Protein AF-0000000067513309 (afdb_homodimer)

Organism: Thermus thermophilus (strain ATCC 27634 / DSM 579 / HB8) (NCBI:txid300852)

Nearest PDB structures (foldseek):
  3puv-assembly1_G  TM=6.706E-01  e=1.548E-06  Escherichia coli K-12
  2onk-assembly2_I  TM=7.450E-01  e=7.645E-06  Archaeoglobus fulgidus
  3tuz-assembly2_F  TM=7.633E-01  e=1.525E-05  Escherichia coli K-12
  2r6g-assembly1_G  TM=6.573E-01  e=3.670E-06  Escherichia coli K-12
  4jbw-assembly2_I  TM=6.133E-01  e=5.413E-06  Escherichia coli K-12

Foldseek 3Di:
DVVPPPPPPCDPVNVVVVVVVCVVVVVVVCVLVVLCVVLVVLLVLLCVPPPPCQQDPPQDAACPDPDGGRHCQLQALLLVLLLVLLLVQQLVLLVVLLLCLQQPDDPVRNVVVLVVLVVLLPDDVLVLQVCLQPPVQVVVCVPDPLQDSAFSNSLSNSSSVNLNSQLNVQLSVLLNVPDVVQVVVCVVVVHDSVCCSVPPRCVLSVLSNVLSSLLSSLVSSQDANNNLRRLHCARHRDSDRRDRHHHLRNVLVDLVPDDDDPPDSSNSSSSNSVVVSVVVSVVSNVVSVVSNVVSVVVVD/DVVDDPPPPCDPVNVVVVVVVCVVVVVVVCVLVVLCVVLVVLLVLLCVPPPPCQQDPPQDAACPDPDGGRHCQLQALLLVLLLVLLLVQQLVLLVVLLLCLQQPDDPVRNVVVLVVLVVLLPDDVLVLQCCLQPPVQVVVCVPDPLQDSAFSNSLSNSSNVNLNSQLNVQLSVLLNVPDVVQVVVCVVVPDDSVCCSVPPRCVLSVLSNVLSSLLSSLVSSQDANNNLRRLHCARHRDSDRRDRHHHLRNVLVDLVPDDDDPPDSSNSSSSNSVVVSSVVSVVSNVVSVVSNVVSVVVVD

Sequence (600 aa):
MEILKQRPSRNPKEVLTFALLVFLSSITLLTTLGVILSLVGDVAQFFRRVPLTEFLFAPEWTPLFADPRYGISPLIAGTFLVTLIALLVAVPLGLALAIYLSEYASGAARARIKGTLELFEGIPTVVFGYFALLFVTPLLQRVIPDLNIFNPLSAGLVMGFAIIPYISNVAADAMESVPRSIREAAYALGARPYEVALRVVFPAAISGIIAAIILATSRAIGETMIVAIAAGQRPILTLDPRETIATMTSYIVQAATGDQPTGSTAYYALFAVGFTLFLLTLFLNILAQYVVERYRERYEMEILKQRPSRNPKEVLTFALLVFLSSITLLTTLGVILSLVGDVAQFFRRVPLTEFLFAPEWTPLFADPRYGISPLIAGTFLVTLIALLVAVPLGLALAIYLSEYASGAARARIKGTLELFEGIPTVVFGYFALLFVTPLLQRVIPDLNIFNPLSAGLVMGFAIIPYISNVAADAMESVPRSIREAAYALGARPYEVALRVVFPAAISGIIAAIILATSRAIGETMIVAIAAGQRPILTLDPRETIATMTSYIVQAATGDQPTGSTAYYALFAVGFTLFLLTLFLNILAQYVVERYRERYE

pLDDT: mean 89.34, std 12.62, range [29.73, 98.75]

Structure (mmCIF, N/CA/C/O backbone):
data_AF-0000000067513309-model_v1
#
loop_
_entity.id
_entity.type
_entity.pdbx_description
1 polymer 'Phosphate transport system permease protein'
#
loop_
_atom_site.group_PDB
_atom_site.id
_atom_site.type_symbol
_atom_site.label_atom_id
_atom_site.label_alt_id
_atom_site.label_comp_id
_atom_site.label_asym_id
_atom_site.label_entity_id
_atom_site.label_seq_id
_atom_site.pdbx_PDB_ins_code
_atom_site.Cartn_x
_atom_site.Cartn_y
_atom_site.Cartn_z
_atom_site.occupancy
_atom_site.B_iso_or_equiv
_atom_site.auth_seq_id
_atom_site.auth_comp_id
_atom_site.auth_asym_id
_atom_site.auth_atom_id
_atom_site.pdbx_PDB_model_num
ATOM 1 N N . MET A 1 1 ? -7.496 26.266 54.156 1 30.23 1 MET A N 1
ATOM 2 C CA . MET A 1 1 ? -6.801 24.984 54.188 1 30.23 1 MET A CA 1
ATOM 3 C C . MET A 1 1 ? -7.32 24.062 53.094 1 30.23 1 MET A C 1
ATOM 5 O O . MET A 1 1 ? -6.609 23.172 52.656 1 30.23 1 MET A O 1
ATOM 9 N N . GLU A 1 2 ? -8.68 23.906 53.094 1 35.72 2 GLU A N 1
ATOM 10 C CA . GLU A 1 2 ? -9.406 22.953 52.25 1 35.72 2 GLU A CA 1
ATOM 11 C C . GLU A 1 2 ? -9.219 23.281 50.75 1 35.72 2 GLU A C 1
ATOM 13 O O . GLU A 1 2 ? -9.898 22.703 49.906 1 35.72 2 GLU A O 1
ATOM 18 N N . ILE A 1 3 ? -8.828 24.5 50.469 1 37.44 3 ILE A N 1
ATOM 19 C CA . ILE A 1 3 ? -8.727 24.938 49.094 1 37.44 3 ILE A CA 1
ATOM 20 C C . ILE A 1 3 ? -7.891 23.938 48.281 1 37.44 3 ILE A C 1
ATOM 22 O O . ILE A 1 3 ? -7.496 24.203 47.156 1 37.44 3 ILE A O 1
ATOM 26 N N . LEU A 1 4 ? -7.191 23.031 49.094 1 34.59 4 LEU A N 1
ATOM 27 C CA . LEU A 1 4 ? -6.039 22.297 48.562 1 34.59 4 LEU A CA 1
ATOM 28 C C . LEU A 1 4 ? -6.43 21.469 47.344 1 34.59 4 LEU A C 1
ATOM 30 O O . LEU A 1 4 ? -5.75 21.516 46.312 1 34.59 4 LEU A O 1
ATOM 34 N N . LYS A 1 5 ? -6.82 20.188 47.688 1 40.69 5 LYS A N 1
ATOM 35 C CA . LYS A 1 5 ? -6.488 19 46.875 1 40.69 5 LYS A CA 1
ATOM 36 C C . LYS A 1 5 ? -7.41 18.891 45.688 1 40.69 5 LYS A C 1
ATOM 38 O O . LYS A 1 5 ? -8.367 18.109 45.688 1 40.69 5 LYS A O 1
ATOM 43 N N . GLN A 1 6 ? -8.047 19.953 45.156 1 38.31 6 GLN A N 1
ATOM 44 C CA . GLN A 1 6 ? -8.852 19.672 43.969 1 38.31 6 GLN A CA 1
ATOM 45 C C . GLN A 1 6 ? -8.102 18.781 43 1 38.31 6 GLN A C 1
ATOM 47 O O . GLN A 1 6 ? -7.023 19.156 42.531 1 38.31 6 GLN A O 1
ATOM 52 N N . ARG A 1 7 ? -8.141 17.547 43.219 1 43.06 7 ARG A N 1
ATOM 53 C CA . ARG A 1 7 ? -7.594 16.609 42.25 1 43.06 7 ARG A CA 1
ATOM 54 C C . ARG A 1 7 ? -7.816 17.094 40.844 1 43.06 7 ARG A C 1
ATOM 56 O O . ARG A 1 7 ? -8.945 17.406 40.438 1 43.06 7 ARG A O 1
ATOM 63 N N . PRO A 1 8 ? -6.891 17.75 40.25 1 43.09 8 PRO A N 1
ATOM 64 C CA . PRO A 1 8 ? -7.137 18.25 38.906 1 43.09 8 PRO A CA 1
ATOM 65 C C . PRO A 1 8 ? -8.023 17.328 38.062 1 43.09 8 PRO A C 1
ATOM 67 O O . PRO A 1 8 ? -7.789 16.109 38.031 1 43.09 8 PRO A O 1
ATOM 70 N N . SER A 1 9 ? -9.367 17.328 38.094 1 46.66 9 SER A N 1
ATOM 71 C CA . SER A 1 9 ? -10.328 16.672 37.219 1 46.66 9 SER A CA 1
ATOM 72 C C . SER A 1 9 ? -9.703 16.391 35.844 1 46.66 9 SER A C 1
ATOM 74 O O . SER A 1 9 ? -9.172 17.297 35.219 1 46.66 9 SER A O 1
ATOM 76 N N . ARG A 1 10 ? -9.117 15.281 35.75 1 53.75 10 ARG A N 1
ATOM 77 C CA . ARG A 1 10 ? -8.445 14.914 34.5 1 53.75 10 ARG A CA 1
ATOM 78 C C . ARG A 1 10 ? -9.227 15.422 33.281 1 53.75 10 ARG A C 1
ATOM 80 O O . ARG A 1 10 ? -10.43 15.164 33.156 1 53.75 10 ARG A O 1
ATOM 87 N N . ASN A 1 11 ? -8.828 16.453 32.594 1 64.06 11 ASN A N 1
ATOM 88 C CA . ASN A 1 11 ? -9.398 17.062 31.406 1 64.06 11 ASN A CA 1
ATOM 89 C C . ASN A 1 11 ? -9.898 16.016 30.422 1 64.06 11 ASN A C 1
ATOM 91 O O . ASN A 1 11 ? -9.172 15.07 30.094 1 64.06 11 ASN A O 1
ATOM 95 N N . PRO A 1 12 ? -11.266 15.797 30.359 1 72.56 12 PRO A N 1
ATOM 96 C CA . PRO A 1 12 ? -11.852 14.812 29.453 1 72.56 12 PRO A CA 1
ATOM 97 C C . PRO A 1 12 ? -11.047 14.648 28.172 1 72.56 12 PRO A C 1
ATOM 99 O O . PRO A 1 12 ? -10.977 13.539 27.625 1 72.56 12 PRO A O 1
ATOM 102 N N . LYS A 1 13 ? -10.359 15.633 27.781 1 71.88 13 LYS A N 1
ATOM 103 C CA . LYS A 1 13 ? -9.516 15.547 26.594 1 71.88 13 LYS A CA 1
ATOM 104 C C . LYS A 1 13 ? -8.312 14.648 26.828 1 71.88 13 LYS A C 1
ATOM 106 O O . LYS A 1 13 ? -7.938 13.859 25.969 1 71.88 13 LYS A O 1
ATOM 111 N N . GLU A 1 14 ? -7.812 14.773 28.016 1 73.25 14 GLU A N 1
ATOM 112 C CA . GLU A 1 14 ? -6.641 13.961 28.328 1 73.25 14 GLU A CA 1
ATOM 113 C C . GLU A 1 14 ? -7.004 12.492 28.453 1 73.25 14 GLU A C 1
ATOM 115 O O . GLU A 1 14 ? -6.262 11.617 28 1 73.25 14 GLU A O 1
ATOM 120 N N . VAL A 1 15 ? -8.156 12.25 28.969 1 76.88 15 VAL A N 1
ATOM 121 C CA . VAL A 1 15 ? -8.625 10.883 29.141 1 76.88 15 VAL A CA 1
ATOM 122 C C . VAL A 1 15 ? -8.898 10.258 27.781 1 76.88 15 VAL A C 1
ATOM 124 O O . VAL A 1 15 ? -8.539 9.102 27.531 1 76.88 15 VAL A O 1
ATOM 127 N N . LEU A 1 16 ? -9.398 10.984 26.844 1 78.44 16 LEU A N 1
ATOM 128 C CA . LEU A 1 16 ? -9.711 10.484 25.5 1 78.44 16 LEU A CA 1
ATOM 129 C C . LEU A 1 16 ? -8.438 10.227 24.703 1 78.44 16 LEU A C 1
ATOM 131 O O . LEU A 1 16 ? -8.328 9.219 24 1 78.44 16 LEU A O 1
ATOM 135 N N . THR A 1 17 ? -7.527 11.18 24.891 1 76.06 17 THR A N 1
ATOM 136 C CA . THR A 1 17 ? -6.242 10.984 24.234 1 76.06 17 THR A CA 1
ATOM 137 C C . THR A 1 17 ? -5.578 9.695 24.719 1 76.06 17 THR A C 1
ATOM 139 O O . THR A 1 17 ? -5.109 8.891 23.906 1 76.06 17 THR A O 1
ATOM 142 N N . PHE A 1 18 ? -5.617 9.555 25.953 1 74.31 18 PHE A N 1
ATOM 143 C CA . PHE A 1 18 ? -5.016 8.359 26.531 1 74.31 18 PHE A CA 1
ATOM 144 C C . PHE A 1 18 ? -5.742 7.102 26.062 1 74.31 18 PHE A C 1
ATOM 146 O O . PHE A 1 18 ? -5.105 6.121 25.672 1 74.31 18 PHE A O 1
ATOM 153 N N . ALA A 1 19 ? -7.004 7.176 26.031 1 80.81 19 ALA A N 1
ATOM 154 C CA . ALA A 1 19 ? -7.801 6.023 25.625 1 80.81 19 ALA A CA 1
ATOM 155 C C . ALA A 1 19 ? -7.531 5.656 24.156 1 80.81 19 ALA A C 1
ATOM 157 O O . ALA A 1 19 ? -7.422 4.477 23.828 1 80.81 19 ALA A O 1
ATOM 158 N N . LEU A 1 20 ? -7.344 6.617 23.328 1 79.75 20 LEU A N 1
ATOM 159 C CA . LEU A 1 20 ? -7.094 6.387 21.906 1 79.75 20 LEU A CA 1
ATOM 160 C C . LEU A 1 20 ? -5.699 5.816 21.688 1 79.75 20 LEU A C 1
ATOM 162 O O . LEU A 1 20 ? -5.52 4.898 20.875 1 79.75 20 LEU A O 1
ATOM 166 N N . LEU A 1 21 ? -4.824 6.414 22.406 1 75.25 21 LEU A N 1
ATOM 167 C CA . LEU A 1 21 ? -3.457 5.914 22.281 1 75.25 21 LEU A CA 1
ATOM 168 C C . LEU A 1 21 ? -3.365 4.469 22.766 1 75.25 21 LEU A C 1
ATOM 170 O O . LEU A 1 21 ? -2.689 3.645 22.141 1 75.25 21 LEU A O 1
ATOM 174 N N . VAL A 1 22 ? -4.098 4.258 23.812 1 76.81 22 VAL A N 1
ATOM 175 C CA . VAL A 1 22 ? -4.102 2.9 24.344 1 76.81 22 VAL A CA 1
ATOM 176 C C . VAL A 1 22 ? -4.777 1.956 23.359 1 76.81 22 VAL A C 1
ATOM 178 O O . VAL A 1 22 ? -4.297 0.846 23.109 1 76.81 22 VAL A O 1
ATOM 181 N N . PHE A 1 23 ? -5.824 2.381 22.766 1 81.75 23 PHE A N 1
ATOM 182 C CA . PHE A 1 23 ? -6.551 1.581 21.797 1 81.75 23 PHE A CA 1
ATOM 183 C C . PHE A 1 23 ? -5.676 1.273 20.578 1 81.75 23 PHE A C 1
ATOM 185 O O . PHE A 1 23 ? -5.539 0.114 20.188 1 81.75 23 PHE A O 1
ATOM 192 N N . LEU A 1 24 ? -5.004 2.271 20.062 1 79 24 LEU A N 1
ATOM 193 C CA . LEU A 1 24 ? -4.16 2.102 18.875 1 79 24 LEU A CA 1
ATOM 194 C C . LEU A 1 24 ? -2.949 1.231 19.188 1 79 24 LEU A C 1
ATOM 196 O O . LEU A 1 24 ? -2.578 0.362 18.406 1 79 24 LEU A O 1
ATOM 200 N N . SER A 1 25 ? -2.422 1.592 20.328 1 75.88 25 SER A N 1
ATOM 201 C CA . SER A 1 25 ? -1.262 0.807 20.734 1 75.88 25 SER A CA 1
ATOM 202 C C . SER A 1 25 ? -1.638 -0.65 20.984 1 75.88 25 SER A C 1
ATOM 204 O O . SER A 1 25 ? -0.872 -1.559 20.641 1 75.88 25 SER A O 1
ATOM 206 N N . SER A 1 26 ? -2.807 -0.805 21.5 1 81.12 26 SER A N 1
ATOM 207 C CA . SER A 1 26 ? -3.271 -2.164 21.766 1 81.12 26 SER A CA 1
ATOM 208 C C . SER A 1 26 ? -3.514 -2.924 20.469 1 81.12 26 SER A C 1
ATOM 210 O O . SER A 1 26 ? -3.164 -4.102 20.344 1 81.12 26 SER A O 1
ATOM 212 N N . ILE A 1 27 ? -4.055 -2.268 19.484 1 80.56 27 ILE A N 1
ATOM 213 C CA . ILE A 1 27 ? -4.32 -2.902 18.188 1 80.56 27 ILE A CA 1
ATOM 214 C C . ILE A 1 27 ? -3.006 -3.291 17.531 1 80.56 27 ILE A C 1
ATOM 216 O O . ILE A 1 27 ? -2.895 -4.371 16.938 1 80.56 27 ILE A O 1
ATOM 220 N N . THR A 1 28 ? -2.053 -2.408 17.578 1 76.69 28 THR A N 1
ATOM 221 C CA . THR A 1 28 ? -0.744 -2.676 16.984 1 76.69 28 THR A CA 1
ATOM 222 C C . THR A 1 28 ? -0.059 -3.84 17.703 1 76.69 28 THR A C 1
ATOM 224 O O . THR A 1 28 ? 0.498 -4.727 17.047 1 76.69 28 THR A O 1
ATOM 227 N N . LEU A 1 29 ? -0.149 -3.801 19 1 80.38 29 LEU A N 1
ATOM 228 C CA . LEU A 1 29 ? 0.476 -4.859 19.781 1 80.38 29 LEU A CA 1
ATOM 229 C C . LEU A 1 29 ? -0.219 -6.195 19.547 1 80.38 29 LEU A C 1
ATOM 231 O O . LEU A 1 29 ? 0.442 -7.223 19.375 1 80.38 29 LEU A O 1
ATOM 235 N N . LEU A 1 30 ? -1.531 -6.121 19.547 1 83.56 30 LEU A N 1
ATOM 236 C CA . LEU A 1 30 ? -2.295 -7.348 19.344 1 83.56 30 LEU A CA 1
ATOM 237 C C . LEU A 1 30 ? -2.049 -7.91 17.953 1 83.56 30 LEU A C 1
ATOM 239 O O . LEU A 1 30 ? -1.947 -9.125 17.781 1 83.56 30 LEU A O 1
ATOM 243 N N . THR A 1 31 ? -2.008 -7.035 17.031 1 82.94 31 THR A N 1
ATOM 244 C CA . THR A 1 31 ? -1.736 -7.492 15.672 1 82.94 31 THR A CA 1
ATOM 245 C C . THR A 1 31 ? -0.332 -8.078 15.57 1 82.94 31 THR A C 1
ATOM 247 O O . THR A 1 31 ? -0.137 -9.125 14.953 1 82.94 31 THR A O 1
ATOM 250 N N . THR A 1 32 ? 0.626 -7.418 16.156 1 83.88 32 THR A N 1
ATOM 251 C CA . THR A 1 32 ? 1.999 -7.914 16.156 1 83.88 32 THR A CA 1
ATOM 252 C C . THR A 1 32 ? 2.09 -9.273 16.828 1 83.88 32 THR A C 1
ATOM 254 O O . THR A 1 32 ? 2.668 -10.211 16.281 1 83.88 32 THR A O 1
ATOM 257 N N . LEU A 1 33 ? 1.46 -9.352 17.969 1 88.5 33 LEU A N 1
ATOM 258 C CA . LEU A 1 33 ? 1.452 -10.617 18.703 1 88.5 33 LEU A CA 1
ATOM 259 C C . LEU A 1 33 ? 0.7 -11.695 17.922 1 88.5 33 LEU A C 1
ATOM 261 O O . LEU A 1 33 ? 1.118 -12.852 17.891 1 88.5 33 LEU A O 1
ATOM 265 N N . GLY A 1 34 ? -0.405 -11.297 17.391 1 89.88 34 GLY A N 1
ATOM 266 C CA . GLY A 1 34 ? -1.169 -12.219 16.578 1 89.88 34 GLY A CA 1
ATOM 267 C C . GLY A 1 34 ? -0.381 -12.773 15.398 1 89.88 34 GLY A C 1
ATOM 268 O O . GLY A 1 34 ? -0.463 -13.961 15.094 1 89.88 34 GLY A O 1
ATOM 269 N N . VAL A 1 35 ? 0.34 -11.914 14.719 1 87.56 35 VAL A N 1
ATOM 270 C CA . VAL A 1 35 ? 1.183 -12.32 13.602 1 87.56 35 VAL A CA 1
ATOM 271 C C . VAL A 1 35 ? 2.236 -13.32 14.086 1 87.56 35 VAL A C 1
ATOM 273 O O . VAL A 1 35 ? 2.447 -14.359 13.453 1 87.56 35 VAL A O 1
ATOM 276 N N . ILE A 1 36 ? 2.871 -12.969 15.203 1 89.88 36 ILE A N 1
ATOM 277 C CA . ILE A 1 36 ? 3.91 -13.836 15.75 1 89.88 36 ILE A CA 1
ATOM 278 C C . ILE A 1 36 ? 3.318 -15.203 16.078 1 89.88 36 ILE A C 1
ATOM 280 O O . ILE A 1 36 ? 3.863 -16.234 15.688 1 89.88 36 ILE A O 1
ATOM 284 N N . LEU A 1 37 ? 2.178 -15.195 16.703 1 91.62 37 LEU A N 1
ATOM 285 C CA . LEU A 1 37 ? 1.529 -16.438 17.094 1 91.62 37 LEU A CA 1
ATOM 286 C C . LEU A 1 37 ? 1.095 -17.234 15.867 1 91.62 37 LEU A C 1
ATOM 288 O O . LEU A 1 37 ? 1.116 -18.469 15.883 1 91.62 37 LEU A O 1
ATOM 292 N N . SER A 1 38 ? 0.755 -16.547 14.844 1 91.69 38 SER A N 1
ATOM 293 C CA . SER A 1 38 ? 0.262 -17.203 13.633 1 91.69 38 SER A CA 1
ATOM 294 C C . SER A 1 38 ? 1.391 -17.891 12.883 1 91.69 38 SER A C 1
ATOM 296 O O . SER A 1 38 ? 1.179 -18.938 12.266 1 91.69 38 SER A O 1
ATOM 298 N N . LEU A 1 39 ? 2.543 -17.344 12.953 1 92.94 39 LEU A N 1
ATOM 299 C CA . LEU A 1 39 ? 3.611 -17.828 12.078 1 92.94 39 LEU A CA 1
ATOM 300 C C . LEU A 1 39 ? 4.602 -18.688 12.859 1 92.94 39 LEU A C 1
ATOM 302 O O . LEU A 1 39 ? 5.305 -19.516 12.273 1 92.94 39 LEU A O 1
ATOM 306 N N . VAL A 1 40 ? 4.711 -18.562 14.141 1 94.31 40 VAL A N 1
ATOM 307 C CA . VAL A 1 40 ? 5.793 -19.109 14.953 1 94.31 40 VAL A CA 1
ATOM 308 C C . VAL A 1 40 ? 5.762 -20.641 14.898 1 94.31 40 VAL A C 1
ATOM 310 O O . VAL A 1 40 ? 6.809 -21.281 14.891 1 94.31 40 VAL A O 1
ATOM 313 N N . GLY A 1 41 ? 4.629 -21.297 14.898 1 94.44 41 GLY A N 1
ATOM 314 C CA . GLY A 1 41 ? 4.527 -22.734 14.82 1 94.44 41 GLY A CA 1
ATOM 315 C C . GLY A 1 41 ? 5.137 -23.312 13.555 1 94.44 41 GLY A C 1
ATOM 316 O O . GLY A 1 41 ? 5.957 -24.234 13.625 1 94.44 41 GLY A O 1
ATOM 317 N N . ASP A 1 42 ? 4.742 -22.797 12.453 1 94.94 42 ASP A N 1
ATOM 318 C CA . ASP A 1 42 ? 5.238 -23.266 11.164 1 94.94 42 ASP A CA 1
ATOM 319 C C . ASP A 1 42 ? 6.715 -22.938 10.984 1 94.94 42 ASP A C 1
ATOM 321 O O . ASP A 1 42 ? 7.465 -23.703 10.391 1 94.94 42 ASP A O 1
ATOM 325 N N . VAL A 1 43 ? 7.086 -21.781 11.516 1 97.19 43 VAL A N 1
ATOM 326 C CA . VAL A 1 43 ? 8.492 -21.391 11.469 1 97.19 43 VAL A CA 1
ATOM 327 C C . VAL A 1 43 ? 9.328 -22.375 12.281 1 97.19 43 VAL A C 1
ATOM 329 O O . VAL A 1 43 ? 10.414 -22.781 11.859 1 97.19 43 VAL A O 1
ATOM 332 N N . ALA A 1 44 ? 8.836 -22.766 13.453 1 97.31 44 ALA A N 1
ATOM 333 C CA . ALA A 1 44 ? 9.531 -23.734 14.297 1 97.31 44 ALA A CA 1
ATOM 334 C C . ALA A 1 44 ? 9.672 -25.078 13.602 1 97.31 44 ALA A C 1
ATOM 336 O O . ALA A 1 44 ? 10.719 -25.719 13.695 1 97.31 44 ALA A O 1
ATOM 337 N N . GLN A 1 45 ? 8.656 -25.453 12.922 1 96.62 45 GLN A N 1
ATOM 338 C CA . GLN A 1 45 ? 8.703 -26.688 12.164 1 96.62 45 GLN A CA 1
ATOM 339 C C . GLN A 1 45 ? 9.75 -26.625 11.062 1 96.62 45 GLN A C 1
ATOM 341 O O . GLN A 1 45 ? 10.438 -27.625 10.789 1 96.62 45 GLN A O 1
ATOM 346 N N . PHE A 1 46 ? 9.852 -25.516 10.414 1 97.25 46 PHE A N 1
ATOM 347 C CA . PHE A 1 46 ? 10.859 -25.328 9.375 1 97.25 46 PHE A CA 1
ATOM 348 C C . PHE A 1 46 ? 12.258 -25.484 9.945 1 97.25 46 PHE A C 1
ATOM 350 O O . PHE A 1 46 ? 13.086 -26.203 9.383 1 97.25 46 PHE A O 1
ATOM 357 N N . PHE A 1 47 ? 12.492 -24.938 11.102 1 97.62 47 PHE A N 1
ATOM 358 C CA . PHE A 1 47 ? 13.844 -24.891 11.633 1 97.62 47 PHE A CA 1
ATOM 359 C C . PHE A 1 47 ? 14.18 -26.188 12.359 1 97.62 47 PHE A C 1
ATOM 361 O O . PHE A 1 47 ? 15.336 -26.422 12.727 1 97.62 47 PHE A O 1
ATOM 368 N N . ARG A 1 48 ? 13.234 -27.016 12.555 1 97.06 48 ARG A N 1
ATOM 369 C CA . ARG A 1 48 ? 13.516 -28.391 12.977 1 97.06 48 ARG A CA 1
ATOM 370 C C . ARG A 1 48 ? 14.117 -29.203 11.836 1 97.06 48 ARG A C 1
ATOM 372 O O . ARG A 1 48 ? 14.852 -30.172 12.078 1 97.06 48 ARG A O 1
ATOM 379 N N . ARG A 1 49 ? 13.875 -28.719 10.68 1 95.94 49 ARG A N 1
ATOM 380 C CA . ARG A 1 49 ? 14.289 -29.469 9.5 1 95.94 49 ARG A CA 1
ATOM 381 C C . ARG A 1 49 ? 15.5 -28.812 8.836 1 95.94 49 ARG A C 1
ATOM 383 O O . ARG A 1 49 ? 16.297 -29.484 8.188 1 95.94 49 ARG A O 1
ATOM 390 N N . VAL A 1 50 ? 15.562 -27.547 8.898 1 97.06 50 VAL A N 1
ATOM 391 C CA . VAL A 1 50 ? 16.625 -26.766 8.273 1 97.06 50 VAL A CA 1
ATOM 392 C C . VAL A 1 50 ? 17.359 -25.953 9.336 1 97.06 50 VAL A C 1
ATOM 394 O O . VAL A 1 50 ? 16.766 -25.109 10.008 1 97.06 50 VAL A O 1
ATOM 397 N N . PRO A 1 51 ? 18.641 -26.172 9.461 1 96.94 51 PRO A N 1
ATOM 398 C CA . PRO A 1 51 ? 19.406 -25.406 10.438 1 96.94 51 PRO A CA 1
ATOM 399 C C . PRO A 1 51 ? 19.391 -23.906 10.156 1 96.94 51 PRO A C 1
ATOM 401 O O . PRO A 1 51 ? 19.438 -23.5 9 1 96.94 51 PRO A O 1
ATOM 404 N N . LEU A 1 52 ? 19.375 -23.141 11.195 1 96.75 52 LEU A N 1
ATOM 405 C CA . LEU A 1 52 ? 19.312 -21.688 11.109 1 96.75 52 LEU A CA 1
ATOM 406 C C . LEU A 1 52 ? 20.531 -21.141 10.352 1 96.75 52 LEU A C 1
ATOM 408 O O . LEU A 1 52 ? 20.406 -20.156 9.617 1 96.75 52 LEU A O 1
ATOM 412 N N . THR A 1 53 ? 21.688 -21.75 10.539 1 95.88 53 THR A N 1
ATOM 413 C CA . THR A 1 53 ? 22.922 -21.297 9.898 1 95.88 53 THR A CA 1
ATOM 414 C C . THR A 1 53 ? 22.828 -21.469 8.383 1 95.88 53 THR A C 1
ATOM 416 O O . THR A 1 53 ? 23.312 -20.625 7.629 1 95.88 53 THR A O 1
ATOM 419 N N . GLU A 1 54 ? 22.234 -22.531 8.016 1 95.25 54 GLU A N 1
ATOM 420 C CA . GLU A 1 54 ? 22.016 -22.719 6.582 1 95.25 54 GLU A CA 1
ATOM 421 C C . GLU A 1 54 ? 21.047 -21.672 6.023 1 95.25 54 GLU A C 1
ATOM 423 O O . GLU A 1 54 ? 21.312 -21.078 4.984 1 95.25 54 GLU A O 1
ATOM 428 N N . PHE A 1 55 ? 19.984 -21.531 6.723 1 97.69 55 PHE A N 1
ATOM 429 C CA . PHE A 1 55 ? 18.953 -20.594 6.289 1 97.69 55 PHE A CA 1
ATOM 430 C C . PHE A 1 55 ? 19.531 -19.203 6.117 1 97.69 55 PHE A C 1
ATOM 432 O O . PHE A 1 55 ? 19.25 -18.531 5.117 1 97.69 55 PHE A O 1
ATOM 439 N N . LEU A 1 56 ? 20.406 -18.75 6.953 1 96.06 56 LEU A N 1
ATOM 440 C CA . LEU A 1 56 ? 20.875 -17.375 6.98 1 96.06 56 LEU A CA 1
ATOM 441 C C . LEU A 1 56 ? 22.078 -17.188 6.051 1 96.06 56 LEU A C 1
ATOM 443 O O . LEU A 1 56 ? 22.266 -16.109 5.488 1 96.06 56 LEU A O 1
ATOM 447 N N . PHE A 1 57 ? 22.844 -18.297 5.824 1 93.25 57 PHE A N 1
ATOM 448 C CA . PHE A 1 57 ? 24.156 -18.031 5.246 1 93.25 57 PHE A CA 1
ATOM 449 C C . PHE A 1 57 ? 24.344 -18.812 3.953 1 93.25 57 PHE A C 1
ATOM 451 O O . PHE A 1 57 ? 25.25 -18.516 3.168 1 93.25 57 PHE A O 1
ATOM 458 N N . ALA A 1 58 ? 23.547 -19.859 3.754 1 93 58 ALA A N 1
ATOM 459 C CA . ALA A 1 58 ? 23.688 -20.578 2.494 1 93 58 ALA A CA 1
ATOM 460 C C . ALA A 1 58 ? 23.344 -19.688 1.305 1 93 58 ALA A C 1
ATOM 462 O O . ALA A 1 58 ? 22.422 -18.891 1.375 1 93 58 ALA A O 1
ATOM 463 N N . PRO A 1 59 ? 24.016 -19.859 0.217 1 94.12 59 PRO A N 1
ATOM 464 C CA . PRO A 1 59 ? 23.891 -18.938 -0.904 1 94.12 59 PRO A CA 1
ATOM 465 C C . PRO A 1 59 ? 22.797 -19.344 -1.896 1 94.12 59 PRO A C 1
ATOM 467 O O . PRO A 1 59 ? 22.609 -18.688 -2.918 1 94.12 59 PRO A O 1
ATOM 470 N N . GLU A 1 60 ? 22.109 -20.422 -1.589 1 94.25 60 GLU A N 1
ATOM 471 C CA . GLU A 1 60 ? 21.156 -20.922 -2.574 1 94.25 60 GLU A CA 1
ATOM 472 C C . GLU A 1 60 ? 19.766 -21.094 -1.963 1 94.25 60 GLU A C 1
ATOM 474 O O . GLU A 1 60 ? 19.641 -21.5 -0.803 1 94.25 60 GLU A O 1
ATOM 479 N N . TRP A 1 61 ? 18.797 -20.766 -2.787 1 95.38 61 TRP A N 1
ATOM 480 C CA . TRP A 1 61 ? 17.391 -21.031 -2.504 1 95.38 61 TRP A CA 1
ATOM 481 C C . TRP A 1 61 ? 16.766 -21.891 -3.604 1 95.38 61 TRP A C 1
ATOM 483 O O . TRP A 1 61 ? 16.312 -21.359 -4.625 1 95.38 61 TRP A O 1
ATOM 493 N N . THR A 1 62 ? 16.719 -23.219 -3.33 1 92 62 THR A N 1
ATOM 494 C CA . THR A 1 62 ? 16.219 -24.141 -4.344 1 92 62 THR A CA 1
ATOM 495 C C . THR A 1 62 ? 15.258 -25.156 -3.729 1 92 62 THR A C 1
ATOM 497 O O . THR A 1 62 ?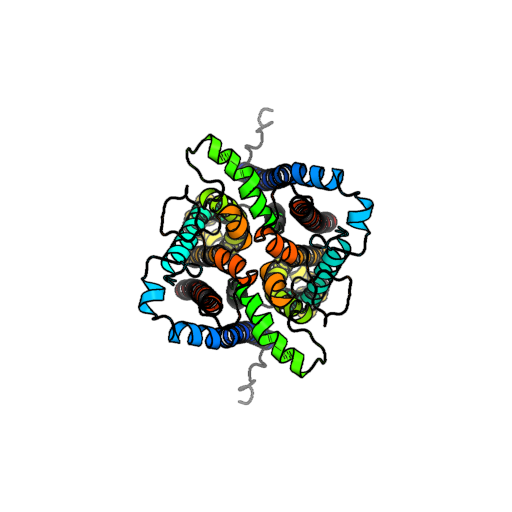 15.508 -26.359 -3.768 1 92 62 THR A O 1
ATOM 500 N N . PRO A 1 63 ? 14.156 -24.672 -3.291 1 87.25 63 PRO A N 1
ATOM 501 C CA . PRO A 1 63 ? 13.234 -25.578 -2.598 1 87.25 63 PRO A CA 1
ATOM 502 C C . PRO A 1 63 ? 12.617 -26.625 -3.527 1 87.25 63 PRO A C 1
ATOM 504 O O . PRO A 1 63 ? 12.195 -27.688 -3.07 1 87.25 63 PRO A O 1
ATOM 507 N N . LEU A 1 64 ? 12.594 -26.344 -4.773 1 78.69 64 LEU A N 1
ATOM 508 C CA . LEU A 1 64 ? 11.875 -27.203 -5.703 1 78.69 64 LEU A CA 1
ATOM 509 C C . LEU A 1 64 ? 12.828 -28.156 -6.406 1 78.69 64 LEU A C 1
ATOM 511 O O . LEU A 1 64 ? 12.391 -29.016 -7.188 1 78.69 64 LEU A O 1
ATOM 515 N N . PHE A 1 65 ? 14.047 -28.078 -6.078 1 81.19 65 PHE A N 1
ATOM 516 C CA . PHE A 1 65 ? 15.039 -28.953 -6.703 1 81.19 65 PHE A CA 1
ATOM 517 C C . PHE A 1 65 ? 15.125 -30.297 -5.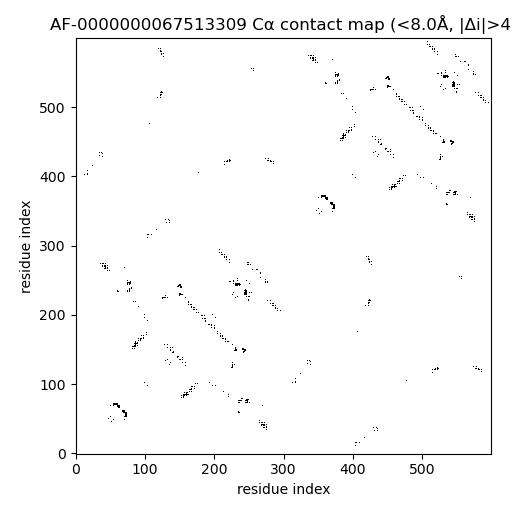969 1 81.19 65 PHE A C 1
ATOM 519 O O . PHE A 1 65 ? 14.539 -30.453 -4.895 1 81.19 65 PHE A O 1
ATOM 526 N N . ALA A 1 66 ? 15.812 -31.188 -6.598 1 84.56 66 ALA A N 1
ATOM 527 C CA . ALA A 1 66 ? 16 -32.5 -6.023 1 84.56 66 ALA A CA 1
ATOM 528 C C . ALA A 1 66 ? 16.766 -32.438 -4.711 1 84.56 66 ALA A C 1
ATOM 530 O O . ALA A 1 66 ? 16.453 -33.156 -3.758 1 84.56 66 ALA A O 1
ATOM 531 N N . ASP A 1 67 ? 17.766 -31.609 -4.668 1 86.62 67 ASP A N 1
ATOM 532 C CA . ASP A 1 67 ? 18.5 -31.297 -3.445 1 86.62 67 ASP A CA 1
ATOM 533 C C . ASP A 1 67 ? 18.172 -29.891 -2.951 1 86.62 67 ASP A C 1
ATOM 535 O O . ASP A 1 67 ? 18.922 -28.953 -3.215 1 86.62 67 ASP A O 1
ATOM 539 N N . PRO A 1 68 ? 17.188 -29.828 -2.168 1 91.19 68 PRO A N 1
ATOM 540 C CA . PRO A 1 68 ? 16.703 -28.5 -1.779 1 91.19 68 PRO A CA 1
ATOM 541 C C . PRO A 1 68 ? 17.656 -27.781 -0.827 1 91.19 68 PRO A C 1
ATOM 543 O O . PRO A 1 68 ? 18.234 -28.406 0.06 1 91.19 68 PRO A O 1
ATOM 546 N N . ARG A 1 69 ? 17.938 -26.609 -1.131 1 93.25 69 ARG A N 1
ATOM 547 C CA . ARG A 1 69 ? 18.672 -25.688 -0.268 1 93.25 69 ARG A CA 1
ATOM 548 C C . ARG A 1 69 ? 17.812 -24.5 0.124 1 93.25 69 ARG A C 1
ATOM 550 O O . ARG A 1 69 ? 17.047 -23.984 -0.692 1 93.25 69 ARG A O 1
ATOM 557 N N . TYR A 1 70 ? 18 -24.109 1.36 1 96.56 70 TYR A N 1
ATOM 558 C CA . TYR A 1 70 ? 17.109 -23.094 1.886 1 96.56 70 TYR A CA 1
ATOM 559 C C . TYR A 1 70 ? 17.906 -21.906 2.445 1 96.56 70 TYR A C 1
ATOM 561 O O . TYR A 1 70 ? 17.641 -21.453 3.559 1 96.56 70 TYR A O 1
ATOM 569 N N . GLY A 1 71 ? 18.875 -21.516 1.678 1 97.38 71 GLY A N 1
ATOM 570 C CA . GLY A 1 71 ? 19.547 -20.266 2.01 1 97.38 71 GLY A CA 1
ATOM 571 C C . GLY A 1 71 ? 18.781 -19.031 1.573 1 97.38 71 GLY A C 1
ATOM 572 O O . GLY A 1 71 ? 18.656 -18.766 0.376 1 97.38 71 GLY A O 1
ATOM 573 N N . ILE A 1 72 ? 18.438 -18.203 2.473 1 97.94 72 ILE A N 1
ATOM 574 C CA . ILE A 1 72 ? 17.516 -17.109 2.18 1 97.94 72 ILE A CA 1
ATOM 575 C C . ILE A 1 72 ? 18.297 -15.938 1.569 1 97.94 72 ILE A C 1
ATOM 577 O O . ILE A 1 72 ? 17.703 -14.953 1.123 1 97.94 72 ILE A O 1
ATOM 581 N N . SER A 1 73 ? 19.609 -15.961 1.463 1 97.62 73 SER A N 1
ATOM 582 C CA . SER A 1 73 ? 20.484 -14.852 1.077 1 97.62 73 SER A CA 1
ATOM 583 C C . SER A 1 73 ? 20.109 -14.32 -0.303 1 97.62 73 SER A C 1
ATOM 585 O O . SER A 1 73 ? 20.109 -13.102 -0.525 1 97.62 73 SER A O 1
ATOM 587 N N . PRO A 1 74 ? 19.766 -15.18 -1.302 1 97.81 74 PRO A N 1
ATOM 588 C CA . PRO A 1 74 ? 19.375 -14.625 -2.6 1 97.81 74 PRO A CA 1
ATOM 589 C C . PRO A 1 74 ? 18.109 -13.773 -2.521 1 97.81 74 PRO A C 1
ATOM 591 O O . PRO A 1 74 ? 18.016 -12.75 -3.195 1 97.81 74 PRO A O 1
ATOM 594 N N . LEU A 1 75 ? 17.172 -14.188 -1.703 1 98.19 75 LEU A N 1
ATOM 595 C CA . LEU A 1 75 ? 15.922 -13.453 -1.548 1 98.19 75 LEU A CA 1
ATOM 596 C C . LEU A 1 75 ? 16.156 -12.117 -0.854 1 98.19 75 LEU A C 1
ATOM 598 O O . LEU A 1 75 ? 15.586 -11.094 -1.241 1 98.19 75 LEU A O 1
ATOM 602 N N . ILE A 1 76 ? 17.016 -12.141 0.157 1 98.19 76 ILE A N 1
ATOM 603 C CA . ILE A 1 76 ? 17.344 -10.922 0.885 1 98.19 76 ILE A CA 1
ATOM 604 C C . ILE A 1 76 ? 18.094 -9.961 -0.038 1 98.19 76 ILE A C 1
ATOM 606 O O . ILE A 1 76 ? 17.766 -8.766 -0.088 1 98.19 76 ILE A O 1
ATOM 610 N N . ALA A 1 77 ? 19.047 -10.5 -0.769 1 98.12 77 ALA A N 1
ATOM 611 C CA . ALA A 1 77 ? 19.812 -9.672 -1.696 1 98.12 77 ALA A CA 1
ATOM 612 C C . ALA A 1 77 ? 18.906 -9.055 -2.762 1 98.12 77 ALA A C 1
ATOM 614 O O . ALA A 1 77 ? 19.062 -7.883 -3.105 1 98.12 77 ALA A O 1
ATOM 615 N N . GLY A 1 78 ? 18.047 -9.875 -3.312 1 98.44 78 GLY A N 1
ATOM 616 C CA . GLY A 1 78 ? 17.094 -9.352 -4.285 1 98.44 78 GLY A CA 1
ATOM 617 C C . GLY A 1 78 ? 16.203 -8.258 -3.729 1 98.44 78 GLY A C 1
ATOM 618 O O . GLY A 1 78 ? 15.977 -7.238 -4.387 1 98.44 78 GLY A O 1
ATOM 619 N N . THR A 1 79 ? 15.711 -8.453 -2.523 1 98.5 79 THR A N 1
ATOM 620 C CA . THR A 1 79 ? 14.859 -7.477 -1.852 1 98.5 79 THR A CA 1
ATOM 621 C C . THR A 1 79 ? 15.602 -6.156 -1.66 1 98.5 79 THR A C 1
ATOM 623 O O . THR A 1 79 ? 15.07 -5.09 -1.985 1 98.5 79 THR A O 1
ATOM 626 N N . PHE A 1 80 ? 16.797 -6.227 -1.235 1 98.56 80 PHE A N 1
ATOM 627 C CA . PHE A 1 80 ? 17.562 -5.012 -0.963 1 98.56 80 PHE A CA 1
ATOM 628 C C . PHE A 1 80 ? 17.953 -4.32 -2.26 1 98.56 80 PHE A C 1
ATOM 630 O O . PHE A 1 80 ? 18.016 -3.09 -2.322 1 98.56 80 PHE A O 1
ATOM 637 N N . LEU A 1 81 ? 18.266 -5.098 -3.262 1 98.69 81 LEU A N 1
ATOM 638 C CA . LEU A 1 81 ? 18.656 -4.516 -4.543 1 98.69 81 LEU A CA 1
ATOM 639 C C . LEU A 1 81 ? 17.516 -3.674 -5.121 1 98.69 81 LEU A C 1
ATOM 641 O O . LEU A 1 81 ? 17.734 -2.52 -5.5 1 98.69 81 LEU A O 1
ATOM 645 N N . VAL A 1 82 ? 16.359 -4.242 -5.199 1 98.75 82 VAL A N 1
ATOM 646 C CA . VAL A 1 82 ? 15.219 -3.508 -5.738 1 98.75 82 VAL A CA 1
ATOM 647 C C . VAL A 1 82 ? 14.906 -2.303 -4.855 1 98.75 82 VAL A C 1
ATOM 649 O O . VAL A 1 82 ? 14.586 -1.223 -5.355 1 98.75 82 VAL A O 1
ATOM 652 N N . THR A 1 83 ? 14.977 -2.486 -3.553 1 98.69 83 THR A N 1
ATOM 653 C CA . THR A 1 83 ? 14.695 -1.418 -2.6 1 98.69 83 THR A CA 1
ATOM 654 C C . THR A 1 83 ? 15.688 -0.268 -2.775 1 98.69 83 THR A C 1
ATOM 656 O O . THR A 1 83 ? 15.297 0.901 -2.748 1 98.69 83 THR A O 1
ATOM 659 N N . LEU A 1 84 ? 16.906 -0.622 -2.922 1 98.69 84 LEU A N 1
ATOM 660 C CA . LEU A 1 84 ? 17.938 0.403 -3.111 1 98.69 84 LEU A CA 1
ATOM 661 C C . LEU A 1 84 ? 17.656 1.224 -4.367 1 98.69 84 LEU A C 1
ATOM 663 O O . LEU A 1 84 ? 17.75 2.453 -4.344 1 98.69 84 LEU A O 1
ATOM 667 N N . ILE A 1 85 ? 17.328 0.604 -5.426 1 98.69 85 ILE A N 1
ATOM 668 C CA . ILE A 1 85 ? 17.016 1.294 -6.668 1 98.69 85 ILE A CA 1
ATOM 669 C C . ILE A 1 85 ? 15.805 2.207 -6.453 1 98.69 85 ILE A C 1
ATOM 671 O O . ILE A 1 85 ? 15.805 3.361 -6.887 1 98.69 85 ILE A O 1
ATOM 675 N N . ALA A 1 86 ? 14.812 1.707 -5.801 1 98.69 86 ALA A N 1
ATOM 676 C CA . ALA A 1 86 ? 13.609 2.482 -5.523 1 98.69 86 ALA A CA 1
ATOM 677 C C . ALA A 1 86 ? 13.93 3.723 -4.699 1 98.69 86 ALA A C 1
ATOM 679 O O . ALA A 1 86 ? 13.43 4.816 -4.988 1 98.69 86 ALA A O 1
ATOM 680 N N . LEU A 1 87 ? 14.812 3.564 -3.709 1 98.56 87 LEU A N 1
ATOM 681 C CA . LEU A 1 87 ? 15.133 4.664 -2.805 1 98.56 87 LEU A CA 1
ATOM 682 C C . LEU A 1 87 ? 15.961 5.727 -3.514 1 98.56 87 LEU A C 1
ATOM 684 O O . LEU A 1 87 ? 15.836 6.918 -3.217 1 98.56 87 LEU A O 1
ATOM 688 N N . LEU A 1 88 ? 16.766 5.293 -4.406 1 98.31 88 LEU A N 1
ATOM 689 C CA . LEU A 1 88 ? 17.562 6.238 -5.168 1 98.31 88 LEU A CA 1
ATOM 690 C C . LEU A 1 88 ? 16.688 7.195 -5.957 1 98.31 88 LEU A C 1
ATOM 692 O O . LEU A 1 88 ? 17.062 8.344 -6.188 1 98.31 88 LEU A O 1
ATOM 696 N N . VAL A 1 89 ? 15.508 6.762 -6.301 1 96.44 89 VAL A N 1
ATOM 697 C CA . VAL A 1 89 ? 14.555 7.59 -7.027 1 96.44 89 VAL A CA 1
ATOM 698 C C . VAL A 1 89 ? 13.664 8.344 -6.039 1 96.44 89 VAL A C 1
ATOM 700 O O . VAL A 1 89 ? 13.539 9.57 -6.121 1 96.44 89 VAL A O 1
ATOM 703 N N . ALA A 1 90 ? 13.18 7.707 -5.086 1 97.25 90 ALA A N 1
ATOM 704 C CA . ALA A 1 90 ? 12.109 8.211 -4.219 1 97.25 90 ALA A CA 1
ATOM 705 C C . ALA A 1 90 ? 12.656 9.234 -3.225 1 97.25 90 ALA A C 1
ATOM 707 O O . ALA A 1 90 ? 11.969 10.203 -2.889 1 97.25 90 ALA A O 1
ATOM 708 N N . VAL A 1 91 ? 13.867 9.008 -2.695 1 97.38 91 VAL A N 1
ATOM 709 C CA . VAL A 1 91 ? 14.375 9.836 -1.604 1 97.38 91 VAL A CA 1
ATOM 710 C C . VAL A 1 91 ? 14.641 11.25 -2.107 1 97.38 91 VAL A C 1
ATOM 712 O O . VAL A 1 91 ? 14.094 12.219 -1.571 1 97.38 91 VAL A O 1
ATOM 715 N N . PRO A 1 92 ? 15.398 11.445 -3.184 1 96 92 PRO A N 1
ATOM 716 C CA . PRO A 1 92 ? 15.641 12.812 -3.633 1 96 92 PRO A CA 1
ATOM 717 C C . PRO A 1 92 ? 14.367 13.523 -4.09 1 96 92 PRO A C 1
ATOM 719 O O . PRO A 1 92 ? 14.125 14.672 -3.723 1 96 92 PRO A O 1
ATOM 722 N N . LEU A 1 93 ? 13.508 12.852 -4.836 1 93.12 93 LEU A N 1
ATOM 723 C CA . LEU A 1 93 ? 12.297 13.477 -5.363 1 93.12 93 LEU A CA 1
ATOM 724 C C . LEU A 1 93 ? 11.281 13.703 -4.254 1 93.12 93 LEU A C 1
ATOM 726 O O . LEU A 1 93 ? 10.609 14.742 -4.223 1 93.12 93 LEU A O 1
ATOM 730 N N . GLY A 1 94 ? 11.195 12.711 -3.35 1 94.81 94 GLY A N 1
ATOM 731 C CA . GLY A 1 94 ? 10.273 12.852 -2.232 1 94.81 94 GLY A CA 1
ATOM 732 C C . GLY A 1 94 ? 10.656 13.961 -1.273 1 94.81 94 GLY A C 1
ATOM 733 O O . GLY A 1 94 ? 9.797 14.695 -0.792 1 94.81 94 GLY A O 1
ATOM 734 N N . LEU A 1 95 ? 11.914 14.07 -0.975 1 94.38 95 LEU A N 1
ATOM 735 C CA . LEU A 1 95 ? 12.391 15.117 -0.073 1 94.38 95 LEU A CA 1
ATOM 736 C C . LEU A 1 95 ? 12.242 16.5 -0.712 1 94.38 95 LEU A C 1
ATOM 738 O O . LEU A 1 95 ? 11.898 17.469 -0.033 1 94.38 95 LEU A O 1
ATOM 742 N N . ALA A 1 96 ? 12.555 16.578 -2.002 1 92.06 96 ALA A N 1
ATOM 743 C CA . ALA A 1 96 ? 12.352 17.844 -2.703 1 92.06 96 ALA A CA 1
ATOM 744 C C . ALA A 1 96 ? 10.898 18.297 -2.621 1 92.06 96 ALA A C 1
ATOM 746 O O . ALA A 1 96 ? 10.625 19.469 -2.379 1 92.06 96 ALA A O 1
ATOM 747 N N . LEU A 1 97 ? 10 17.391 -2.768 1 92.75 97 LEU A N 1
ATOM 748 C CA . LEU A 1 97 ? 8.578 17.703 -2.684 1 92.75 97 LEU A CA 1
ATOM 749 C C . LEU A 1 97 ? 8.188 18.094 -1.259 1 92.75 97 LEU A C 1
ATOM 751 O O . LEU A 1 97 ? 7.371 18.984 -1.055 1 92.75 97 LEU A O 1
ATOM 755 N N . ALA A 1 98 ? 8.773 17.359 -0.336 1 93.62 98 ALA A N 1
ATOM 756 C CA . ALA A 1 98 ? 8.5 17.656 1.067 1 93.62 98 ALA A CA 1
ATOM 757 C C . ALA A 1 98 ? 8.93 19.078 1.423 1 93.62 98 ALA A C 1
ATOM 759 O O . ALA A 1 98 ? 8.211 19.781 2.125 1 93.62 98 ALA A O 1
ATOM 760 N N . ILE A 1 99 ? 10.078 19.484 1.014 1 91.94 99 ILE A N 1
ATOM 761 C CA . ILE A 1 99 ? 10.586 20.828 1.262 1 91.94 99 ILE A CA 1
ATOM 762 C C . ILE A 1 99 ? 9.648 21.859 0.639 1 91.94 99 ILE A C 1
ATOM 764 O O . ILE A 1 99 ? 9.305 22.859 1.276 1 91.94 99 ILE A O 1
ATOM 768 N N . TYR A 1 100 ? 9.266 21.578 -0.528 1 90.88 100 TYR A N 1
ATOM 769 C CA . TYR A 1 100 ? 8.367 22.516 -1.2 1 90.88 100 TYR A CA 1
ATOM 770 C C . TYR A 1 100 ? 7.039 22.609 -0.458 1 90.88 100 TYR A C 1
ATOM 772 O O . TYR A 1 100 ? 6.531 23.719 -0.237 1 90.88 100 TYR A O 1
ATOM 780 N N . LEU A 1 101 ? 6.527 21.547 -0.098 1 89.56 101 LEU A N 1
ATOM 781 C CA . LEU A 1 101 ? 5.238 21.5 0.584 1 89.56 101 LEU A CA 1
ATOM 782 C C . LEU A 1 101 ? 5.312 22.234 1.926 1 89.56 101 LEU A C 1
ATOM 784 O O . LEU A 1 101 ? 4.375 22.938 2.305 1 89.56 101 LEU A O 1
ATOM 788 N N . SER A 1 102 ? 6.367 22.047 2.584 1 88.94 102 SER A N 1
ATOM 789 C CA . SER A 1 102 ? 6.496 22.562 3.941 1 88.94 102 SER A CA 1
ATOM 790 C C . SER A 1 102 ? 6.828 24.062 3.93 1 88.94 102 SER A C 1
ATOM 792 O O . SER A 1 102 ? 6.387 24.797 4.805 1 88.94 102 SER A O 1
ATOM 794 N N . GLU A 1 103 ? 7.617 24.516 2.906 1 87.5 103 GLU A N 1
ATOM 795 C CA . GLU A 1 103 ? 8.211 25.844 3.059 1 87.5 103 GLU A CA 1
ATOM 796 C C . GLU A 1 103 ? 7.73 26.797 1.973 1 87.5 103 GLU A C 1
ATOM 798 O O . GLU A 1 103 ? 7.805 28.016 2.133 1 87.5 103 GLU A O 1
ATOM 803 N N . TYR A 1 104 ? 7.219 26.25 0.921 1 85.19 104 TYR A N 1
ATOM 804 C CA . TYR A 1 104 ? 6.996 27.156 -0.202 1 85.19 104 TYR A CA 1
ATOM 805 C C . TYR A 1 104 ? 5.535 27.141 -0.631 1 85.19 104 TYR A C 1
ATOM 807 O O . TYR A 1 104 ? 5.043 28.109 -1.219 1 85.19 104 TYR A O 1
ATOM 815 N N . ALA A 1 105 ? 4.91 26.078 -0.352 1 86.25 105 ALA A N 1
ATOM 816 C CA . ALA A 1 105 ? 3.557 25.906 -0.878 1 86.25 105 ALA A CA 1
ATOM 817 C C . ALA A 1 105 ? 2.549 26.719 -0.075 1 86.25 105 ALA A C 1
ATOM 819 O O . ALA A 1 105 ? 2.574 26.719 1.158 1 86.25 105 ALA A O 1
ATOM 820 N N . SER A 1 106 ? 1.757 27.469 -0.888 1 82.44 106 SER A N 1
ATOM 821 C CA . SER A 1 106 ? 0.599 28.094 -0.254 1 82.44 106 SER A CA 1
ATOM 822 C C . SER A 1 106 ? -0.436 27.047 0.154 1 82.44 106 SER A C 1
ATOM 824 O O . SER A 1 106 ? -0.312 25.875 -0.195 1 82.44 106 SER A O 1
ATOM 826 N N . GLY A 1 107 ? -1.357 27.5 0.855 1 78.75 107 GLY A N 1
ATOM 827 C CA . GLY A 1 107 ? -2.412 26.578 1.269 1 78.75 107 GLY A CA 1
ATOM 828 C C . GLY A 1 107 ? -3.082 25.875 0.104 1 78.75 107 GLY A C 1
ATOM 829 O O . GLY A 1 107 ? -3.227 24.656 0.111 1 78.75 107 GLY A O 1
ATOM 830 N N . ALA A 1 108 ? -3.355 26.625 -0.944 1 76.44 108 ALA A N 1
ATOM 831 C CA . ALA A 1 108 ? -4.039 26.078 -2.113 1 76.44 108 ALA A CA 1
ATOM 832 C C . ALA A 1 108 ? -3.115 25.156 -2.908 1 76.44 108 ALA A C 1
ATOM 834 O O . ALA A 1 108 ? -3.539 24.109 -3.377 1 76.44 108 ALA A O 1
ATOM 835 N N . ALA A 1 109 ? -1.886 25.578 -3.062 1 82 109 ALA A N 1
ATOM 836 C CA . ALA A 1 109 ? -0.909 24.75 -3.775 1 82 109 ALA A CA 1
ATOM 837 C C . ALA A 1 109 ? -0.649 23.453 -3.037 1 82 109 ALA A C 1
ATOM 839 O O . ALA A 1 109 ? -0.519 22.391 -3.66 1 82 109 ALA A O 1
ATOM 840 N N . ARG A 1 110 ? -0.596 23.547 -1.762 1 84.38 110 ARG A N 1
ATOM 841 C CA . ARG A 1 110 ? -0.392 22.359 -0.93 1 84.38 110 ARG A CA 1
ATOM 842 C C . ARG A 1 110 ? -1.526 21.359 -1.117 1 84.38 110 ARG A C 1
ATOM 844 O O . ARG A 1 110 ? -1.283 20.172 -1.297 1 84.38 110 ARG A O 1
ATOM 851 N N . ALA A 1 111 ? -2.656 21.891 -1.144 1 78.69 111 ALA A N 1
ATOM 852 C CA . ALA A 1 111 ? -3.83 21.031 -1.292 1 78.69 111 ALA A CA 1
ATOM 853 C C . ALA A 1 111 ? -3.844 20.344 -2.658 1 78.69 111 ALA A C 1
ATOM 855 O O . ALA A 1 111 ? -4.176 19.172 -2.766 1 78.69 111 ALA A O 1
ATOM 856 N N . ARG A 1 112 ? -3.498 21.062 -3.643 1 79.69 112 ARG A N 1
ATOM 857 C CA . ARG A 1 112 ? -3.486 20.516 -4.996 1 79.69 112 ARG A CA 1
ATOM 858 C C . ARG A 1 112 ? -2.4 19.469 -5.148 1 79.69 112 ARG A C 1
ATOM 860 O O . ARG A 1 112 ? -2.631 18.406 -5.75 1 79.69 112 ARG A O 1
ATOM 867 N N . ILE A 1 113 ? -1.248 19.828 -4.598 1 85.75 113 ILE A N 1
ATOM 868 C CA . ILE A 1 113 ? -0.128 18.891 -4.719 1 85.75 113 ILE A CA 1
ATOM 869 C C . ILE A 1 113 ? -0.43 17.625 -3.934 1 85.75 113 ILE A C 1
ATOM 871 O O . ILE A 1 113 ? -0.231 16.516 -4.441 1 85.75 113 ILE A O 1
ATOM 875 N N . LYS A 1 114 ? -0.916 17.75 -2.807 1 83.12 114 LYS A N 1
ATOM 876 C CA . LYS A 1 114 ? -1.259 16.578 -1.996 1 83.12 114 LYS A CA 1
ATOM 877 C C . LYS A 1 114 ? -2.357 15.75 -2.658 1 83.12 114 LYS A C 1
ATOM 879 O O . LYS A 1 114 ? -2.32 14.523 -2.625 1 83.12 114 LYS A O 1
ATOM 884 N N . GLY A 1 115 ? -3.293 16.422 -3.234 1 79.44 115 GLY A N 1
ATOM 885 C CA . GLY A 1 115 ? -4.328 15.727 -3.979 1 79.44 115 GLY A CA 1
ATOM 886 C C . GLY A 1 115 ? -3.785 14.898 -5.129 1 79.44 115 GLY A C 1
ATOM 887 O O . GLY A 1 115 ? -4.223 13.766 -5.344 1 79.44 115 GLY A O 1
ATOM 888 N N . THR A 1 116 ? -2.883 15.5 -5.844 1 83.25 116 THR A N 1
ATOM 889 C CA . THR A 1 116 ? -2.258 14.789 -6.953 1 83.25 116 THR A CA 1
ATOM 890 C C . THR A 1 116 ? -1.469 13.586 -6.445 1 83.25 116 THR A C 1
ATOM 892 O O . THR A 1 116 ? -1.486 12.516 -7.062 1 83.25 116 THR A O 1
ATOM 895 N N . LEU A 1 117 ? -0.792 13.742 -5.352 1 87.12 117 LEU A N 1
ATOM 896 C CA . LEU A 1 117 ? -0.022 12.656 -4.758 1 87.12 117 LEU A CA 1
ATOM 897 C C . LEU A 1 117 ? -0.937 11.516 -4.324 1 87.12 117 LEU A C 1
ATOM 899 O O . LEU A 1 117 ? -0.585 10.344 -4.469 1 87.12 117 LEU A O 1
ATOM 903 N N . GLU A 1 118 ? -2.062 11.844 -3.9 1 82.75 118 GLU A N 1
ATOM 904 C CA . GLU A 1 118 ? -3.023 10.828 -3.484 1 82.75 118 GLU A CA 1
ATOM 905 C C . GLU A 1 118 ? -3.564 10.055 -4.684 1 82.75 118 GLU A C 1
ATOM 907 O O . GLU A 1 118 ? -3.822 8.852 -4.59 1 82.75 118 GLU A O 1
ATOM 912 N N . LEU A 1 119 ? -3.73 10.742 -5.793 1 81.38 119 LEU A N 1
ATOM 913 C CA . LEU A 1 119 ? -4.164 10.078 -7.016 1 81.38 119 LEU A CA 1
ATOM 914 C C . LEU A 1 119 ? -3.133 9.047 -7.465 1 81.38 119 LEU A C 1
ATOM 916 O O . LEU A 1 119 ? -3.494 7.949 -7.898 1 81.38 119 LEU A O 1
ATOM 920 N N . PHE A 1 120 ? -1.984 9.477 -7.281 1 82.62 120 PHE A N 1
ATOM 921 C CA . PHE A 1 120 ? -0.888 8.594 -7.664 1 82.62 120 PHE A CA 1
ATOM 922 C C . PHE A 1 120 ? -0.82 7.387 -6.738 1 82.62 120 PHE A C 1
ATOM 924 O O . PHE A 1 120 ? -0.601 6.262 -7.195 1 82.62 120 PHE A O 1
ATOM 931 N N . GLU A 1 121 ? -1.052 7.598 -5.473 1 83.88 121 GLU A N 1
ATOM 932 C CA . GLU A 1 121 ? -1.015 6.535 -4.473 1 83.88 121 GLU A CA 1
ATOM 933 C C . GLU A 1 121 ? -2.182 5.566 -4.648 1 83.88 121 GLU A C 1
ATOM 935 O O . GLU A 1 121 ? -2.113 4.418 -4.211 1 83.88 121 GLU A O 1
ATOM 940 N N . GLY A 1 122 ? -3.174 6.008 -5.324 1 82.12 122 GLY A N 1
ATOM 941 C CA . GLY A 1 122 ? -4.383 5.219 -5.492 1 82.12 122 GLY A CA 1
ATOM 942 C C . GLY A 1 122 ? -4.277 4.195 -6.609 1 82.12 122 GLY A C 1
ATOM 943 O O . GLY A 1 122 ? -5.105 3.289 -6.707 1 82.12 122 GLY A O 1
ATOM 944 N N . ILE A 1 123 ? -3.25 4.258 -7.367 1 85.38 123 ILE A N 1
ATOM 945 C CA . ILE A 1 123 ? -3.037 3.281 -8.43 1 85.38 123 ILE A CA 1
ATOM 946 C C . ILE A 1 123 ? -2.66 1.931 -7.82 1 85.38 123 ILE A C 1
ATOM 948 O O . ILE A 1 123 ? -1.727 1.843 -7.02 1 85.38 123 ILE A O 1
ATOM 952 N N . PRO A 1 124 ? -3.402 0.865 -8.188 1 88.44 124 PRO A N 1
ATOM 953 C CA . PRO A 1 124 ? -3.039 -0.458 -7.668 1 88.44 124 PRO A CA 1
ATOM 954 C C . PRO A 1 124 ? -1.625 -0.876 -8.062 1 88.44 124 PRO A C 1
ATOM 956 O O . PRO A 1 124 ? -1.193 -0.624 -9.188 1 88.44 124 PRO A O 1
ATOM 959 N N . THR A 1 125 ? -0.946 -1.485 -7.148 1 93.19 125 THR A N 1
ATOM 960 C CA . THR A 1 125 ? 0.457 -1.789 -7.406 1 93.19 125 THR A CA 1
ATOM 961 C C . THR A 1 125 ? 0.589 -2.867 -8.477 1 93.19 125 THR A C 1
ATOM 963 O O . THR A 1 125 ? 1.611 -2.947 -9.164 1 93.19 125 THR A O 1
ATOM 966 N N . VAL A 1 126 ? -0.455 -3.676 -8.648 1 91.5 126 VAL A N 1
ATOM 967 C CA . VAL A 1 126 ? -0.469 -4.652 -9.734 1 91.5 126 VAL A CA 1
ATOM 968 C C . VAL A 1 126 ? -0.338 -3.938 -11.078 1 91.5 126 VAL A C 1
ATOM 970 O O . VAL A 1 126 ? 0.319 -4.438 -11.992 1 91.5 126 VAL A O 1
ATOM 973 N N . VAL A 1 127 ? -1.007 -2.877 -11.18 1 90.31 127 VAL A N 1
ATOM 974 C CA . VAL A 1 127 ? -0.974 -2.084 -12.406 1 90.31 127 VAL A CA 1
ATOM 975 C C . VAL A 1 127 ? 0.427 -1.515 -12.609 1 90.31 127 VAL A C 1
ATOM 977 O O . VAL A 1 127 ? 0.953 -1.539 -13.727 1 90.31 127 VAL A O 1
ATOM 980 N N . PHE A 1 128 ? 1.062 -1.045 -11.562 1 94.38 128 PHE A N 1
ATOM 981 C CA . PHE A 1 128 ? 2.445 -0.588 -11.625 1 94.38 128 PHE A CA 1
ATOM 982 C C . PHE A 1 128 ? 3.369 -1.72 -12.062 1 94.38 128 PHE A C 1
ATOM 984 O O . PHE A 1 128 ? 4.332 -1.493 -12.797 1 94.38 128 PHE A O 1
ATOM 991 N N . GLY A 1 129 ? 3.057 -2.869 -11.578 1 95.31 129 GLY A N 1
ATOM 992 C CA . GLY A 1 129 ? 3.863 -4.023 -11.953 1 95.31 129 GLY A CA 1
ATOM 993 C C . GLY A 1 129 ? 3.857 -4.301 -13.438 1 95.31 129 GLY A C 1
ATOM 994 O O . GLY A 1 129 ? 4.918 -4.477 -14.047 1 95.31 129 GLY A O 1
ATOM 995 N N . TYR A 1 130 ? 2.713 -4.281 -14.016 1 92.94 130 TYR A N 1
ATOM 996 C CA . TYR A 1 130 ? 2.611 -4.547 -15.445 1 92.94 130 TYR A CA 1
ATOM 997 C C . TYR A 1 130 ? 3.16 -3.377 -16.25 1 92.94 130 TYR A C 1
ATOM 999 O O . TYR A 1 130 ? 3.729 -3.57 -17.328 1 92.94 130 TYR A O 1
ATOM 1007 N N . PHE A 1 131 ? 2.947 -2.18 -15.742 1 94.81 131 PHE A N 1
ATOM 1008 C CA . PHE A 1 131 ? 3.578 -1.022 -16.375 1 94.81 131 PHE A CA 1
ATOM 1009 C C . PHE A 1 131 ? 5.094 -1.193 -16.422 1 94.81 131 PHE A C 1
ATOM 1011 O O . PHE A 1 131 ? 5.719 -0.911 -17.438 1 94.81 131 PHE A O 1
ATOM 1018 N N . ALA A 1 132 ? 5.664 -1.608 -15.367 1 97.25 132 ALA A N 1
ATOM 1019 C CA . ALA A 1 132 ? 7.102 -1.841 -15.305 1 97.25 132 ALA A CA 1
ATOM 1020 C C . ALA A 1 132 ? 7.527 -2.91 -16.312 1 97.25 132 ALA A C 1
ATOM 1022 O O . ALA A 1 132 ? 8.516 -2.74 -17.031 1 97.25 132 ALA A O 1
ATOM 1023 N N . LEU A 1 133 ? 6.801 -3.992 -16.375 1 96.06 133 LEU A N 1
ATOM 1024 C CA . LEU A 1 133 ? 7.148 -5.156 -17.188 1 96.06 133 LEU A CA 1
ATOM 1025 C C . LEU A 1 133 ? 6.934 -4.871 -18.672 1 96.06 133 LEU A C 1
ATOM 1027 O O . LEU A 1 133 ? 7.805 -5.164 -19.484 1 96.06 133 LEU A O 1
ATOM 1031 N N . LEU A 1 134 ? 5.824 -4.25 -19 1 94.81 134 LEU A N 1
ATOM 1032 C CA . LEU A 1 134 ? 5.387 -4.234 -20.391 1 94.81 134 LEU A CA 1
ATOM 1033 C C . LEU A 1 134 ? 5.738 -2.908 -21.062 1 94.81 134 LEU A C 1
ATOM 1035 O O . LEU A 1 134 ? 5.719 -2.801 -22.281 1 94.81 134 LEU A O 1
ATOM 1039 N N . PHE A 1 135 ? 6.012 -1.912 -20.25 1 95.81 135 PHE A N 1
ATOM 1040 C CA . PHE A 1 135 ? 6.312 -0.613 -20.844 1 95.81 135 PHE A CA 1
ATOM 1041 C C . PHE A 1 135 ? 7.734 -0.18 -20.484 1 95.81 135 PHE A C 1
ATOM 1043 O O . PHE A 1 135 ? 8.531 0.117 -21.375 1 95.81 135 PHE A O 1
ATOM 1050 N N . VAL A 1 136 ? 8.109 -0.141 -19.25 1 97.12 136 VAL A N 1
ATOM 1051 C CA . VAL A 1 136 ? 9.391 0.39 -18.797 1 97.12 136 VAL A CA 1
ATOM 1052 C C . VAL A 1 136 ? 10.516 -0.532 -19.25 1 97.12 136 VAL A C 1
ATOM 1054 O O . VAL A 1 136 ? 11.555 -0.066 -19.734 1 97.12 136 VAL A O 1
ATOM 1057 N N . THR A 1 137 ? 10.336 -1.823 -19.062 1 97.94 137 THR A N 1
ATOM 1058 C CA . THR A 1 137 ? 11.398 -2.771 -19.391 1 97.94 137 THR A CA 1
ATOM 1059 C C . THR A 1 137 ? 11.75 -2.693 -20.875 1 97.94 137 THR A C 1
ATOM 1061 O O . THR A 1 137 ? 12.914 -2.537 -21.234 1 97.94 137 THR A O 1
ATOM 1064 N N . PRO A 1 138 ? 10.742 -2.781 -21.781 1 96.56 138 PRO A N 1
ATOM 1065 C CA . PRO A 1 138 ? 11.102 -2.658 -23.188 1 96.56 138 PRO A CA 1
ATOM 1066 C C . PRO A 1 138 ? 11.797 -1.336 -23.516 1 96.56 138 PRO A C 1
ATOM 1068 O O . PRO A 1 138 ? 12.688 -1.292 -24.359 1 96.56 138 PRO A O 1
ATOM 1071 N N . LEU A 1 139 ? 11.406 -0.259 -22.906 1 96 139 LEU A N 1
ATOM 1072 C CA . LEU A 1 139 ? 12.055 1.03 -23.109 1 96 139 LEU A CA 1
ATOM 1073 C C . LEU A 1 139 ? 13.508 0.985 -22.656 1 96 139 LEU A C 1
ATOM 1075 O O . LEU A 1 139 ? 14.398 1.513 -23.328 1 96 139 LEU A O 1
ATOM 1079 N N . LEU A 1 140 ? 13.758 0.381 -21.5 1 97.88 140 LEU A N 1
ATOM 1080 C CA . LEU A 1 140 ? 15.109 0.288 -20.953 1 97.88 140 LEU A CA 1
ATOM 1081 C C . LEU A 1 140 ? 15.969 -0.651 -21.797 1 97.88 140 LEU A C 1
ATOM 1083 O O . LEU A 1 140 ? 17.172 -0.443 -21.922 1 97.88 140 LEU A O 1
ATOM 1087 N N . GLN A 1 141 ? 15.367 -1.71 -22.281 1 98.12 141 GLN A N 1
ATOM 1088 C CA . GLN A 1 141 ? 16.094 -2.686 -23.094 1 98.12 141 GLN A CA 1
ATOM 1089 C C . GLN A 1 141 ? 16.656 -2.043 -24.344 1 98.12 141 GLN A C 1
ATOM 1091 O O . GLN A 1 141 ? 17.625 -2.547 -24.938 1 98.12 141 GLN A O 1
ATOM 1096 N N . ARG A 1 142 ? 16.078 -0.948 -24.797 1 97.31 142 ARG A N 1
ATOM 1097 C CA . ARG A 1 142 ? 16.594 -0.226 -25.969 1 97.31 142 ARG A CA 1
ATOM 1098 C C . ARG A 1 142 ? 17.938 0.425 -25.656 1 97.31 142 ARG A C 1
ATOM 1100 O O . ARG A 1 142 ? 18.75 0.643 -26.562 1 97.31 142 ARG A O 1
ATOM 1107 N N . VAL A 1 143 ? 18.234 0.708 -24.406 1 97.06 143 VAL A N 1
ATOM 1108 C CA . VAL A 1 143 ? 19.438 1.47 -24.062 1 97.06 143 VAL A CA 1
ATOM 1109 C 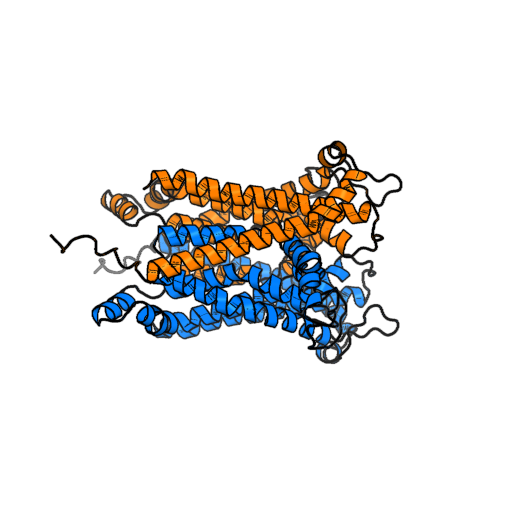C . VAL A 1 143 ? 20.359 0.611 -23.219 1 97.06 143 VAL A C 1
ATOM 1111 O O . VAL A 1 143 ? 21.562 0.899 -23.109 1 97.06 143 VAL A O 1
ATOM 1114 N N . ILE A 1 144 ? 19.875 -0.389 -22.562 1 97.62 144 ILE A N 1
ATOM 1115 C CA . ILE A 1 144 ? 20.672 -1.264 -21.719 1 97.62 144 ILE A CA 1
ATOM 1116 C C . ILE A 1 144 ? 20.703 -2.67 -22.297 1 97.62 144 ILE A C 1
ATOM 1118 O O . ILE A 1 144 ? 19.781 -3.459 -22.109 1 97.62 144 ILE A O 1
ATOM 1122 N N . PRO A 1 145 ? 21.859 -2.945 -22.859 1 94.62 145 PRO A N 1
ATOM 1123 C CA . PRO A 1 145 ? 21.969 -4.277 -23.469 1 94.62 145 PRO A CA 1
ATOM 1124 C C . PRO A 1 145 ? 21.891 -5.398 -22.422 1 94.62 145 PRO A C 1
ATOM 1126 O O . PRO A 1 145 ? 22.375 -5.238 -21.297 1 94.62 145 PRO A O 1
ATOM 1129 N N . ASP A 1 146 ? 21.297 -6.527 -22.672 1 96.25 146 ASP A N 1
ATOM 1130 C CA . ASP A 1 146 ? 21.266 -7.758 -21.891 1 96.25 146 ASP A CA 1
ATOM 1131 C C . ASP A 1 146 ? 20.344 -7.613 -20.672 1 96.25 146 ASP A C 1
ATOM 1133 O O . ASP A 1 146 ? 20.516 -8.328 -19.688 1 96.25 146 ASP A O 1
ATOM 1137 N N . LEU A 1 147 ? 19.547 -6.605 -20.734 1 98.12 147 LEU A N 1
ATOM 1138 C CA . LEU A 1 147 ? 18.547 -6.504 -19.672 1 98.12 147 LEU A CA 1
ATOM 1139 C C . LEU A 1 147 ? 17.469 -7.574 -19.828 1 98.12 147 LEU A C 1
ATOM 1141 O O . LEU A 1 147 ? 16.781 -7.613 -20.859 1 98.12 147 LEU A O 1
ATOM 1145 N N . ASN A 1 148 ? 17.344 -8.383 -18.812 1 98.31 148 ASN A N 1
ATOM 1146 C CA . ASN A 1 148 ? 16.344 -9.438 -18.859 1 98.31 148 ASN A CA 1
ATOM 1147 C C . ASN A 1 148 ? 14.93 -8.852 -18.828 1 98.31 148 ASN A C 1
ATOM 1149 O O . ASN A 1 148 ? 14.727 -7.723 -18.375 1 98.31 148 ASN A O 1
ATOM 1153 N N . ILE A 1 149 ? 13.992 -9.594 -19.328 1 97.06 149 ILE A N 1
ATOM 1154 C CA . ILE A 1 149 ? 12.594 -9.188 -19.344 1 97.06 149 ILE A CA 1
ATOM 1155 C C . ILE A 1 149 ? 12.133 -8.875 -17.922 1 97.06 149 ILE A C 1
ATOM 1157 O O . ILE A 1 149 ? 11.531 -7.828 -17.672 1 97.06 149 ILE A O 1
ATOM 1161 N N . PHE A 1 150 ? 12.367 -9.82 -17.031 1 97.81 150 PHE A N 1
ATOM 1162 C CA . PHE A 1 150 ? 12.156 -9.586 -15.617 1 97.81 150 PHE A CA 1
ATOM 1163 C C . PHE A 1 150 ? 13.438 -9.094 -14.953 1 97.81 150 PHE A C 1
ATOM 1165 O O . PHE A 1 150 ? 14.492 -9.719 -15.078 1 97.81 150 PHE A O 1
ATOM 1172 N N . ASN A 1 151 ? 13.336 -7.91 -14.344 1 98.69 151 ASN A N 1
ATOM 1173 C CA . ASN A 1 151 ? 14.555 -7.34 -13.789 1 98.69 151 ASN A CA 1
ATOM 1174 C C . ASN A 1 151 ? 14.258 -6.371 -12.648 1 98.69 151 ASN A C 1
ATOM 1176 O O . ASN A 1 151 ? 13.203 -5.723 -12.641 1 98.69 151 ASN A O 1
ATOM 1180 N N . PRO A 1 152 ? 15.211 -6.277 -11.719 1 98.62 152 PRO A N 1
ATOM 1181 C CA . PRO A 1 152 ? 15 -5.387 -10.578 1 98.62 152 PRO A CA 1
ATOM 1182 C C . PRO A 1 152 ? 15.1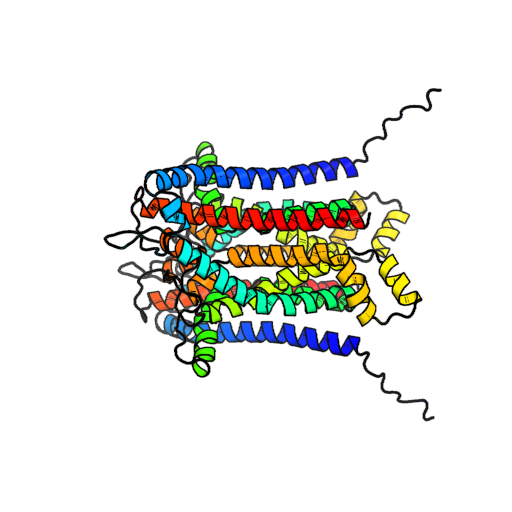41 -3.91 -10.945 1 98.62 152 PRO A C 1
ATOM 1184 O O . PRO A 1 152 ? 14.695 -3.037 -10.195 1 98.62 152 PRO A O 1
ATOM 1187 N N . LEU A 1 153 ? 15.703 -3.604 -12.031 1 98.75 153 LEU A N 1
ATOM 1188 C CA . LEU A 1 153 ? 15.859 -2.209 -12.438 1 98.75 153 LEU A CA 1
ATOM 1189 C C . LEU A 1 153 ? 14.5 -1.581 -12.75 1 98.75 153 LEU A C 1
ATOM 1191 O O . LEU A 1 153 ? 14.164 -0.528 -12.211 1 98.75 153 LEU A O 1
ATOM 1195 N N . SER A 1 154 ? 13.75 -2.232 -13.648 1 98.62 154 SER A N 1
ATOM 1196 C CA . SER A 1 154 ? 12.414 -1.74 -13.992 1 98.62 154 SER A CA 1
ATOM 1197 C C . SER A 1 154 ? 11.5 -1.724 -12.773 1 98.62 154 SER A C 1
ATOM 1199 O O . SER A 1 154 ? 10.781 -0.749 -12.547 1 98.62 154 SER A O 1
ATOM 1201 N N . ALA A 1 155 ? 11.562 -2.846 -12.016 1 98.62 155 ALA A N 1
ATOM 1202 C CA . ALA A 1 155 ? 10.734 -2.953 -10.82 1 98.62 155 ALA A CA 1
ATOM 1203 C C . ALA A 1 155 ? 11.094 -1.865 -9.812 1 98.62 155 ALA A C 1
ATOM 1205 O O . ALA A 1 155 ? 10.203 -1.206 -9.266 1 98.62 155 ALA A O 1
ATOM 1206 N N . GLY A 1 156 ? 12.375 -1.689 -9.586 1 98.69 156 GLY A N 1
ATOM 1207 C CA . GLY A 1 156 ? 12.836 -0.703 -8.625 1 98.69 156 GLY A CA 1
ATOM 1208 C C . GLY A 1 156 ? 12.508 0.723 -9.023 1 98.69 156 GLY A C 1
ATOM 1209 O O . GLY A 1 156 ? 12.102 1.531 -8.188 1 98.69 156 GLY A O 1
ATOM 1210 N N . LEU A 1 157 ? 12.648 1.052 -10.25 1 98 157 LEU A N 1
ATOM 1211 C CA . LEU A 1 157 ? 12.352 2.395 -10.742 1 98 157 LEU A CA 1
ATOM 1212 C C . LEU A 1 157 ? 10.875 2.727 -10.547 1 98 157 LEU A C 1
ATOM 1214 O O . LEU A 1 157 ? 10.539 3.779 -10 1 98 157 LEU A O 1
ATOM 1218 N N . VAL A 1 158 ? 10.047 1.836 -10.992 1 97.06 158 VAL A N 1
ATOM 1219 C CA . VAL A 1 158 ? 8.609 2.064 -10.883 1 97.06 158 VAL A CA 1
ATOM 1220 C C . VAL A 1 158 ? 8.203 2.102 -9.414 1 97.06 158 VAL A C 1
ATOM 1222 O O . VAL A 1 158 ? 7.383 2.932 -9.016 1 97.06 158 VAL A O 1
ATOM 1225 N N . MET A 1 159 ? 8.773 1.204 -8.617 1 97.31 159 MET A N 1
ATOM 1226 C CA . MET A 1 159 ? 8.523 1.222 -7.184 1 97.31 159 MET A CA 1
ATOM 1227 C C . MET A 1 159 ? 8.969 2.547 -6.57 1 97.31 159 MET A C 1
ATOM 1229 O O . MET A 1 159 ? 8.305 3.07 -5.672 1 97.31 159 MET A O 1
ATOM 1233 N N . GLY A 1 160 ? 10.086 3.045 -7.027 1 96.75 160 GLY A N 1
ATOM 1234 C CA . GLY A 1 160 ? 10.555 4.336 -6.551 1 96.75 160 GLY A CA 1
ATOM 1235 C C . GLY A 1 160 ? 9.547 5.453 -6.758 1 96.75 160 GLY A C 1
ATOM 1236 O O . GLY A 1 160 ? 9.273 6.227 -5.84 1 96.75 160 GLY A O 1
ATOM 1237 N N . PHE A 1 161 ? 8.984 5.488 -7.891 1 93.31 161 PHE A N 1
ATOM 1238 C CA . PHE A 1 161 ? 7.973 6.5 -8.18 1 93.31 161 PHE A CA 1
ATOM 1239 C C . PHE A 1 161 ? 6.734 6.281 -7.32 1 93.31 161 PHE A C 1
ATOM 1241 O O . PHE A 1 161 ? 6.141 7.242 -6.824 1 93.31 161 PHE A O 1
ATOM 1248 N N . ALA A 1 162 ? 6.426 5.055 -7.16 1 93.56 162 ALA A N 1
ATOM 1249 C CA . ALA A 1 162 ? 5.227 4.723 -6.395 1 93.56 162 ALA A CA 1
ATOM 1250 C C . ALA A 1 162 ? 5.375 5.145 -4.934 1 93.56 162 ALA A C 1
ATOM 1252 O O . ALA A 1 162 ? 4.379 5.43 -4.262 1 93.56 162 ALA A O 1
ATOM 1253 N N . ILE A 1 163 ? 6.574 5.27 -4.43 1 94.75 163 ILE A N 1
ATOM 1254 C CA . ILE A 1 163 ? 6.82 5.5 -3.012 1 94.75 163 ILE A CA 1
ATOM 1255 C C . ILE A 1 163 ? 7.043 6.988 -2.76 1 94.75 163 ILE A C 1
ATOM 1257 O O . ILE A 1 163 ? 7.016 7.441 -1.612 1 94.75 163 ILE A O 1
ATOM 1261 N N . ILE A 1 164 ? 7.117 7.832 -3.777 1 94 164 ILE A N 1
ATOM 1262 C CA . ILE A 1 164 ? 7.383 9.266 -3.668 1 94 164 ILE A CA 1
ATOM 1263 C C . ILE A 1 164 ? 6.352 9.914 -2.75 1 94 164 ILE A C 1
ATOM 1265 O O . ILE A 1 164 ? 6.707 10.648 -1.826 1 94 164 ILE A O 1
ATOM 1269 N N . PRO A 1 165 ? 5.012 9.648 -2.939 1 91.5 165 PRO A N 1
ATOM 1270 C CA . PRO A 1 165 ? 4.02 10.305 -2.082 1 91.5 165 PRO A CA 1
ATOM 1271 C C . PRO A 1 165 ? 4.23 10 -0.601 1 91.5 165 PRO A C 1
ATOM 1273 O O . PRO A 1 165 ? 4.047 10.875 0.245 1 91.5 165 PRO A O 1
ATOM 1276 N N . TYR A 1 166 ? 4.633 8.773 -0.304 1 92.31 166 TYR A N 1
ATOM 1277 C CA . TYR A 1 166 ? 4.82 8.391 1.089 1 92.31 166 TYR A CA 1
ATOM 1278 C C . TYR A 1 166 ? 5.949 9.188 1.729 1 92.31 166 TYR A C 1
ATOM 1280 O O . TYR A 1 166 ? 5.766 9.797 2.787 1 92.31 166 TYR A O 1
ATOM 1288 N N . ILE A 1 167 ? 7.109 9.234 1.096 1 94.62 167 ILE A N 1
ATOM 1289 C CA . ILE A 1 167 ? 8.258 9.969 1.631 1 94.62 167 ILE A CA 1
ATOM 1290 C C . ILE A 1 167 ? 7.914 11.453 1.741 1 94.62 167 ILE A C 1
ATOM 1292 O O . ILE A 1 167 ? 8.227 12.094 2.744 1 94.62 167 ILE A O 1
ATOM 1296 N N . SER A 1 168 ? 7.305 11.961 0.723 1 93.62 168 SER A N 1
ATOM 1297 C CA . SER A 1 168 ? 6.969 13.383 0.687 1 93.62 168 SER A CA 1
ATOM 1298 C C . SER A 1 168 ? 6.031 13.758 1.829 1 93.62 168 SER A C 1
ATOM 1300 O O . SER A 1 168 ? 6.266 14.734 2.539 1 93.62 168 SER A O 1
ATOM 1302 N N . ASN A 1 169 ? 5.031 12.922 2.07 1 89.88 169 ASN A N 1
ATOM 1303 C CA . ASN A 1 169 ? 4.039 13.211 3.1 1 89.88 169 ASN A CA 1
ATOM 1304 C C . ASN A 1 169 ? 4.645 13.133 4.5 1 89.88 169 ASN A C 1
ATOM 1306 O O . ASN A 1 169 ? 4.453 14.031 5.316 1 89.88 169 ASN A O 1
ATOM 1310 N N . VAL A 1 170 ? 5.395 12.086 4.746 1 90.81 170 VAL A N 1
ATOM 1311 C CA . VAL A 1 170 ? 5.93 11.859 6.086 1 90.81 170 VAL A CA 1
ATOM 1312 C C . VAL A 1 170 ? 7.027 12.875 6.383 1 90.81 170 VAL A C 1
ATOM 1314 O O . VAL A 1 170 ? 7.09 13.43 7.484 1 90.81 170 VAL A O 1
ATOM 1317 N N . ALA A 1 171 ? 7.852 13.172 5.426 1 94.25 171 ALA A N 1
ATOM 1318 C CA . ALA A 1 171 ? 8.914 14.156 5.613 1 94.25 171 ALA A CA 1
ATOM 1319 C C . ALA A 1 171 ? 8.336 15.562 5.754 1 94.25 171 ALA A C 1
ATOM 1321 O O . ALA A 1 171 ? 8.82 16.359 6.555 1 94.25 171 ALA A O 1
ATOM 1322 N N . ALA A 1 172 ? 7.34 15.867 4.969 1 91.94 172 ALA A N 1
ATOM 1323 C CA . ALA A 1 172 ? 6.691 17.172 5.09 1 91.94 172 ALA A CA 1
ATOM 1324 C C . ALA A 1 172 ? 6.086 17.359 6.477 1 91.94 172 ALA A C 1
ATOM 1326 O O . ALA A 1 172 ? 6.172 18.438 7.059 1 91.94 172 ALA A O 1
ATOM 1327 N N . ASP A 1 173 ? 5.48 16.297 6.969 1 86.75 173 ASP A N 1
ATOM 1328 C CA . ASP A 1 173 ? 4.906 16.359 8.312 1 86.75 173 ASP A CA 1
ATOM 1329 C C . ASP A 1 173 ? 5.984 16.641 9.359 1 86.75 173 ASP A C 1
ATOM 1331 O O . ASP A 1 173 ? 5.758 17.406 10.297 1 86.75 173 ASP A O 1
ATOM 1335 N N . ALA A 1 174 ? 7.094 16.016 9.188 1 89.94 174 ALA A N 1
ATOM 1336 C CA . ALA A 1 174 ? 8.211 16.234 10.102 1 89.94 174 ALA A CA 1
ATOM 1337 C C . ALA A 1 174 ? 8.688 17.688 10.039 1 89.94 174 ALA A C 1
ATOM 1339 O O . ALA A 1 174 ? 8.945 18.297 11.07 1 89.94 174 ALA A O 1
ATOM 1340 N N . MET A 1 175 ? 8.719 18.25 8.914 1 91.06 175 MET A N 1
ATOM 1341 C CA . MET A 1 175 ? 9.18 19.625 8.742 1 91.06 175 MET A CA 1
ATOM 1342 C C . MET A 1 175 ? 8.141 20.609 9.25 1 91.06 175 MET A C 1
ATOM 1344 O O . MET A 1 175 ? 8.492 21.641 9.828 1 91.06 175 MET A O 1
ATOM 1348 N N . GLU A 1 176 ? 6.938 20.25 9.07 1 87.62 176 GLU A N 1
ATOM 1349 C CA . GLU A 1 176 ? 5.855 21.125 9.516 1 87.62 176 GLU A CA 1
ATOM 1350 C C . GLU A 1 176 ? 5.746 21.125 11.039 1 87.62 176 GLU A C 1
ATOM 1352 O O . GLU A 1 176 ? 5.18 22.062 11.625 1 87.62 176 GLU A O 1
ATOM 1357 N N . SER A 1 177 ? 6.258 20.109 11.625 1 84.81 177 SER A N 1
ATOM 1358 C CA . SER A 1 177 ? 6.195 20.016 13.078 1 84.81 177 SER A CA 1
ATOM 1359 C C . SER A 1 177 ? 7.172 20.984 13.734 1 84.81 177 SER A C 1
ATOM 1361 O O . SER A 1 177 ? 7.078 21.266 14.93 1 84.81 177 SER A O 1
ATOM 1363 N N . VAL A 1 178 ? 8.117 21.562 12.953 1 87.44 178 VAL A N 1
ATOM 1364 C CA . VAL A 1 178 ? 9.023 22.578 13.469 1 87.44 178 VAL A CA 1
ATOM 1365 C C . VAL A 1 178 ? 8.242 23.844 13.797 1 87.44 178 VAL A C 1
ATOM 1367 O O . VAL A 1 178 ? 7.484 24.344 12.969 1 87.44 178 VAL A O 1
ATOM 1370 N N . PRO A 1 179 ? 8.43 24.375 14.984 1 87.31 179 PRO A N 1
ATOM 1371 C CA . PRO A 1 179 ? 7.664 25.562 15.406 1 87.31 179 PRO A CA 1
ATOM 1372 C C . PRO A 1 179 ? 7.82 26.734 14.445 1 87.31 179 PRO A C 1
ATOM 1374 O O . PRO A 1 179 ? 8.914 26.984 13.938 1 87.31 179 PRO A O 1
ATOM 1377 N N . ARG A 1 180 ? 6.816 27.484 14.312 1 87.44 180 ARG A N 1
ATOM 1378 C CA . ARG A 1 180 ? 6.789 28.641 13.422 1 87.44 180 ARG A CA 1
ATOM 1379 C C . ARG A 1 180 ? 7.727 29.734 13.914 1 87.44 180 ARG A C 1
ATOM 1381 O O . ARG A 1 180 ? 8.258 30.516 13.117 1 87.44 180 ARG A O 1
ATOM 1388 N N . SER A 1 181 ? 7.883 29.734 15.195 1 91.5 181 SER A N 1
ATOM 1389 C CA . SER A 1 181 ? 8.719 30.766 15.805 1 91.5 181 SER A CA 1
ATOM 1390 C C . SER A 1 181 ? 10.148 30.688 15.281 1 91.5 181 SER A C 1
ATOM 1392 O O . SER A 1 181 ? 10.812 31.703 15.117 1 91.5 181 SER A O 1
ATOM 1394 N N . ILE A 1 182 ? 10.539 29.484 14.977 1 91.25 182 ILE A N 1
ATOM 1395 C CA . ILE A 1 182 ? 11.891 29.281 14.477 1 91.25 182 ILE A CA 1
ATOM 1396 C C . ILE A 1 182 ? 12.008 29.844 13.062 1 91.25 182 ILE A C 1
ATOM 1398 O O . ILE A 1 182 ? 12.992 30.516 12.734 1 91.25 182 ILE A O 1
ATOM 1402 N N . ARG A 1 183 ? 11.039 29.656 12.281 1 91.81 183 ARG A N 1
ATOM 1403 C CA . ARG A 1 183 ? 11 30.219 10.93 1 91.81 183 ARG A CA 1
ATOM 1404 C C . ARG A 1 183 ? 10.969 31.734 10.977 1 91.81 183 ARG A C 1
ATOM 1406 O O . ARG A 1 183 ? 11.727 32.406 10.266 1 91.81 183 ARG A O 1
ATOM 1413 N N . GLU A 1 184 ? 10.148 32.25 11.797 1 92.31 184 GLU A N 1
ATOM 1414 C CA . GLU A 1 184 ? 9.953 33.688 11.906 1 92.31 184 GLU A CA 1
ATOM 1415 C C . GLU A 1 184 ? 11.234 34.375 12.383 1 92.31 184 GLU A C 1
ATOM 1417 O O . GLU A 1 184 ? 11.578 35.469 11.898 1 92.31 184 GLU A O 1
ATOM 1422 N N . ALA A 1 185 ? 11.836 33.75 13.297 1 94.44 185 ALA A N 1
ATOM 1423 C CA . ALA A 1 185 ? 13.102 34.281 13.781 1 94.44 185 ALA A CA 1
ATOM 1424 C C . ALA A 1 185 ? 14.141 34.344 12.664 1 94.44 185 ALA A C 1
ATOM 1426 O O . ALA A 1 185 ? 14.875 35.312 12.539 1 94.44 185 ALA A O 1
ATOM 1427 N N . ALA A 1 186 ? 14.195 33.375 11.875 1 93.19 186 ALA A N 1
ATOM 1428 C CA . ALA A 1 186 ? 15.141 33.312 10.758 1 93.19 186 ALA A CA 1
ATOM 1429 C C . ALA A 1 186 ? 14.812 34.375 9.719 1 93.19 186 ALA A C 1
ATOM 1431 O O . ALA A 1 186 ? 15.711 35.062 9.203 1 93.19 186 ALA A O 1
ATOM 1432 N N . TYR A 1 187 ? 13.594 34.562 9.469 1 92.31 187 TYR A N 1
ATOM 1433 C CA . TYR A 1 187 ? 13.164 35.594 8.523 1 92.31 187 TYR A CA 1
ATOM 1434 C C . TYR A 1 187 ? 13.461 37 9.055 1 92.31 187 TYR A C 1
ATOM 1436 O O . TYR A 1 187 ? 13.836 37.875 8.289 1 92.31 187 TYR A O 1
ATOM 1444 N N . ALA A 1 188 ? 13.242 37.156 10.289 1 95.81 188 ALA A N 1
ATOM 1445 C CA . ALA A 1 188 ? 13.516 38.438 10.922 1 95.81 188 ALA A CA 1
ATOM 1446 C C . ALA A 1 188 ? 15 38.812 10.82 1 95.81 188 ALA A C 1
ATOM 1448 O O . ALA A 1 188 ? 15.359 39.969 10.758 1 95.81 188 ALA A O 1
ATOM 1449 N N . LEU A 1 189 ? 15.797 37.844 10.797 1 95.69 189 LEU A N 1
ATOM 1450 C CA . LEU A 1 189 ? 17.234 38.031 10.68 1 95.69 189 LEU A CA 1
ATOM 1451 C C . LEU A 1 189 ? 17.641 38.188 9.219 1 95.69 189 LEU A C 1
ATOM 1453 O O . LEU A 1 189 ? 18.828 38.344 8.922 1 95.69 189 LEU A O 1
ATOM 1457 N N . GLY A 1 190 ? 16.688 38.125 8.266 1 93 190 GLY A N 1
ATOM 1458 C CA . GLY A 1 190 ? 16.953 38.438 6.867 1 93 190 GLY A CA 1
ATOM 1459 C C . GLY A 1 190 ? 17.25 37.188 6.043 1 93 190 GLY A C 1
ATOM 1460 O O . GLY A 1 190 ? 17.719 37.281 4.906 1 93 190 GLY A O 1
ATOM 1461 N N . ALA A 1 191 ? 17 36.125 6.656 1 92.19 191 ALA A N 1
ATOM 1462 C CA . ALA A 1 191 ? 17.266 34.875 5.914 1 92.19 191 ALA A CA 1
ATOM 1463 C C . ALA A 1 191 ? 16.328 34.75 4.723 1 92.19 191 ALA A C 1
ATOM 1465 O O . ALA A 1 191 ? 15.141 35.094 4.82 1 92.19 191 ALA A O 1
ATOM 1466 N N . ARG A 1 192 ? 16.906 34.188 3.59 1 88.75 192 ARG A N 1
ATOM 1467 C CA . ARG A 1 192 ? 16.094 33.906 2.41 1 88.75 192 ARG A CA 1
ATOM 1468 C C . ARG A 1 192 ? 15.328 32.594 2.58 1 88.75 192 ARG A C 1
ATOM 1470 O O . ARG A 1 192 ? 15.711 31.75 3.385 1 88.75 192 ARG A O 1
ATOM 1477 N N . PRO A 1 193 ? 14.273 32.406 1.848 1 86.69 193 PRO A N 1
ATOM 1478 C CA . PRO A 1 193 ? 13.43 31.234 2.004 1 86.69 193 PRO A CA 1
ATOM 1479 C C . PRO A 1 193 ? 14.203 29.938 1.823 1 86.69 193 PRO A C 1
ATOM 1481 O O . PRO A 1 193 ? 13.984 28.969 2.57 1 86.69 193 PRO A O 1
ATOM 1484 N N . TYR A 1 194 ? 15.102 29.922 0.878 1 86.81 194 TYR A N 1
ATOM 1485 C CA . TYR A 1 194 ? 15.836 28.688 0.656 1 86.81 194 TYR A CA 1
ATOM 1486 C C . TYR A 1 194 ? 16.797 28.406 1.807 1 86.81 194 TYR A C 1
ATOM 1488 O O . TYR A 1 194 ? 17.031 27.234 2.152 1 86.81 194 TYR A O 1
ATOM 1496 N N . GLU A 1 195 ? 17.25 29.438 2.479 1 90.75 195 GLU A N 1
ATOM 1497 C CA . GLU A 1 195 ? 18.094 29.281 3.658 1 90.75 195 GLU A CA 1
ATOM 1498 C C . GLU A 1 195 ? 17.297 28.75 4.844 1 90.75 195 GLU A C 1
ATOM 1500 O O . GLU A 1 195 ? 17.781 27.891 5.586 1 90.75 195 GLU A O 1
ATOM 1505 N N . VAL A 1 196 ? 16.125 29.297 4.945 1 92.38 196 VAL A N 1
ATOM 1506 C CA . VAL A 1 196 ? 15.266 28.844 6.031 1 92.38 196 VAL A CA 1
ATOM 1507 C C . VAL A 1 196 ? 14.93 27.375 5.832 1 92.38 196 VAL A C 1
ATOM 1509 O O . VAL A 1 196 ? 14.992 26.578 6.777 1 92.38 196 VAL A O 1
ATOM 1512 N N . ALA A 1 197 ? 14.641 27 4.633 1 92.25 197 ALA A N 1
ATOM 1513 C CA . ALA A 1 197 ? 14.258 25.625 4.32 1 92.25 197 ALA A CA 1
ATOM 1514 C C . ALA A 1 197 ? 15.414 24.656 4.57 1 92.25 197 ALA A C 1
ATOM 1516 O O . ALA A 1 197 ? 15.258 23.656 5.258 1 92.25 197 ALA A O 1
ATOM 1517 N N . LEU A 1 198 ? 16.594 24.984 4.109 1 92.19 198 LEU A N 1
ATOM 1518 C CA . LEU A 1 198 ? 17.688 24.031 4.059 1 92.19 198 LEU A CA 1
ATOM 1519 C C . LEU A 1 198 ? 18.578 24.141 5.301 1 92.19 198 LEU A C 1
ATOM 1521 O O . LEU A 1 198 ? 19.172 23.141 5.727 1 92.19 198 LEU A O 1
ATOM 1525 N N . ARG A 1 199 ? 18.578 25.328 5.938 1 92.81 199 ARG A N 1
ATOM 1526 C CA . ARG A 1 199 ? 19.531 25.531 7.02 1 92.81 199 ARG A CA 1
ATOM 1527 C C . ARG A 1 199 ? 18.828 25.625 8.367 1 92.81 199 ARG A C 1
ATOM 1529 O O . ARG A 1 199 ? 19.453 25.516 9.414 1 92.81 199 ARG A O 1
ATOM 1536 N N . VAL A 1 200 ? 17.594 25.797 8.344 1 93.5 200 VAL A N 1
ATOM 1537 C CA . VAL A 1 200 ? 16.875 25.969 9.609 1 93.5 200 VAL A CA 1
ATOM 1538 C C . VAL A 1 200 ? 15.891 24.812 9.797 1 93.5 200 VAL A C 1
ATOM 1540 O O . VAL A 1 200 ? 16.094 23.953 10.656 1 93.5 200 VAL A O 1
ATOM 1543 N N . VAL A 1 201 ? 14.992 24.719 8.852 1 94 201 VAL A N 1
ATOM 1544 C CA . VAL A 1 201 ? 13.898 23.766 9.023 1 94 201 VAL A CA 1
ATOM 1545 C C . VAL A 1 201 ? 14.398 22.344 8.789 1 94 201 VAL A C 1
ATOM 1547 O O . VAL A 1 201 ? 14.133 21.438 9.594 1 94 201 VAL A O 1
ATOM 1550 N N . PHE A 1 202 ? 15.109 22.109 7.723 1 93.31 202 PHE A N 1
ATOM 1551 C CA . PHE A 1 202 ? 15.578 20.781 7.363 1 93.31 202 PHE A CA 1
ATOM 1552 C C . PHE A 1 202 ? 16.438 20.188 8.477 1 93.31 202 PHE A C 1
ATOM 1554 O O . PHE A 1 202 ? 16.172 19.078 8.953 1 93.31 202 PHE A O 1
ATOM 1561 N N . PRO A 1 203 ? 17.406 20.938 8.992 1 93.5 203 PRO A N 1
ATOM 1562 C CA . PRO A 1 203 ? 18.219 20.391 10.086 1 93.5 203 PRO A CA 1
ATOM 1563 C C . PRO A 1 203 ? 17.406 20.188 11.367 1 93.5 203 PRO A C 1
ATOM 1565 O O . PRO A 1 203 ? 17.656 19.234 12.117 1 93.5 203 PRO A O 1
ATOM 1568 N N . ALA A 1 204 ? 16.469 21.047 11.57 1 93 204 ALA A N 1
ATOM 1569 C CA . ALA A 1 204 ? 15.648 20.938 12.773 1 93 204 ALA A CA 1
ATOM 1570 C C . ALA A 1 204 ? 14.742 19.719 12.703 1 93 204 ALA A C 1
ATOM 1572 O O . ALA A 1 204 ? 14.367 19.156 13.742 1 93 204 ALA A O 1
ATOM 1573 N N . ALA A 1 205 ? 14.398 19.297 11.492 1 94.25 205 ALA A N 1
ATOM 1574 C CA . ALA A 1 205 ? 13.477 18.188 11.297 1 94.25 205 ALA A CA 1
ATOM 1575 C C . ALA A 1 205 ? 14.219 16.922 10.891 1 94.25 205 ALA A C 1
ATOM 1577 O O . ALA A 1 205 ? 13.609 15.969 10.391 1 94.25 205 ALA A O 1
ATOM 1578 N N . ILE A 1 206 ? 15.516 16.844 11.102 1 95.19 206 ILE A N 1
ATOM 1579 C CA . ILE A 1 206 ? 16.359 15.805 10.516 1 95.19 206 ILE A CA 1
ATOM 1580 C C . ILE A 1 206 ? 15.93 14.438 11.055 1 95.19 206 ILE A C 1
ATOM 1582 O O . ILE A 1 206 ? 15.938 13.445 10.32 1 95.19 206 ILE A O 1
ATOM 1586 N N . SER A 1 207 ? 15.586 14.352 12.32 1 93.81 207 SER A N 1
ATOM 1587 C CA . SER A 1 207 ? 15.172 13.07 12.891 1 93.81 207 SER A CA 1
ATOM 1588 C C . SER A 1 207 ? 13.906 12.555 12.219 1 93.81 207 SER A C 1
ATOM 1590 O O . SER A 1 207 ? 13.805 11.367 11.906 1 93.81 207 SER A O 1
ATOM 1592 N N . GLY A 1 208 ? 12.953 13.484 11.969 1 93.38 208 GLY A N 1
ATOM 1593 C CA . GLY A 1 208 ? 11.734 13.102 11.273 1 93.38 208 GLY A CA 1
ATOM 1594 C C . GLY A 1 208 ? 11.977 12.711 9.82 1 93.38 208 GLY A C 1
ATOM 1595 O O . GLY A 1 208 ? 11.328 11.797 9.305 1 93.38 208 GLY A O 1
ATOM 1596 N N . ILE A 1 209 ? 12.914 13.367 9.219 1 95.75 209 ILE A N 1
ATOM 1597 C CA . ILE A 1 209 ? 13.242 13.102 7.824 1 95.75 209 ILE A CA 1
ATOM 1598 C C . ILE A 1 209 ? 13.906 11.734 7.703 1 95.75 209 ILE A C 1
ATOM 1600 O O . ILE A 1 209 ? 13.555 10.938 6.828 1 95.75 209 ILE A O 1
ATOM 1604 N N . ILE A 1 210 ? 14.836 11.469 8.594 1 97 210 ILE A N 1
ATOM 1605 C CA . ILE A 1 210 ? 15.492 10.172 8.602 1 97 210 ILE A CA 1
ATOM 1606 C C . ILE A 1 210 ? 14.461 9.07 8.859 1 97 210 ILE A C 1
ATOM 1608 O O . ILE A 1 210 ? 14.484 8.023 8.211 1 97 210 ILE A O 1
ATOM 1612 N N . ALA A 1 211 ? 13.578 9.328 9.781 1 95.12 211 ALA A N 1
ATOM 1613 C CA . ALA A 1 211 ? 12.516 8.375 10.062 1 95.12 211 ALA A CA 1
ATOM 1614 C C . ALA A 1 211 ? 11.656 8.125 8.828 1 95.12 211 ALA A C 1
ATOM 1616 O O . ALA A 1 211 ? 11.258 6.992 8.555 1 95.12 211 ALA A O 1
ATOM 1617 N N . ALA A 1 212 ? 11.383 9.203 8.086 1 95.5 212 ALA A N 1
ATOM 1618 C CA . ALA A 1 212 ? 10.602 9.086 6.859 1 95.5 212 ALA A CA 1
ATOM 1619 C C . ALA A 1 212 ? 11.297 8.164 5.855 1 95.5 212 ALA A C 1
ATOM 1621 O O . ALA A 1 212 ? 10.641 7.348 5.199 1 95.5 212 ALA A O 1
ATOM 1622 N N . ILE A 1 213 ? 12.562 8.281 5.785 1 97.81 213 ILE A N 1
ATOM 1623 C CA . ILE A 1 213 ? 13.336 7.469 4.852 1 97.81 213 ILE A CA 1
ATOM 1624 C C . ILE A 1 213 ? 13.344 6.016 5.312 1 97.81 213 ILE A C 1
ATOM 1626 O O . ILE A 1 213 ? 13.188 5.098 4.5 1 97.81 213 ILE A O 1
ATOM 1630 N N . ILE A 1 214 ? 13.5 5.789 6.578 1 97.5 214 ILE A N 1
ATOM 1631 C CA . ILE A 1 214 ? 13.5 4.438 7.129 1 97.5 214 ILE A CA 1
ATOM 1632 C C . ILE A 1 214 ? 12.133 3.789 6.906 1 97.5 214 ILE A C 1
ATOM 1634 O O . ILE A 1 214 ? 12.047 2.629 6.5 1 97.5 214 ILE A O 1
ATOM 1638 N N . LEU A 1 215 ? 11.117 4.535 7.141 1 95 215 LEU A N 1
ATOM 1639 C CA . LEU A 1 215 ? 9.766 4.012 6.957 1 95 215 LEU A CA 1
ATOM 1640 C C . LEU A 1 215 ? 9.492 3.719 5.484 1 95 215 LEU A C 1
ATOM 1642 O O . LEU A 1 215 ? 8.82 2.74 5.156 1 95 215 LEU A O 1
ATOM 1646 N N . ALA A 1 216 ? 9.984 4.566 4.637 1 96.5 216 ALA A N 1
ATOM 1647 C CA . ALA A 1 216 ? 9.867 4.32 3.201 1 96.5 216 ALA A CA 1
ATOM 1648 C C . ALA A 1 216 ? 10.602 3.047 2.799 1 96.5 216 ALA A C 1
ATOM 1650 O O . ALA A 1 216 ? 10.141 2.311 1.919 1 96.5 216 ALA A O 1
ATOM 1651 N N . THR A 1 217 ? 11.742 2.85 3.385 1 97.88 217 THR A N 1
ATOM 1652 C CA . THR A 1 217 ? 12.484 1.615 3.154 1 97.88 217 THR A CA 1
ATOM 1653 C C . THR A 1 217 ? 11.656 0.4 3.561 1 97.88 217 THR A C 1
ATOM 1655 O O . THR A 1 217 ? 11.586 -0.586 2.824 1 97.88 217 THR A O 1
ATOM 1658 N N . SER A 1 218 ? 11.078 0.526 4.688 1 96.56 218 SER A N 1
ATOM 1659 C CA . SER A 1 218 ? 10.227 -0.55 5.18 1 96.56 218 SER A CA 1
ATOM 1660 C C . SER A 1 218 ? 9.062 -0.819 4.227 1 96.56 218 SER A C 1
ATOM 1662 O O . SER A 1 218 ? 8.734 -1.975 3.955 1 96.56 218 SER A O 1
ATOM 1664 N N . ARG A 1 219 ? 8.508 0.193 3.695 1 94 219 ARG A N 1
ATOM 1665 C CA . ARG A 1 219 ? 7.402 0.067 2.746 1 94 219 ARG A CA 1
ATOM 1666 C C . ARG A 1 219 ? 7.867 -0.606 1.457 1 94 219 ARG A C 1
ATOM 1668 O O . ARG A 1 219 ? 7.16 -1.45 0.903 1 94 219 ARG A O 1
ATOM 1675 N N . ALA A 1 220 ? 9 -0.203 1.027 1 97.12 220 ALA A N 1
ATOM 1676 C CA . ALA A 1 220 ? 9.555 -0.774 -0.196 1 97.12 220 ALA A CA 1
ATOM 1677 C C . ALA A 1 220 ? 9.844 -2.264 -0.025 1 97.12 220 ALA A C 1
ATOM 1679 O O . ALA A 1 220 ? 9.586 -3.059 -0.933 1 97.12 220 ALA A O 1
ATOM 1680 N N . ILE A 1 221 ? 10.352 -2.596 1.081 1 97.69 221 ILE A N 1
ATOM 1681 C CA . ILE A 1 221 ? 10.68 -3.984 1.387 1 97.69 221 ILE A CA 1
ATOM 1682 C C . ILE A 1 221 ? 9.414 -4.828 1.381 1 97.69 221 ILE A C 1
ATOM 1684 O O . ILE A 1 221 ? 9.43 -5.988 0.966 1 97.69 221 ILE A O 1
ATOM 1688 N N . GLY A 1 222 ? 8.336 -4.25 1.717 1 95.5 222 GLY A N 1
ATOM 1689 C CA . GLY A 1 222 ? 7.07 -4.969 1.818 1 95.5 222 GLY A CA 1
ATOM 1690 C C . GLY A 1 222 ? 6.277 -4.961 0.527 1 95.5 222 GLY A C 1
ATOM 1691 O O . GLY A 1 222 ? 5.242 -5.625 0.427 1 95.5 222 GLY A O 1
ATOM 1692 N N . GLU A 1 223 ? 6.727 -4.211 -0.448 1 95.19 223 GLU A N 1
ATOM 1693 C CA . GLU A 1 223 ? 6.043 -4.184 -1.738 1 95.19 223 GLU A CA 1
ATOM 1694 C C . GLU A 1 223 ? 6.035 -5.562 -2.391 1 95.19 223 GLU A C 1
ATOM 1696 O O . GLU A 1 223 ? 7.047 -6.266 -2.373 1 95.19 223 GLU A O 1
ATOM 1701 N N . THR A 1 224 ? 4.922 -5.938 -2.934 1 95.31 224 THR A N 1
ATOM 1702 C CA . THR A 1 224 ? 4.797 -7.324 -3.373 1 95.31 224 THR A CA 1
ATOM 1703 C C . THR A 1 224 ? 4.555 -7.395 -4.879 1 95.31 224 THR A C 1
ATOM 1705 O O . THR A 1 224 ? 5.34 -8 -5.609 1 95.31 224 THR A O 1
ATOM 1708 N N . MET A 1 225 ? 3.557 -6.727 -5.383 1 94.75 225 MET A N 1
ATOM 1709 C CA . MET A 1 225 ? 3.08 -7.016 -6.73 1 94.75 225 MET A CA 1
ATOM 1710 C C . MET A 1 225 ? 4 -6.395 -7.777 1 94.75 225 MET A C 1
ATOM 1712 O O . MET A 1 225 ? 4.207 -6.969 -8.852 1 94.75 225 MET A O 1
ATOM 1716 N N . ILE A 1 226 ? 4.562 -5.23 -7.512 1 97.06 226 ILE A N 1
ATOM 1717 C CA . ILE A 1 226 ? 5.488 -4.637 -8.469 1 97.06 226 ILE A CA 1
ATOM 1718 C C . ILE A 1 226 ? 6.664 -5.586 -8.703 1 97.06 226 ILE A C 1
ATOM 1720 O O . ILE A 1 226 ? 7.02 -5.863 -9.852 1 97.06 226 ILE A O 1
ATOM 1724 N N . VAL A 1 227 ? 7.16 -6.133 -7.629 1 97.81 227 VAL A N 1
ATOM 1725 C CA . VAL A 1 227 ? 8.359 -6.961 -7.75 1 97.81 227 VAL A CA 1
ATOM 1726 C C . VAL A 1 227 ? 7.973 -8.352 -8.25 1 97.81 227 VAL A C 1
ATOM 1728 O O . VAL A 1 227 ? 8.719 -8.977 -9.008 1 97.81 227 VAL A O 1
ATOM 1731 N N . ALA A 1 228 ? 6.852 -8.867 -7.859 1 96.19 228 ALA A N 1
ATOM 1732 C CA . ALA A 1 228 ? 6.414 -10.18 -8.312 1 96.19 228 ALA A CA 1
ATOM 1733 C C . ALA A 1 228 ? 6.211 -10.195 -9.828 1 96.19 228 ALA A C 1
ATOM 1735 O O . ALA A 1 228 ? 6.488 -11.203 -10.484 1 96.19 228 ALA A O 1
ATOM 1736 N N . ILE A 1 229 ? 5.773 -9.117 -10.359 1 95.06 229 ILE A N 1
ATOM 1737 C CA . ILE A 1 229 ? 5.414 -9.07 -11.766 1 95.06 229 ILE A CA 1
ATOM 1738 C C . ILE A 1 229 ? 6.629 -8.664 -12.594 1 95.06 229 ILE A C 1
ATOM 1740 O O . ILE A 1 229 ? 6.883 -9.227 -13.664 1 95.06 229 ILE A O 1
ATOM 1744 N N . ALA A 1 230 ? 7.438 -7.785 -12.055 1 97.62 230 ALA A N 1
ATOM 1745 C CA . ALA A 1 230 ? 8.406 -7.141 -12.945 1 97.62 230 ALA A CA 1
ATOM 1746 C C . ALA A 1 230 ? 9.828 -7.594 -12.633 1 97.62 230 ALA A C 1
ATOM 1748 O O . ALA A 1 230 ? 10.703 -7.551 -13.492 1 97.62 230 ALA A O 1
ATOM 1749 N N . ALA A 1 231 ? 10.125 -7.914 -11.398 1 97.5 231 ALA A N 1
ATOM 1750 C CA . ALA A 1 231 ? 11.484 -8.32 -11.055 1 97.5 231 ALA A CA 1
ATOM 1751 C C . ALA A 1 231 ? 11.711 -9.797 -11.367 1 97.5 231 ALA A C 1
ATOM 1753 O O . ALA A 1 231 ? 12.82 -10.203 -11.719 1 97.5 231 ALA A O 1
ATOM 1754 N N . GLY A 1 232 ? 10.68 -10.578 -11.117 1 93.56 232 GLY A N 1
ATOM 1755 C CA . GLY A 1 232 ? 10.758 -12 -11.414 1 93.56 232 GLY A CA 1
ATOM 1756 C C . GLY A 1 232 ? 10.75 -12.875 -10.18 1 93.56 232 GLY A C 1
ATOM 1757 O O . GLY A 1 232 ? 10.383 -12.414 -9.094 1 93.56 232 GLY A O 1
ATOM 1758 N N . GLN A 1 233 ? 11 -14.164 -10.414 1 92.44 233 GLN A N 1
ATOM 1759 C CA . GLN A 1 233 ? 10.898 -15.148 -9.344 1 92.44 233 GLN A CA 1
ATOM 1760 C C . GLN A 1 233 ? 12.055 -16.141 -9.375 1 92.44 233 GLN A C 1
ATOM 1762 O O . GLN A 1 233 ? 11.883 -17.328 -9.094 1 92.44 233 GLN A O 1
ATOM 1767 N N . ARG A 1 234 ? 13.195 -15.656 -9.797 1 94.94 234 ARG A N 1
ATOM 1768 C CA . ARG A 1 234 ? 14.391 -16.484 -9.844 1 94.94 234 ARG A CA 1
ATOM 1769 C C . ARG A 1 234 ? 15.359 -16.125 -8.719 1 94.94 234 ARG A C 1
ATOM 1771 O O . ARG A 1 234 ? 16.109 -15.156 -8.82 1 94.94 234 ARG A O 1
ATOM 1778 N N . PRO A 1 235 ? 15.43 -16.953 -7.746 1 96 235 PRO A N 1
ATOM 1779 C CA . PRO A 1 235 ? 16.266 -16.625 -6.59 1 96 235 PRO A CA 1
ATOM 1780 C C . PRO A 1 235 ? 17.75 -16.859 -6.852 1 96 235 PRO A C 1
ATOM 1782 O O . PRO A 1 235 ? 18.266 -17.938 -6.562 1 96 235 PRO A O 1
ATOM 1785 N N . ILE A 1 236 ? 18.453 -15.914 -7.355 1 95.88 236 ILE A N 1
ATOM 1786 C CA . ILE A 1 236 ? 19.891 -15.969 -7.562 1 95.88 236 ILE A CA 1
ATOM 1787 C C . ILE A 1 236 ? 20.562 -14.867 -6.75 1 95.88 236 ILE A C 1
ATOM 1789 O O . ILE A 1 236 ? 20.016 -13.773 -6.594 1 95.88 236 ILE A O 1
ATOM 1793 N N . LEU A 1 237 ? 21.719 -15.25 -6.258 1 96.69 237 LEU A N 1
ATOM 1794 C CA . LEU A 1 237 ? 22.5 -14.273 -5.5 1 96.69 237 LEU A CA 1
ATOM 1795 C C . LEU A 1 237 ? 23.328 -13.398 -6.43 1 96.69 237 LEU A C 1
ATOM 1797 O O . LEU A 1 237 ? 24.375 -13.82 -6.934 1 96.69 237 LEU A O 1
ATOM 1801 N N . THR A 1 238 ? 22.844 -12.203 -6.707 1 96.12 238 THR A N 1
ATOM 1802 C CA . THR A 1 238 ? 23.516 -11.273 -7.605 1 96.12 238 THR A CA 1
ATOM 1803 C C . THR A 1 238 ? 23.188 -9.828 -7.254 1 96.12 238 THR A C 1
ATOM 1805 O O . THR A 1 238 ? 22.188 -9.57 -6.578 1 96.12 238 THR A O 1
ATOM 1808 N N . LEU A 1 239 ? 24.078 -8.938 -7.629 1 95.5 239 LEU A N 1
ATOM 1809 C CA . LEU A 1 239 ? 23.828 -7.508 -7.473 1 95.5 239 LEU A CA 1
ATOM 1810 C C . LEU A 1 239 ? 23.688 -6.832 -8.828 1 95.5 239 LEU A C 1
ATOM 1812 O O . LEU A 1 239 ? 23.578 -5.605 -8.914 1 95.5 239 LEU A O 1
ATOM 1816 N N . ASP A 1 240 ? 23.609 -7.641 -9.875 1 97.38 240 ASP A N 1
ATOM 1817 C CA . ASP A 1 240 ? 23.438 -7.117 -11.219 1 97.38 240 ASP A CA 1
ATOM 1818 C C . ASP A 1 240 ? 21.969 -6.781 -11.484 1 97.38 240 ASP A C 1
ATOM 1820 O O . ASP A 1 240 ? 21.125 -7.676 -11.555 1 97.38 240 ASP A O 1
ATOM 1824 N N . PRO A 1 241 ? 21.688 -5.512 -11.664 1 97.62 241 PRO A N 1
ATOM 1825 C CA . PRO A 1 241 ? 20.281 -5.105 -11.82 1 97.62 241 PRO A CA 1
ATOM 1826 C C . PRO A 1 241 ? 19.688 -5.551 -13.148 1 97.62 241 PRO A C 1
ATOM 1828 O O . PRO A 1 241 ? 18.484 -5.379 -13.375 1 97.62 241 PRO A O 1
ATOM 1831 N N . ARG A 1 242 ? 20.562 -6.203 -14.086 1 97.5 242 ARG A N 1
ATOM 1832 C CA . ARG A 1 242 ? 20.078 -6.664 -15.383 1 97.5 242 ARG A CA 1
ATOM 1833 C C . ARG A 1 242 ? 19.531 -8.086 -15.297 1 97.5 242 ARG A C 1
ATOM 1835 O O . ARG A 1 242 ? 18.797 -8.531 -16.172 1 97.5 242 ARG A O 1
ATOM 1842 N N . GLU A 1 243 ? 19.781 -8.766 -14.227 1 98.06 243 GLU A N 1
ATOM 1843 C CA . GLU A 1 243 ? 19.406 -10.172 -14.07 1 98.06 243 GLU A CA 1
ATOM 1844 C C . GLU A 1 243 ? 18.047 -10.32 -13.391 1 98.06 243 GLU A C 1
ATOM 1846 O O . GLU A 1 243 ? 17.656 -9.461 -12.602 1 98.06 243 GLU A O 1
ATOM 1851 N N . THR A 1 244 ? 17.406 -11.453 -13.797 1 98.12 244 THR A N 1
ATOM 1852 C CA . THR A 1 244 ? 16.156 -11.789 -13.109 1 98.12 244 THR A CA 1
ATOM 1853 C C . THR A 1 244 ? 16.438 -12.281 -11.695 1 98.12 244 THR A C 1
ATOM 1855 O O . THR A 1 244 ? 17.328 -13.109 -11.484 1 98.12 244 THR A O 1
ATOM 1858 N N . ILE A 1 245 ? 15.727 -11.703 -10.734 1 98.12 245 ILE A N 1
ATOM 1859 C CA . ILE A 1 245 ? 15.93 -12.078 -9.336 1 98.12 245 ILE A CA 1
ATOM 1860 C C . ILE A 1 245 ? 14.586 -12.359 -8.672 1 98.12 245 ILE A C 1
ATOM 1862 O O . ILE A 1 245 ? 13.539 -12.25 -9.32 1 98.12 245 ILE A O 1
ATOM 1866 N N . ALA A 1 246 ? 14.672 -12.828 -7.496 1 97.62 246 ALA A N 1
ATOM 1867 C CA . ALA A 1 246 ? 13.492 -12.961 -6.648 1 97.62 246 ALA A CA 1
ATOM 1868 C C . ALA A 1 246 ? 13.656 -12.188 -5.344 1 97.62 246 ALA A C 1
ATOM 1870 O O . ALA A 1 246 ? 14.75 -12.172 -4.762 1 97.62 246 ALA A O 1
ATOM 1871 N N . THR A 1 247 ? 12.625 -11.484 -4.977 1 98.12 247 THR A N 1
ATOM 1872 C CA . THR A 1 247 ? 12.555 -10.891 -3.645 1 98.12 247 THR A CA 1
ATOM 1873 C C . THR A 1 247 ? 11.828 -11.82 -2.676 1 98.12 247 THR A C 1
ATOM 1875 O O . THR A 1 247 ? 11.25 -12.828 -3.088 1 98.12 247 THR A O 1
ATOM 1878 N N . MET A 1 248 ? 11.883 -11.492 -1.382 1 97.69 248 MET A N 1
ATOM 1879 C CA . MET A 1 248 ? 11.141 -12.281 -0.397 1 97.69 248 MET A CA 1
ATOM 1880 C C . MET A 1 248 ? 9.648 -12.266 -0.702 1 97.69 248 MET A C 1
ATOM 1882 O O . MET A 1 248 ? 9 -13.312 -0.677 1 97.69 248 MET A O 1
ATOM 1886 N N . THR A 1 249 ? 9.148 -11.109 -1.102 1 96.94 249 THR A N 1
ATOM 1887 C CA . THR A 1 249 ? 7.715 -10.992 -1.339 1 96.94 249 THR A CA 1
ATOM 1888 C C . THR A 1 249 ? 7.324 -11.68 -2.645 1 96.94 249 THR A C 1
ATOM 1890 O O . THR A 1 249 ? 6.258 -12.297 -2.732 1 96.94 249 THR A O 1
ATOM 1893 N N . SER A 1 250 ? 8.164 -11.602 -3.662 1 96.19 250 SER A N 1
ATOM 1894 C CA . SER A 1 250 ? 7.828 -12.289 -4.902 1 96.19 250 SER A CA 1
ATOM 1895 C C . SER A 1 250 ? 7.848 -13.805 -4.711 1 96.19 250 SER A C 1
ATOM 1897 O O . SER A 1 250 ? 7.047 -14.523 -5.316 1 96.19 250 SER A O 1
ATOM 1899 N N . TYR A 1 251 ? 8.758 -14.297 -3.865 1 96 251 TYR A N 1
ATOM 1900 C CA . TYR A 1 251 ? 8.766 -15.719 -3.535 1 96 251 TYR A CA 1
ATOM 1901 C C . TYR A 1 251 ? 7.477 -16.125 -2.818 1 96 251 TYR A C 1
ATOM 1903 O O . TYR A 1 251 ? 6.891 -17.156 -3.115 1 96 251 TYR A O 1
ATOM 1911 N N . ILE A 1 252 ? 7.051 -15.297 -1.905 1 94.56 252 ILE A N 1
ATOM 1912 C CA . ILE A 1 252 ? 5.848 -15.602 -1.137 1 94.56 252 ILE A CA 1
ATOM 1913 C C . ILE A 1 252 ? 4.641 -15.672 -2.07 1 94.56 252 ILE A C 1
ATOM 1915 O O . ILE A 1 252 ? 3.799 -16.562 -1.938 1 94.56 252 ILE A O 1
ATOM 1919 N N . VAL A 1 253 ? 4.59 -14.773 -3.002 1 93.25 253 VAL A N 1
ATOM 1920 C CA . VAL A 1 253 ? 3.504 -14.781 -3.975 1 93.25 253 VAL A CA 1
ATOM 1921 C C . VAL A 1 253 ? 3.5 -16.109 -4.734 1 93.25 253 VAL A C 1
ATOM 1923 O O . VAL A 1 253 ? 2.455 -16.734 -4.883 1 93.25 253 VAL A O 1
ATOM 1926 N N . GLN A 1 254 ? 4.629 -16.531 -5.168 1 91.31 254 GLN A N 1
ATOM 1927 C CA . GLN A 1 254 ? 4.762 -17.766 -5.93 1 91.31 254 GLN A CA 1
ATOM 1928 C C . GLN A 1 254 ? 4.414 -18.984 -5.07 1 91.31 254 GLN A C 1
ATOM 1930 O O . GLN A 1 254 ? 3.684 -19.875 -5.508 1 91.31 254 GLN A O 1
ATOM 1935 N N . ALA A 1 255 ? 4.934 -18.969 -3.893 1 89.5 255 ALA A N 1
ATOM 1936 C CA . ALA A 1 255 ? 4.77 -20.125 -3.004 1 89.5 255 ALA A CA 1
ATOM 1937 C C . ALA A 1 255 ? 3.338 -20.219 -2.484 1 89.5 255 ALA A C 1
ATOM 1939 O O . ALA A 1 255 ? 2.818 -21.312 -2.275 1 89.5 255 ALA A O 1
ATOM 1940 N N . ALA A 1 256 ? 2.715 -19.094 -2.26 1 86.12 256 ALA A N 1
ATOM 1941 C CA . ALA A 1 256 ? 1.363 -19.062 -1.705 1 86.12 256 ALA A CA 1
ATOM 1942 C C . ALA A 1 256 ? 0.342 -19.578 -2.715 1 86.12 256 ALA A C 1
ATOM 1944 O O . ALA A 1 256 ? -0.723 -20.078 -2.332 1 86.12 256 ALA A O 1
ATOM 1945 N N . THR A 1 257 ? 0.603 -19.453 -3.922 1 81.19 257 THR A N 1
ATOM 1946 C CA . THR A 1 257 ? -0.344 -19.891 -4.945 1 81.19 257 THR A CA 1
ATOM 1947 C C . THR A 1 257 ? 0.09 -21.203 -5.57 1 81.19 257 THR A C 1
ATOM 1949 O O . THR A 1 257 ? -0.59 -21.734 -6.453 1 81.19 257 THR A O 1
ATOM 1952 N N . GLY A 1 258 ? 1.23 -21.641 -5.129 1 79 258 GLY A N 1
ATOM 1953 C CA . GLY A 1 258 ? 1.744 -22.891 -5.684 1 79 258 GLY A CA 1
ATOM 1954 C C . GLY A 1 258 ? 1.152 -24.125 -5.031 1 79 258 GLY A C 1
ATOM 1955 O O . GLY A 1 258 ? 0.34 -24.016 -4.109 1 79 258 GLY A O 1
ATOM 1956 N N . ASP A 1 259 ? 1.574 -25.281 -5.598 1 74.88 259 ASP A N 1
ATOM 1957 C CA . ASP A 1 259 ? 0.989 -26.562 -5.211 1 74.88 259 ASP A CA 1
ATOM 1958 C C . ASP A 1 259 ? 1.914 -27.328 -4.27 1 74.88 259 ASP A C 1
ATOM 1960 O O . ASP A 1 259 ? 1.994 -28.562 -4.332 1 74.88 259 ASP A O 1
ATOM 1964 N N . GLN A 1 260 ? 2.521 -26.531 -3.393 1 80.25 260 GLN A N 1
ATOM 1965 C CA . GLN A 1 260 ? 3.361 -27.25 -2.439 1 80.25 260 GLN A CA 1
ATOM 1966 C C . GLN A 1 260 ? 2.514 -28.016 -1.428 1 80.25 260 GLN A C 1
ATOM 1968 O O . GLN A 1 260 ? 1.58 -27.453 -0.844 1 80.25 260 GLN A O 1
ATOM 1973 N N . PRO A 1 261 ? 2.896 -29.297 -1.228 1 84.81 261 PRO A N 1
ATOM 1974 C CA . PRO A 1 261 ? 2.119 -30.094 -0.267 1 84.81 261 PRO A CA 1
ATOM 1975 C C . PRO A 1 261 ? 2.209 -29.547 1.155 1 84.81 261 PRO A C 1
ATOM 1977 O O . PRO A 1 261 ? 3.291 -29.156 1.604 1 84.81 261 PRO A O 1
ATOM 1980 N N . THR A 1 262 ? 1.074 -29.531 1.75 1 87.44 262 THR A N 1
ATOM 1981 C CA . THR A 1 262 ? 1.028 -29.094 3.139 1 87.44 262 THR A CA 1
ATOM 1982 C C . THR A 1 262 ? 1.907 -29.969 4.02 1 87.44 262 THR A C 1
ATOM 1984 O O . THR A 1 262 ? 1.902 -31.203 3.883 1 87.44 262 THR A O 1
ATOM 1987 N N . GLY A 1 263 ? 2.73 -29.359 4.793 1 91 263 GLY A N 1
ATOM 1988 C CA . GLY A 1 263 ? 3.574 -30.109 5.715 1 91 263 GLY A CA 1
ATOM 1989 C C . GLY A 1 263 ? 4.969 -30.359 5.172 1 91 263 GLY A C 1
ATOM 1990 O O . GLY A 1 263 ? 5.844 -30.828 5.898 1 91 263 GLY A O 1
ATOM 1991 N N . SER A 1 264 ? 5.145 -30.062 3.965 1 92.12 264 SER A N 1
ATOM 1992 C CA . SER A 1 264 ? 6.48 -30.219 3.391 1 92.12 264 SER A CA 1
ATOM 1993 C C . SER A 1 264 ? 7.422 -29.125 3.881 1 92.12 264 SER A C 1
ATOM 1995 O O . SER A 1 264 ? 6.984 -28.141 4.473 1 92.12 264 SER A O 1
ATOM 1997 N N . THR A 1 265 ? 8.68 -29.422 3.688 1 94.31 265 THR A N 1
ATOM 1998 C CA . THR A 1 265 ? 9.664 -28.422 4.074 1 94.31 265 THR A CA 1
ATOM 1999 C C . THR A 1 265 ? 9.469 -27.125 3.279 1 94.31 265 THR A C 1
ATOM 2001 O O . THR A 1 265 ? 9.602 -26.031 3.822 1 94.31 265 THR A O 1
ATOM 2004 N N . ALA A 1 266 ? 9.133 -27.359 2.01 1 92.5 266 ALA A N 1
ATOM 2005 C CA . ALA A 1 266 ? 8.875 -26.203 1.157 1 92.5 266 ALA A CA 1
ATOM 2006 C C . ALA A 1 266 ? 7.668 -25.406 1.656 1 92.5 266 ALA A C 1
ATOM 2008 O O . ALA A 1 266 ? 7.641 -24.172 1.567 1 92.5 266 ALA A O 1
ATOM 2009 N N . TYR A 1 267 ? 6.793 -26.125 2.166 1 92 267 TYR A N 1
ATOM 2010 C CA . TYR A 1 267 ? 5.617 -25.5 2.76 1 92 267 TYR A CA 1
ATOM 2011 C C . TYR A 1 267 ? 6.004 -24.641 3.959 1 92 267 TYR A C 1
ATOM 2013 O O . TYR A 1 267 ? 5.605 -23.469 4.051 1 92 267 TYR A O 1
ATOM 2021 N N . TYR A 1 268 ? 6.758 -25.125 4.816 1 94.88 268 TYR A N 1
ATOM 2022 C CA . TYR A 1 268 ? 7.164 -24.391 6.016 1 94.88 268 TYR A CA 1
ATOM 2023 C C . TYR A 1 268 ? 8.133 -23.266 5.672 1 94.88 268 TYR A C 1
ATOM 2025 O O . TYR A 1 268 ? 8.227 -22.281 6.395 1 94.88 268 TYR A O 1
ATOM 2033 N N . ALA A 1 269 ? 8.836 -23.391 4.527 1 95.75 269 ALA A N 1
ATOM 2034 C CA . ALA A 1 269 ? 9.773 -22.375 4.086 1 95.75 269 ALA A CA 1
ATOM 2035 C C . ALA A 1 269 ? 9.062 -21.047 3.816 1 95.75 269 ALA A C 1
ATOM 2037 O O . ALA A 1 269 ? 9.617 -19.969 4.051 1 95.75 269 ALA A O 1
ATOM 2038 N N . LEU A 1 270 ? 7.879 -21.188 3.342 1 94.5 270 LEU A N 1
ATOM 2039 C CA . LEU A 1 270 ? 7.059 -20.016 3.084 1 94.5 270 LEU A CA 1
ATOM 2040 C C . LEU A 1 270 ? 6.898 -19.172 4.348 1 94.5 270 LEU A C 1
ATOM 2042 O O . LEU A 1 270 ? 7.051 -17.953 4.309 1 94.5 270 LEU A O 1
ATOM 2046 N N . PHE A 1 271 ? 6.695 -19.781 5.426 1 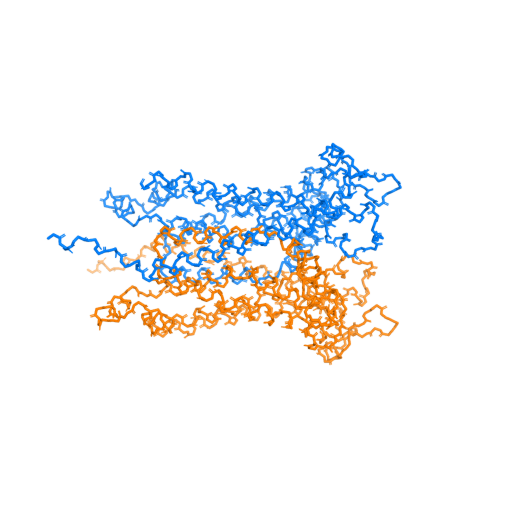95.19 271 PHE A N 1
ATOM 2047 C CA . PHE A 1 271 ? 6.445 -19.094 6.684 1 95.19 271 PHE A CA 1
ATOM 2048 C C . PHE A 1 271 ? 7.742 -18.562 7.281 1 95.19 271 PHE A C 1
ATOM 2050 O O . PHE A 1 271 ? 7.75 -17.5 7.926 1 95.19 271 PHE A O 1
ATOM 2057 N N . ALA A 1 272 ? 8.766 -19.25 7.047 1 96.69 272 ALA A N 1
ATOM 2058 C CA . ALA A 1 272 ? 10.062 -18.75 7.496 1 96.69 272 ALA A CA 1
ATOM 2059 C C . ALA A 1 272 ? 10.445 -17.469 6.77 1 96.69 272 ALA A C 1
ATOM 2061 O O . ALA A 1 272 ? 10.945 -16.531 7.387 1 96.69 272 ALA A O 1
ATOM 2062 N N . VAL A 1 273 ? 10.234 -17.469 5.445 1 96.75 273 VAL A N 1
ATOM 2063 C CA . VAL A 1 273 ? 10.523 -16.266 4.66 1 96.75 273 VAL A CA 1
ATOM 2064 C C . VAL A 1 273 ? 9.609 -15.133 5.094 1 96.75 273 VAL A C 1
ATOM 2066 O O . VAL A 1 273 ? 10.062 -14 5.273 1 96.75 273 VAL A O 1
ATOM 2069 N N . GLY A 1 274 ? 8.297 -15.461 5.285 1 95.94 274 GLY A N 1
ATOM 2070 C CA . GLY A 1 274 ? 7.355 -14.469 5.77 1 95.94 274 GLY A CA 1
ATOM 2071 C C . GLY A 1 274 ? 7.73 -13.898 7.125 1 95.94 274 GLY A C 1
ATOM 2072 O O . GLY A 1 274 ? 7.613 -12.695 7.355 1 95.94 274 GLY A O 1
ATOM 2073 N N . PHE A 1 275 ? 8.18 -14.727 7.973 1 95.88 275 PHE A N 1
ATOM 2074 C CA . PHE A 1 275 ? 8.586 -14.312 9.305 1 95.88 275 PHE A CA 1
ATOM 2075 C C . PHE A 1 275 ? 9.82 -13.414 9.242 1 95.88 275 PHE A C 1
ATOM 2077 O O . PHE A 1 275 ? 9.922 -12.43 9.969 1 95.88 275 PHE A O 1
ATOM 2084 N N . THR A 1 276 ? 10.758 -13.789 8.438 1 96.88 276 THR A N 1
ATOM 2085 C CA . THR A 1 276 ? 11.945 -12.969 8.242 1 96.88 276 THR A CA 1
ATOM 2086 C C . THR A 1 276 ? 11.562 -11.578 7.742 1 96.88 276 THR A C 1
ATOM 2088 O O . THR A 1 276 ? 12.086 -10.578 8.234 1 96.88 276 THR A O 1
ATOM 2091 N N . LEU A 1 277 ? 10.711 -11.57 6.75 1 96.69 277 LEU A N 1
ATOM 2092 C CA . LEU A 1 277 ? 10.211 -10.305 6.223 1 96.69 277 LEU A CA 1
ATOM 2093 C C . LEU A 1 277 ? 9.578 -9.461 7.328 1 96.69 277 LEU A C 1
ATOM 2095 O O . LEU A 1 277 ? 9.828 -8.258 7.414 1 96.69 277 LEU A O 1
ATOM 2099 N N . PHE A 1 278 ? 8.75 -10.07 8.125 1 94.75 278 PHE A N 1
ATOM 2100 C CA . PHE A 1 278 ? 8.078 -9.398 9.227 1 94.75 278 PHE A CA 1
ATOM 2101 C C . PHE A 1 278 ? 9.094 -8.82 10.211 1 94.75 278 PHE A C 1
ATOM 2103 O O . PHE A 1 278 ? 8.977 -7.664 10.625 1 94.75 278 PHE A O 1
ATOM 2110 N N . LEU A 1 279 ? 10.047 -9.594 10.602 1 95.25 279 LEU A N 1
ATOM 2111 C CA . LEU A 1 279 ? 11.062 -9.148 11.547 1 95.25 279 LEU A CA 1
ATOM 2112 C C . LEU A 1 279 ? 11.852 -7.977 10.992 1 95.25 279 LEU A C 1
ATOM 2114 O O . LEU A 1 279 ? 12.18 -7.035 11.719 1 95.25 279 LEU A O 1
ATOM 2118 N N . LEU A 1 280 ? 12.18 -8.078 9.742 1 96.69 280 LEU A N 1
ATOM 2119 C CA . LEU A 1 280 ? 12.938 -7.008 9.102 1 96.69 280 LEU A CA 1
ATOM 2120 C C . LEU A 1 280 ? 12.133 -5.711 9.094 1 96.69 280 LEU A C 1
ATOM 2122 O O . LEU A 1 280 ? 12.656 -4.648 9.43 1 96.69 280 LEU A O 1
ATOM 2126 N N . THR A 1 281 ? 10.883 -5.797 8.734 1 94.56 281 THR A N 1
ATOM 2127 C CA . THR A 1 281 ? 10.062 -4.598 8.688 1 94.56 281 THR A CA 1
ATOM 2128 C C . THR A 1 281 ? 9.781 -4.074 10.094 1 94.56 281 THR A C 1
ATOM 2130 O O . THR A 1 281 ? 9.742 -2.863 10.32 1 94.56 281 THR A O 1
ATOM 2133 N N . LEU A 1 282 ? 9.539 -5.012 11.016 1 91.44 282 LEU A N 1
ATOM 2134 C CA . LEU A 1 282 ? 9.359 -4.605 12.406 1 91.44 282 LEU A CA 1
ATOM 2135 C C . LEU A 1 282 ? 10.594 -3.871 12.93 1 91.44 282 LEU A C 1
ATOM 2137 O O . LEU A 1 282 ? 10.469 -2.857 13.617 1 91.44 282 LEU A O 1
ATOM 2141 N N . PHE A 1 283 ? 11.734 -4.387 12.625 1 96.06 283 PHE A N 1
ATOM 2142 C CA . PHE A 1 283 ? 12.992 -3.77 13.039 1 96.06 283 PHE A CA 1
ATOM 2143 C C . PHE A 1 283 ? 13.102 -2.355 12.477 1 96.06 283 PHE A C 1
ATOM 2145 O O . PHE A 1 283 ? 13.406 -1.414 13.211 1 96.06 283 PHE A O 1
ATOM 2152 N N . LEU A 1 284 ? 12.859 -2.178 11.219 1 96.62 284 LEU A N 1
ATOM 2153 C CA . LEU A 1 284 ? 12.961 -0.867 10.586 1 96.62 284 LEU A CA 1
ATOM 2154 C C . LEU A 1 284 ? 11.93 0.096 11.164 1 96.62 284 LEU A C 1
ATOM 2156 O O . LEU A 1 284 ? 12.227 1.271 11.391 1 96.62 284 LEU A O 1
ATOM 2160 N N . ASN A 1 285 ? 10.75 -0.403 11.422 1 92 285 ASN A N 1
ATOM 2161 C CA . ASN A 1 285 ? 9.703 0.445 11.977 1 92 285 ASN A CA 1
ATOM 2162 C C . ASN A 1 285 ? 10.039 0.902 13.391 1 92 285 ASN A C 1
ATOM 2164 O O . ASN A 1 285 ? 9.836 2.066 13.734 1 92 285 ASN A O 1
ATOM 2168 N N . ILE A 1 286 ? 10.555 0.036 14.203 1 90.94 286 ILE A N 1
ATOM 2169 C CA . ILE A 1 286 ? 10.984 0.382 15.547 1 90.94 286 ILE A CA 1
ATOM 2170 C C . ILE A 1 286 ? 12.156 1.356 15.484 1 90.94 286 ILE A C 1
ATOM 2172 O O . ILE A 1 286 ? 12.227 2.311 16.266 1 90.94 286 ILE A O 1
ATOM 2176 N N . LEU A 1 287 ? 13.039 1.072 14.562 1 95.31 287 LEU A N 1
ATOM 2177 C CA . LEU A 1 287 ? 14.18 1.957 14.367 1 95.31 287 LEU A CA 1
ATOM 2178 C C . LEU A 1 287 ? 13.727 3.365 14 1 95.31 287 LEU A C 1
ATOM 2180 O O . LEU A 1 287 ? 14.273 4.352 14.5 1 95.31 287 LEU A O 1
ATOM 2184 N N . ALA A 1 288 ? 12.758 3.453 13.133 1 94 288 ALA A N 1
ATOM 2185 C CA . ALA A 1 288 ? 12.219 4.754 12.734 1 94 288 ALA A CA 1
ATOM 2186 C C . ALA A 1 288 ? 11.656 5.5 13.938 1 94 288 ALA A C 1
ATOM 2188 O O . ALA A 1 288 ? 11.906 6.695 14.109 1 94 288 ALA A O 1
ATOM 2189 N N . GLN A 1 289 ? 10.961 4.848 14.781 1 87.56 289 GLN A N 1
ATOM 2190 C CA . GLN A 1 289 ? 10.383 5.457 15.969 1 87.56 289 GLN A CA 1
ATOM 2191 C C . GLN A 1 289 ? 11.477 5.891 16.953 1 87.56 289 GLN A C 1
ATOM 2193 O O . GLN A 1 289 ? 11.367 6.941 17.578 1 87.56 289 GLN A O 1
ATOM 2198 N N . TYR A 1 290 ? 12.422 5.039 17.062 1 90.12 290 TYR A N 1
ATOM 2199 C CA . TYR A 1 290 ? 13.547 5.328 17.953 1 90.12 290 TYR A CA 1
ATOM 2200 C C . TYR A 1 290 ? 14.273 6.594 17.516 1 90.12 290 TYR A C 1
ATOM 2202 O O . TYR A 1 290 ? 14.648 7.422 18.344 1 90.12 290 TYR A O 1
ATOM 2210 N N . VAL A 1 291 ? 14.453 6.758 16.266 1 91.5 291 VAL A N 1
ATOM 2211 C CA . VAL A 1 291 ? 15.156 7.906 15.711 1 91.5 291 VAL A CA 1
ATOM 2212 C C . VAL A 1 291 ? 14.367 9.18 15.992 1 91.5 291 VAL A C 1
ATOM 2214 O O . VAL A 1 291 ? 14.945 10.211 16.359 1 91.5 291 VAL A O 1
ATOM 2217 N N . VAL A 1 292 ? 13.109 9.148 15.906 1 86.06 292 VAL A N 1
ATOM 2218 C CA . VAL A 1 292 ? 12.273 10.312 16.156 1 86.06 292 VAL A CA 1
ATOM 2219 C C . VAL A 1 292 ? 12.32 10.688 17.641 1 86.06 292 VAL A C 1
ATOM 2221 O O . VAL A 1 292 ? 12.43 11.867 17.984 1 86.06 292 VAL A O 1
ATOM 2224 N N . GLU A 1 293 ? 12.289 9.766 18.531 1 81.69 293 GLU A N 1
ATOM 2225 C CA . GLU A 1 293 ? 12.234 10.008 19.984 1 81.69 293 GLU A CA 1
ATOM 2226 C C . GLU A 1 293 ? 13.578 10.5 20.5 1 81.69 293 GLU A C 1
ATOM 2228 O O . GLU A 1 293 ? 13.625 11.32 21.422 1 81.69 293 GLU A O 1
ATOM 2233 N N . ARG A 1 294 ? 14.516 9.961 20.031 1 77.69 294 ARG A N 1
ATOM 2234 C CA . ARG A 1 294 ? 15.844 10.312 20.516 1 77.69 294 ARG A CA 1
ATOM 2235 C C . ARG A 1 294 ? 16.188 11.758 20.188 1 77.69 294 ARG A C 1
ATOM 2237 O O . ARG A 1 294 ? 16.828 12.453 20.969 1 77.69 294 ARG A O 1
ATOM 2244 N N . TYR A 1 295 ? 15.695 12.273 19.141 1 67.88 295 TYR A N 1
ATOM 2245 C CA . TYR A 1 295 ? 16.094 13.617 18.734 1 67.88 295 TYR A CA 1
ATOM 2246 C C . TYR A 1 295 ? 15.031 14.641 19.109 1 67.88 295 TYR A C 1
ATOM 2248 O O . TYR A 1 295 ? 15.281 15.852 19.062 1 67.88 295 TYR A O 1
ATOM 2256 N N . ARG A 1 296 ? 13.766 14.289 19.219 1 62.91 296 ARG A N 1
ATOM 2257 C CA . ARG A 1 296 ? 12.773 15.219 19.734 1 62.91 296 ARG A CA 1
ATOM 2258 C C . ARG A 1 296 ? 13.18 15.75 21.109 1 62.91 296 ARG A C 1
ATOM 2260 O O . ARG A 1 296 ? 12.906 16.906 21.438 1 62.91 296 ARG A O 1
ATOM 2267 N N . GLU A 1 297 ? 13.711 14.945 21.922 1 50.34 297 GLU A N 1
ATOM 2268 C CA . GLU A 1 297 ? 14.133 15.391 23.25 1 50.34 297 GLU A CA 1
ATOM 2269 C C . GLU A 1 297 ? 15.117 16.547 23.156 1 50.34 297 GLU A C 1
ATOM 2271 O O . GLU A 1 297 ? 15.211 17.375 24.062 1 50.34 297 GLU A O 1
ATOM 2276 N N . ARG A 1 298 ? 15.633 16.734 22 1 46.22 298 ARG A N 1
ATOM 2277 C CA . ARG A 1 298 ? 16.641 17.797 21.984 1 46.22 298 ARG A CA 1
ATOM 2278 C C . ARG A 1 298 ? 15.992 19.156 21.781 1 46.22 298 ARG A C 1
ATOM 2280 O O . ARG A 1 298 ? 16.594 20.188 22.078 1 46.22 298 ARG A O 1
ATOM 2287 N N . TYR A 1 299 ? 14.82 19.141 21.234 1 46.44 299 TYR A N 1
ATOM 2288 C CA . TYR A 1 299 ? 14.242 20.469 21.031 1 46.44 299 TYR A CA 1
ATOM 2289 C C . TYR A 1 299 ? 13.305 20.844 22.172 1 46.44 299 TYR A C 1
ATOM 2291 O O . TYR A 1 299 ? 12.859 21.984 22.281 1 46.44 299 TYR A O 1
ATOM 2299 N N . GLU A 1 300 ? 12.742 19.828 22.859 1 44.06 300 GLU A N 1
ATOM 2300 C CA . GLU A 1 300 ? 12.047 20.297 24.062 1 44.06 300 GLU A CA 1
ATOM 2301 C C . GLU A 1 300 ? 13.031 20.562 25.203 1 44.06 300 GLU A C 1
ATOM 2303 O O . GLU A 1 300 ? 14.031 19.859 25.344 1 44.06 300 GLU A O 1
ATOM 2308 N N . MET B 1 1 ? 5.5 58.594 -15.977 1 29.73 1 MET B N 1
ATOM 2309 C CA . MET B 1 1 ? 4.914 57.75 -17 1 29.73 1 MET B CA 1
ATOM 2310 C C . MET B 1 1 ? 5.508 56.344 -16.922 1 29.73 1 MET B C 1
ATOM 2312 O O . MET B 1 1 ? 4.863 55.375 -17.312 1 29.73 1 MET B O 1
ATOM 2316 N N . GLU B 1 2 ? 6.871 56.281 -16.953 1 33.41 2 GLU B N 1
ATOM 2317 C CA . GLU B 1 2 ? 7.656 55.062 -17.094 1 33.41 2 GLU B CA 1
ATOM 2318 C C . GLU B 1 2 ? 7.484 54.156 -15.875 1 33.41 2 GLU B C 1
ATOM 2320 O O . GLU B 1 2 ? 8.234 53.188 -15.711 1 33.41 2 GLU B O 1
ATOM 2325 N N . ILE B 1 3 ? 7.016 54.688 -14.789 1 36.44 3 ILE B N 1
ATOM 2326 C CA . ILE B 1 3 ? 6.883 53.906 -13.555 1 36.44 3 ILE B CA 1
ATOM 2327 C C . ILE B 1 3 ? 6.168 52.594 -13.844 1 36.44 3 ILE B C 1
ATOM 2329 O O . ILE B 1 3 ? 5.68 51.938 -12.93 1 36.44 3 ILE B O 1
ATOM 2333 N N . LEU B 1 4 ? 5.68 52.5 -15.156 1 33.75 4 LEU B N 1
ATOM 2334 C CA . LEU B 1 4 ? 4.621 51.562 -15.555 1 33.75 4 LEU B CA 1
ATOM 2335 C C . LEU B 1 4 ? 4.977 50.125 -15.18 1 33.75 4 LEU B C 1
ATOM 2337 O O . LEU B 1 4 ? 4.191 49.438 -14.516 1 33.75 4 LEU B O 1
ATOM 2341 N N . LYS B 1 5 ? 5.172 49.281 -16.297 1 38.94 5 LYS B N 1
ATOM 2342 C CA . LYS B 1 5 ? 4.809 47.906 -16.5 1 38.94 5 LYS B CA 1
ATOM 2343 C C . LYS B 1 5 ? 5.824 46.969 -15.852 1 38.94 5 LYS B C 1
ATOM 2345 O O . LYS B 1 5 ? 6.75 46.469 -16.516 1 38.94 5 LYS B O 1
ATOM 2350 N N . GLN B 1 6 ? 6.539 47.312 -14.781 1 37.59 6 GLN B N 1
ATOM 2351 C CA . GLN B 1 6 ? 7.426 46.281 -14.242 1 37.59 6 GLN B CA 1
ATOM 2352 C C . GLN B 1 6 ? 6.734 44.938 -14.219 1 37.59 6 GLN B C 1
ATOM 2354 O O . GLN B 1 6 ? 5.676 44.781 -13.602 1 37.59 6 GLN B O 1
ATOM 2359 N N . ARG B 1 7 ? 6.797 44.25 -15.289 1 42.25 7 ARG B N 1
ATOM 2360 C CA . ARG B 1 7 ? 6.309 42.875 -15.328 1 42.25 7 ARG B CA 1
ATOM 2361 C C . ARG B 1 7 ? 6.594 42.156 -14.016 1 42.25 7 ARG B C 1
ATOM 2363 O O . ARG B 1 7 ? 7.73 42.156 -13.547 1 42.25 7 ARG B O 1
ATOM 2370 N N . PRO B 1 8 ? 5.707 42.125 -13.117 1 42.75 8 PRO B N 1
ATOM 2371 C CA . PRO B 1 8 ? 6.004 41.5 -11.836 1 42.75 8 PRO B CA 1
ATOM 2372 C C . PRO B 1 8 ? 6.945 40.312 -11.969 1 42.75 8 PRO B C 1
ATOM 2374 O O . PRO B 1 8 ? 6.758 39.469 -12.852 1 42.75 8 PRO B O 1
ATOM 2377 N N . SER B 1 9 ? 8.297 40.406 -11.984 1 46.28 9 SER B N 1
ATOM 2378 C CA . SER B 1 9 ? 9.305 39.344 -11.859 1 46.28 9 SER B CA 1
ATOM 2379 C C . SER B 1 9 ? 8.734 38.125 -11.18 1 46.28 9 SER B C 1
ATOM 2381 O O . SER B 1 9 ? 8.188 38.219 -10.078 1 46.28 9 SER B O 1
ATOM 2383 N N . ARG B 1 10 ? 8.211 37.25 -11.961 1 53.12 10 ARG B N 1
ATOM 2384 C CA . ARG B 1 10 ? 7.586 36.062 -11.43 1 53.12 10 ARG B CA 1
ATOM 2385 C C . ARG B 1 10 ? 8.359 35.531 -10.234 1 53.12 10 ARG B C 1
ATOM 2387 O O . ARG B 1 10 ? 9.57 35.312 -10.32 1 53.12 10 ARG B O 1
ATOM 2394 N N . ASN B 1 11 ? 7.93 35.656 -9.016 1 63.38 11 ASN B N 1
ATOM 2395 C CA . ASN B 1 11 ? 8.492 35.188 -7.75 1 63.38 11 ASN B CA 1
ATOM 2396 C C . ASN B 1 11 ? 9.062 33.781 -7.883 1 63.38 11 ASN B C 1
ATOM 2398 O O . ASN B 1 11 ? 8.391 32.875 -8.383 1 63.38 11 ASN B O 1
ATOM 2402 N N . PRO B 1 12 ? 10.438 33.656 -7.992 1 70.56 12 PRO B N 1
ATOM 2403 C CA . PRO B 1 12 ? 11.094 32.344 -8.117 1 70.56 12 PRO B CA 1
ATOM 2404 C C . PRO B 1 12 ? 10.32 31.234 -7.41 1 70.56 12 PRO B C 1
ATOM 2406 O O . PRO B 1 12 ? 10.312 30.094 -7.879 1 70.56 12 PRO B O 1
ATOM 2409 N N . LYS B 1 13 ? 9.609 31.578 -6.426 1 70.56 13 LYS B N 1
ATOM 2410 C CA . LYS B 1 13 ? 8.805 30.594 -5.719 1 70.56 13 LYS B CA 1
ATOM 2411 C C . LYS B 1 13 ? 7.641 30.109 -6.578 1 70.56 13 LYS B C 1
ATOM 2413 O O . LYS B 1 13 ? 7.32 28.922 -6.598 1 70.56 13 LYS B O 1
ATOM 2418 N N . GLU B 1 14 ? 7.109 31.062 -7.273 1 71.56 14 GLU B N 1
ATOM 2419 C CA . GLU B 1 14 ? 5.969 30.719 -8.117 1 71.56 14 GLU B CA 1
ATOM 2420 C C . GLU B 1 14 ? 6.398 29.844 -9.297 1 71.56 14 GLU B C 1
ATOM 2422 O O . GLU B 1 14 ? 5.703 28.891 -9.656 1 71.56 14 GLU B O 1
ATOM 2427 N N . VAL B 1 15 ? 7.543 30.109 -9.781 1 75.94 15 VAL B N 1
ATOM 2428 C CA . VAL B 1 15 ? 8.07 29.359 -10.914 1 75.94 15 VAL B CA 1
ATOM 2429 C C . VAL B 1 15 ? 8.406 27.938 -10.469 1 75.94 15 VAL B C 1
ATOM 2431 O O . VAL B 1 15 ? 8.102 26.969 -11.18 1 75.94 15 VAL B O 1
ATOM 2434 N N . LEU B 1 16 ? 8.891 27.734 -9.281 1 77.25 16 LEU B N 1
ATOM 2435 C CA . LEU B 1 16 ? 9.258 26.422 -8.766 1 77.25 16 LEU B CA 1
ATOM 2436 C C . LEU B 1 16 ? 8.008 25.594 -8.453 1 77.25 16 LEU B C 1
ATOM 2438 O O . LEU B 1 16 ? 7.965 24.391 -8.75 1 77.25 16 LEU B O 1
ATOM 2442 N N . THR B 1 17 ? 7.059 26.312 -7.895 1 74.81 17 THR B N 1
ATOM 2443 C CA . THR B 1 17 ? 5.797 25.641 -7.629 1 74.81 17 THR B CA 1
ATOM 2444 C C . THR B 1 17 ? 5.18 25.109 -8.922 1 74.81 17 THR B C 1
ATOM 2446 O O . THR B 1 17 ? 4.766 23.953 -8.992 1 74.81 17 THR B O 1
ATOM 2449 N N . PHE B 1 18 ? 5.203 25.938 -9.836 1 72.44 18 PHE B N 1
ATOM 2450 C CA . PHE B 1 18 ? 4.645 25.562 -11.125 1 72.44 18 PHE B CA 1
ATOM 2451 C C . PHE B 1 18 ? 5.434 24.406 -11.734 1 72.44 18 PHE B C 1
ATOM 2453 O O . PHE B 1 18 ? 4.852 23.438 -12.227 1 72.44 18 PHE B O 1
ATOM 2460 N N . ALA B 1 19 ? 6.691 24.484 -11.633 1 79.75 19 ALA B N 1
ATOM 2461 C CA . ALA B 1 19 ? 7.547 23.453 -12.211 1 79.75 19 ALA B CA 1
ATOM 2462 C C . ALA B 1 19 ? 7.324 22.109 -11.531 1 79.75 19 ALA B C 1
ATOM 2464 O O . ALA B 1 19 ? 7.273 21.062 -12.188 1 79.75 19 ALA B O 1
ATOM 2465 N N . LEU B 1 20 ? 7.121 22.094 -10.258 1 78.25 20 LEU B N 1
ATOM 2466 C CA . LEU B 1 20 ? 6.914 20.875 -9.5 1 78.25 20 LEU B CA 1
ATOM 2467 C C . LEU B 1 20 ? 5.551 20.266 -9.797 1 78.25 20 LEU B C 1
ATOM 2469 O O . LEU B 1 20 ? 5.426 19.047 -9.961 1 78.25 20 LEU B O 1
ATOM 2473 N N . LEU B 1 21 ? 4.617 21.156 -9.82 1 73.75 21 LEU B N 1
ATOM 2474 C CA . LEU B 1 21 ? 3.277 20.688 -10.141 1 73.75 21 LEU B CA 1
ATOM 2475 C C . LEU B 1 21 ? 3.234 20.078 -11.539 1 73.75 21 LEU B C 1
ATOM 2477 O O . LEU B 1 21 ? 2.607 19.047 -11.758 1 73.75 21 LEU B O 1
ATOM 2481 N N . VAL B 1 22 ? 3.951 20.75 -12.383 1 75.62 22 VAL B N 1
ATOM 2482 C CA . VAL B 1 22 ? 4 20.25 -13.75 1 75.62 22 VAL B CA 1
ATOM 2483 C C . VAL B 1 22 ? 4.734 18.922 -13.789 1 75.62 22 VAL B C 1
ATOM 2485 O O . VAL B 1 22 ? 4.305 17.984 -14.469 1 75.62 22 VAL B O 1
ATOM 2488 N N . PHE B 1 23 ? 5.773 18.812 -13.055 1 80.88 23 PHE B N 1
ATOM 2489 C CA . PHE B 1 23 ? 6.555 17.578 -12.992 1 80.88 23 PHE B CA 1
ATOM 2490 C C . PHE B 1 23 ? 5.715 16.438 -12.438 1 80.88 23 PHE B C 1
ATOM 2492 O O . PHE B 1 23 ? 5.641 15.359 -13.039 1 80.88 23 PHE B O 1
ATOM 2499 N N . LEU B 1 24 ? 5.004 16.672 -11.367 1 78.12 24 LEU B N 1
ATOM 2500 C CA . LEU B 1 24 ? 4.195 15.648 -10.719 1 78.12 24 LEU B CA 1
ATOM 2501 C C . LEU B 1 24 ? 3.014 15.258 -11.602 1 78.12 24 LEU B C 1
ATOM 2503 O O . LEU B 1 24 ? 2.697 14.07 -11.734 1 78.12 24 LEU B O 1
ATOM 2507 N N . SER B 1 25 ? 2.451 16.312 -12.094 1 74.19 25 SER B N 1
ATOM 2508 C CA . SER B 1 25 ? 1.317 16.047 -12.977 1 74.19 25 SER B CA 1
ATOM 2509 C C . SER B 1 25 ? 1.751 15.273 -14.219 1 74.19 25 SER B C 1
ATOM 2511 O O . SER B 1 25 ? 1.032 14.391 -14.688 1 74.19 25 SER B O 1
ATOM 2513 N N . SER B 1 26 ? 2.91 15.617 -14.664 1 80 26 SER B N 1
ATOM 2514 C CA . SER B 1 26 ? 3.426 14.93 -15.844 1 80 26 SER B CA 1
ATOM 2515 C C . SER B 1 26 ? 3.732 13.469 -15.547 1 80 26 SER B C 1
ATOM 2517 O O . SER B 1 26 ? 3.436 12.586 -16.359 1 80 26 SER B O 1
ATOM 2519 N N . ILE B 1 27 ? 4.277 13.195 -14.391 1 80 27 ILE B N 1
ATOM 2520 C CA . ILE B 1 27 ? 4.605 11.82 -14.008 1 80 27 ILE B CA 1
ATOM 2521 C C . ILE B 1 27 ? 3.322 11.008 -13.867 1 80 27 ILE B C 1
ATOM 2523 O O . ILE B 1 27 ? 3.27 9.844 -14.289 1 80 27 ILE B O 1
ATOM 2527 N N . THR B 1 28 ? 2.332 11.578 -13.258 1 75.94 28 THR B N 1
ATOM 2528 C CA . THR B 1 28 ? 1.051 10.898 -13.086 1 75.94 28 THR B CA 1
ATOM 2529 C C . THR B 1 28 ? 0.401 10.617 -14.438 1 75.94 28 THR B C 1
ATOM 2531 O O . THR B 1 28 ? -0.097 9.516 -14.672 1 75.94 28 THR B O 1
ATOM 2534 N N . LEU B 1 29 ? 0.452 11.625 -15.266 1 79.31 29 LEU B N 1
ATOM 2535 C CA . LEU B 1 29 ? -0.145 11.477 -16.594 1 79.31 29 LEU B CA 1
ATOM 2536 C C . LEU B 1 29 ? 0.616 10.445 -17.422 1 79.31 29 LEU B C 1
ATOM 2538 O O . LEU B 1 29 ? 0.007 9.602 -18.078 1 79.31 29 LEU B O 1
ATOM 2542 N N . LEU B 1 30 ? 1.921 10.562 -17.344 1 83.19 30 LEU B N 1
ATOM 2543 C CA . LEU B 1 30 ? 2.746 9.625 -18.109 1 83.19 30 LEU B CA 1
ATOM 2544 C C . LEU B 1 30 ? 2.564 8.203 -17.609 1 83.19 30 LEU B C 1
ATOM 2546 O O . LEU B 1 30 ? 2.521 7.258 -18.406 1 83.19 30 LEU B O 1
ATOM 2550 N N . THR B 1 31 ? 2.51 8.094 -16.344 1 82.56 31 THR B N 1
ATOM 2551 C CA . THR B 1 31 ? 2.299 6.766 -15.781 1 82.56 31 THR B CA 1
ATOM 2552 C C . THR B 1 31 ? 0.928 6.223 -16.172 1 82.56 31 THR B C 1
ATOM 2554 O O . THR B 1 31 ? 0.801 5.055 -16.547 1 82.56 31 THR B O 1
ATOM 2557 N N . THR B 1 32 ? -0.08 7.047 -16.094 1 83.5 32 THR B N 1
ATOM 2558 C CA . THR B 1 32 ? -1.428 6.641 -16.469 1 83.5 32 THR B CA 1
ATOM 2559 C C . THR B 1 32 ? -1.477 6.246 -17.953 1 83.5 32 THR B C 1
ATOM 2561 O O . THR B 1 32 ? -1.997 5.18 -18.297 1 83.5 32 THR B O 1
ATOM 2564 N N . LEU B 1 33 ? -0.88 7.07 -18.766 1 88 33 LEU B N 1
ATOM 2565 C CA . LEU B 1 33 ? -0.837 6.777 -20.188 1 88 33 LEU B CA 1
ATOM 2566 C C . LEU B 1 33 ? -0.013 5.523 -20.453 1 88 33 LEU B C 1
ATOM 2568 O O . LEU B 1 33 ? -0.374 4.711 -21.312 1 88 33 LEU B O 1
ATOM 2572 N N . GLY B 1 34 ? 1.093 5.441 -19.797 1 89.56 34 GLY B N 1
ATOM 2573 C CA . GLY B 1 34 ? 1.923 4.258 -19.922 1 89.56 34 GLY B CA 1
ATOM 2574 C C . GLY B 1 34 ? 1.195 2.975 -19.562 1 89.56 34 GLY B C 1
ATOM 2575 O O . GLY B 1 34 ? 1.342 1.959 -20.25 1 89.56 34 GLY B O 1
ATOM 2576 N N . VAL B 1 35 ? 0.446 3 -18.484 1 87 35 VAL B N 1
ATOM 2577 C CA . VAL B 1 35 ? -0.346 1.85 -18.062 1 87 35 VAL B CA 1
ATOM 2578 C C . VAL B 1 35 ? -1.363 1.495 -19.141 1 87 35 VAL B C 1
ATOM 2580 O O . VAL B 1 35 ? -1.51 0.326 -19.516 1 87 35 VAL B O 1
ATOM 2583 N N . ILE B 1 36 ? -2.049 2.527 -19.641 1 89.69 36 ILE B N 1
ATOM 2584 C CA . ILE B 1 36 ? -3.059 2.307 -20.672 1 89.69 36 ILE B CA 1
ATOM 2585 C C . ILE B 1 36 ? -2.408 1.679 -21.906 1 89.69 36 ILE B C 1
ATOM 2587 O O . ILE B 1 36 ? -2.893 0.668 -22.422 1 89.69 36 ILE B O 1
ATOM 2591 N N . LEU B 1 37 ? -1.289 2.203 -22.297 1 91.5 37 LEU B N 1
ATOM 2592 C CA . LEU B 1 37 ? -0.593 1.704 -23.469 1 91.5 37 LEU B CA 1
ATOM 2593 C C . LEU B 1 37 ? -0.088 0.283 -23.25 1 91.5 37 LEU B C 1
ATOM 2595 O O . LEU B 1 37 ? -0.05 -0.523 -24.188 1 91.5 37 LEU B O 1
ATOM 2599 N N . SER B 1 38 ? 0.25 -0.012 -22.047 1 91.56 38 SER B N 1
ATOM 2600 C CA . SER B 1 38 ? 0.806 -1.321 -21.719 1 91.56 38 SER B CA 1
ATOM 2601 C C . SER B 1 38 ? -0.266 -2.404 -21.766 1 91.56 38 SER B C 1
ATOM 2603 O O . SER B 1 38 ? 0.014 -3.549 -22.125 1 91.56 38 SER B O 1
ATOM 2605 N N . LEU B 1 39 ? -1.447 -2.053 -21.422 1 92.94 39 LEU B N 1
ATOM 2606 C CA . LEU B 1 39 ? -2.467 -3.078 -21.234 1 92.94 39 LEU B CA 1
ATOM 2607 C C . LEU B 1 39 ? -3.43 -3.119 -22.422 1 92.94 39 LEU B C 1
ATOM 2609 O O . LEU B 1 39 ? -4.078 -4.141 -22.656 1 92.94 39 LEU B O 1
ATOM 2613 N N . VAL B 1 40 ? -3.572 -2.082 -23.172 1 94.31 40 VAL B N 1
ATOM 2614 C CA . VAL B 1 40 ? -4.648 -1.896 -24.141 1 94.31 40 VAL B CA 1
ATOM 2615 C C . VAL B 1 40 ? -4.535 -2.947 -25.25 1 94.31 40 VAL B C 1
ATOM 2617 O O . VAL B 1 40 ? -5.547 -3.439 -25.75 1 94.31 40 VAL B O 1
ATOM 2620 N N . GLY B 1 41 ? -3.375 -3.328 -25.719 1 94.44 41 GLY B N 1
ATOM 2621 C CA . GLY B 1 41 ? -3.199 -4.336 -26.75 1 94.44 41 GLY B CA 1
ATOM 2622 C C . GLY B 1 41 ? -3.748 -5.695 -26.344 1 94.44 41 GLY B C 1
ATOM 2623 O O . GLY B 1 41 ? -4.52 -6.301 -27.094 1 94.44 41 GLY B O 1
ATOM 2624 N N . ASP B 1 42 ? -3.355 -6.152 -25.219 1 94.94 42 ASP B N 1
ATOM 2625 C CA . ASP B 1 42 ? -3.793 -7.457 -24.734 1 94.94 42 ASP B CA 1
ATOM 2626 C C . ASP B 1 42 ? -5.281 -7.445 -24.391 1 94.94 42 ASP B C 1
ATOM 2628 O O . ASP B 1 42 ? -5.977 -8.445 -24.594 1 94.94 42 ASP B O 1
ATOM 2632 N N . VAL B 1 43 ? -5.727 -6.309 -23.891 1 97.19 43 VAL B N 1
ATOM 2633 C CA . VAL B 1 43 ? -7.148 -6.16 -23.609 1 97.19 43 VAL B CA 1
ATOM 2634 C C . VAL B 1 43 ? -7.953 -6.242 -24.906 1 97.19 43 VAL B C 1
ATOM 2636 O O . VAL B 1 43 ? -9 -6.891 -24.953 1 97.19 43 VAL B O 1
ATOM 2639 N N . ALA B 1 44 ? -7.461 -5.609 -25.953 1 97.31 44 ALA B N 1
ATOM 2640 C CA . ALA B 1 44 ? -8.133 -5.648 -27.25 1 97.31 44 ALA B CA 1
ATOM 2641 C C . ALA B 1 44 ? -8.188 -7.074 -27.797 1 97.31 44 ALA B C 1
ATOM 2643 O O . ALA B 1 44 ? -9.195 -7.484 -28.375 1 97.31 44 ALA B O 1
ATOM 2644 N N . GLN B 1 45 ? -7.129 -7.773 -27.609 1 96.56 45 GLN B N 1
ATOM 2645 C CA . GLN B 1 45 ? -7.094 -9.164 -28.031 1 96.56 45 GLN B CA 1
ATOM 2646 C C . GLN B 1 45 ? -8.117 -10 -27.281 1 96.56 45 GLN B C 1
ATOM 2648 O O . GLN B 1 45 ? -8.75 -10.891 -27.859 1 96.56 45 GLN B O 1
ATOM 2653 N N . PHE B 1 46 ? -8.266 -9.766 -26.016 1 97.19 46 PHE B N 1
ATOM 2654 C CA . PHE B 1 46 ? -9.25 -10.469 -25.203 1 97.19 46 PHE B CA 1
ATOM 2655 C C . PHE B 1 46 ? -10.656 -10.219 -25.734 1 97.19 46 PHE B C 1
ATOM 2657 O O . PHE B 1 46 ? -11.438 -11.164 -25.922 1 97.19 46 PHE B O 1
ATOM 2664 N N . PHE B 1 47 ? -10.938 -9 -26.094 1 97.62 47 PHE B N 1
ATOM 2665 C CA . PHE B 1 47 ? -12.305 -8.641 -26.453 1 97.62 47 PHE B CA 1
ATOM 2666 C C . PHE B 1 47 ? -12.594 -8.984 -27.906 1 97.62 47 PHE B C 1
ATOM 2668 O O . PHE B 1 47 ? -13.734 -8.922 -28.359 1 97.62 47 PHE B O 1
ATOM 2675 N N . ARG B 1 48 ? -11.617 -9.336 -28.641 1 97.06 48 ARG B N 1
ATOM 2676 C CA . ARG B 1 48 ? -11.836 -9.938 -29.953 1 97.06 48 ARG B CA 1
ATOM 2677 C C . ARG B 1 48 ? -12.375 -11.359 -29.812 1 97.06 48 ARG B C 1
ATOM 2679 O O . ARG B 1 48 ? -13.062 -11.859 -30.703 1 97.06 48 ARG B O 1
ATOM 2686 N N . ARG B 1 49 ? -12.117 -11.891 -28.672 1 95.88 49 ARG B N 1
ATOM 2687 C CA . ARG B 1 49 ? -12.461 -13.289 -28.453 1 95.88 49 ARG B CA 1
ATOM 2688 C C . ARG B 1 49 ? -13.688 -13.406 -27.547 1 95.88 49 ARG B C 1
ATOM 2690 O O . ARG B 1 49 ? -14.445 -14.375 -27.641 1 95.88 49 ARG B O 1
ATOM 2697 N N . VAL B 1 50 ? -13.82 -12.516 -26.656 1 97.06 50 VAL B N 1
ATOM 2698 C CA . VAL B 1 50 ? -14.906 -12.531 -25.688 1 97.06 50 VAL B CA 1
ATOM 2699 C C . VAL B 1 50 ? -15.711 -11.234 -25.797 1 97.06 50 VAL B C 1
ATOM 2701 O O . VAL B 1 50 ? -15.172 -10.141 -25.609 1 97.06 50 VAL B O 1
ATOM 2704 N N . PRO B 1 51 ? -16.984 -11.359 -26.078 1 96.94 51 PRO B N 1
ATOM 2705 C CA . PRO B 1 51 ? -17.812 -10.156 -26.172 1 96.94 51 PRO B CA 1
ATOM 2706 C C . PRO B 1 51 ? -17.859 -9.375 -24.859 1 96.94 51 PRO B C 1
ATOM 2708 O O . PRO B 1 51 ? -17.906 -9.969 -23.781 1 96.94 51 PRO B O 1
ATOM 2711 N N . LEU B 1 52 ? -17.906 -8.086 -24.984 1 96.81 52 LEU B N 1
ATOM 2712 C CA . LEU B 1 52 ? -17.938 -7.184 -23.828 1 96.81 52 LEU B CA 1
ATOM 2713 C C . LEU B 1 52 ? -19.156 -7.449 -22.953 1 96.81 52 LEU B C 1
ATOM 2715 O O . LEU B 1 52 ? -19.078 -7.344 -21.734 1 96.81 52 LEU B O 1
ATOM 2719 N N . THR B 1 53 ? -20.281 -7.785 -23.562 1 95.88 53 THR B N 1
ATOM 2720 C CA . THR B 1 53 ? -21.516 -8.031 -22.828 1 95.88 53 THR B CA 1
ATOM 2721 C C . THR B 1 53 ? -21.375 -9.266 -21.938 1 95.88 53 THR B C 1
ATOM 2723 O O . THR B 1 53 ? -21.891 -9.297 -20.828 1 95.88 53 THR B O 1
ATOM 2726 N N . GLU B 1 54 ? -20.719 -10.211 -22.469 1 95.25 54 GLU B N 1
ATOM 2727 C CA . GLU B 1 54 ? -20.469 -11.391 -21.641 1 95.25 54 GLU B CA 1
ATOM 2728 C C . GLU B 1 54 ? -19.531 -11.07 -20.484 1 95.25 54 GLU B C 1
ATOM 2730 O O . GLU B 1 54 ? -19.812 -11.453 -19.344 1 95.25 54 GLU B O 1
ATOM 2735 N N . PHE B 1 55 ? -18.5 -10.391 -20.812 1 97.69 55 PHE B N 1
ATOM 2736 C CA . PHE B 1 55 ? -17.5 -10.039 -19.797 1 97.69 55 PHE B CA 1
ATOM 2737 C C . PHE B 1 55 ? -18.141 -9.266 -18.656 1 97.69 55 PHE B C 1
ATOM 2739 O O . PHE B 1 55 ? -17.875 -9.547 -17.484 1 97.69 55 PHE B O 1
ATOM 2746 N N . LEU B 1 56 ? -19.062 -8.391 -18.906 1 96.06 56 LEU B N 1
ATOM 2747 C CA . LEU B 1 56 ? -19.609 -7.477 -17.906 1 96.06 56 LEU B CA 1
ATOM 2748 C C . LEU B 1 56 ? -20.781 -8.109 -17.188 1 96.06 56 LEU B C 1
ATOM 2750 O O . LEU B 1 56 ? -21.016 -7.82 -16 1 96.06 56 LEU B O 1
ATOM 2754 N N . PHE B 1 57 ? -21.5 -9.062 -17.875 1 93.31 57 PHE B N 1
ATOM 2755 C CA . PHE B 1 57 ? -22.797 -9.383 -17.312 1 93.31 57 PHE B CA 1
ATOM 2756 C C . PHE B 1 57 ? -22.922 -10.883 -17.047 1 93.31 57 PHE B C 1
ATOM 2758 O O . PHE B 1 57 ? -23.812 -11.312 -16.312 1 93.31 57 PHE B O 1
ATOM 2765 N N . ALA B 1 58 ? -22.062 -11.68 -17.672 1 92.94 58 ALA B N 1
ATOM 2766 C CA . ALA B 1 58 ? -22.141 -13.109 -17.375 1 92.94 58 ALA B CA 1
ATOM 2767 C C . ALA B 1 58 ? -21.828 -13.383 -15.906 1 92.94 58 ALA B C 1
ATOM 2769 O O . ALA B 1 58 ? -20.938 -12.75 -15.328 1 92.94 58 ALA B O 1
ATOM 2770 N N . PRO B 1 59 ? -22.453 -14.344 -15.328 1 94.06 59 PRO B N 1
ATOM 2771 C CA . PRO B 1 59 ? -22.344 -14.555 -13.883 1 94.06 59 PRO B CA 1
ATOM 2772 C C . PRO B 1 59 ? -21.219 -15.516 -13.508 1 94.06 59 PRO B C 1
ATOM 2774 O O . PRO B 1 59 ? -21.047 -15.828 -12.328 1 94.06 59 PRO B O 1
ATOM 2777 N N . GLU B 1 60 ? -20.469 -15.961 -14.492 1 94.06 60 GLU B N 1
ATOM 2778 C CA . GLU B 1 60 ? -19.469 -16.984 -14.188 1 94.06 60 GLU B CA 1
ATOM 2779 C C . GLU B 1 60 ? -18.094 -16.562 -14.695 1 94.06 60 GLU B C 1
ATOM 2781 O O . GLU B 1 60 ? -17.969 -15.961 -15.758 1 94.06 60 GLU B O 1
ATOM 2786 N N . TRP B 1 61 ? -17.125 -16.891 -13.883 1 95.31 61 TRP B N 1
ATOM 2787 C CA . TRP B 1 61 ? -15.711 -16.797 -14.234 1 95.31 61 TRP B CA 1
ATOM 2788 C C . TRP B 1 61 ? -15.016 -18.141 -14.125 1 95.31 61 TRP B C 1
ATOM 2790 O O . TRP B 1 61 ? -14.57 -18.531 -13.047 1 95.31 61 TRP B O 1
ATOM 2800 N N . THR B 1 62 ? -14.906 -18.828 -15.297 1 91.81 62 THR B N 1
ATOM 2801 C CA . THR B 1 62 ? -14.352 -20.172 -15.305 1 91.81 62 THR B CA 1
ATOM 2802 C C . THR B 1 62 ? -13.352 -20.344 -16.438 1 91.81 62 THR B C 1
ATOM 2804 O O . THR B 1 62 ? -13.531 -21.188 -17.328 1 91.81 62 THR B O 1
ATOM 2807 N N . PRO B 1 63 ? -12.281 -19.641 -16.359 1 87.12 63 PRO B N 1
ATOM 2808 C CA . PRO B 1 63 ? -11.328 -19.672 -17.469 1 87.12 63 PRO B CA 1
ATOM 2809 C C . PRO B 1 63 ? -10.641 -21.031 -17.609 1 87.12 63 PRO B C 1
ATOM 2811 O O . PRO B 1 63 ? -10.172 -21.391 -18.703 1 87.12 63 PRO B O 1
ATOM 2814 N N . LEU B 1 64 ? -10.602 -21.766 -16.578 1 78.56 64 LEU B N 1
ATOM 2815 C CA . LEU B 1 64 ? -9.812 -23 -16.578 1 78.56 64 LEU B CA 1
ATOM 2816 C C . LEU B 1 64 ? -10.695 -24.203 -16.844 1 78.56 64 LEU B C 1
ATOM 2818 O O . LEU B 1 64 ? -10.203 -25.344 -16.938 1 78.56 64 LEU B O 1
ATOM 2822 N N . PHE B 1 65 ? -11.922 -23.969 -17.031 1 81.19 65 PHE B N 1
ATOM 2823 C CA . PHE B 1 65 ? -12.844 -25.062 -17.297 1 81.19 65 PHE B CA 1
ATOM 2824 C C . PHE B 1 65 ? -12.875 -25.406 -18.781 1 81.19 65 PHE B C 1
ATOM 2826 O O . PHE B 1 65 ? -12.32 -24.688 -19.609 1 81.19 65 PHE B O 1
ATOM 2833 N N . ALA B 1 66 ? -13.5 -26.516 -19.047 1 84.44 66 ALA B N 1
ATOM 2834 C CA . ALA B 1 66 ? -13.633 -26.984 -20.422 1 84.44 66 ALA B CA 1
ATOM 2835 C C . ALA B 1 66 ? -14.438 -26 -21.266 1 84.44 66 ALA B C 1
ATOM 2837 O O . ALA B 1 66 ? -14.109 -25.75 -22.422 1 84.44 66 ALA B O 1
ATOM 2838 N N . ASP B 1 67 ? -15.469 -25.453 -20.688 1 86.38 67 ASP B N 1
ATOM 2839 C CA . ASP B 1 67 ? -16.25 -24.375 -21.281 1 86.38 67 ASP B CA 1
ATOM 2840 C C . ASP B 1 67 ? -16.016 -23.062 -20.562 1 86.38 67 ASP B C 1
ATOM 2842 O O . ASP B 1 67 ? -16.812 -22.672 -19.703 1 86.38 67 ASP B O 1
ATOM 2846 N N . PRO B 1 68 ? -15.047 -22.406 -21.016 1 91.06 68 PRO B N 1
ATOM 2847 C CA . PRO B 1 68 ? -14.641 -21.203 -20.266 1 91.06 68 PRO B CA 1
ATOM 2848 C C . PRO B 1 68 ? -15.648 -20.062 -20.391 1 91.06 68 PRO B C 1
ATOM 2850 O O . PRO B 1 68 ? -16.219 -19.844 -21.469 1 91.06 68 PRO B O 1
ATOM 2853 N N . ARG B 1 69 ? -16 -19.531 -19.328 1 93.25 69 ARG B N 1
ATOM 2854 C CA . ARG B 1 69 ? -16.797 -18.312 -19.234 1 93.25 69 ARG B CA 1
ATOM 2855 C C . ARG B 1 69 ? -16.016 -17.172 -18.578 1 93.25 69 ARG B C 1
ATOM 2857 O O . ARG B 1 69 ? -15.258 -17.406 -17.641 1 93.25 69 ARG B O 1
ATOM 2864 N N . TYR B 1 70 ? -16.266 -16 -19.125 1 96.5 70 TYR B N 1
ATOM 2865 C CA . TYR B 1 70 ? -15.438 -14.891 -18.688 1 96.5 70 TYR B CA 1
ATOM 2866 C C . TYR B 1 70 ? -16.297 -13.727 -18.203 1 96.5 70 TYR B C 1
ATOM 2868 O O . TYR B 1 70 ? -16.078 -12.578 -18.594 1 96.5 70 TYR B O 1
ATOM 2876 N N . GLY B 1 71 ? -17.266 -14.086 -17.422 1 97.38 71 GLY B N 1
ATOM 2877 C CA . GLY B 1 71 ? -18.016 -13.039 -16.734 1 97.38 71 GLY B CA 1
ATOM 2878 C C . GLY B 1 71 ? -17.297 -12.516 -15.5 1 97.38 71 GLY B C 1
ATOM 2879 O O . GLY B 1 71 ? -17.156 -13.227 -14.508 1 97.38 71 GLY B O 1
ATOM 2880 N N . ILE B 1 72 ? -17.016 -11.266 -15.469 1 97.94 72 ILE B N 1
ATOM 2881 C CA . ILE B 1 72 ? -16.156 -10.711 -14.43 1 97.94 72 ILE B CA 1
ATOM 2882 C C . ILE B 1 72 ? -16.969 -10.43 -13.172 1 97.94 72 ILE B C 1
ATOM 2884 O O . ILE B 1 72 ? -16.422 -10.078 -12.125 1 97.94 72 ILE B O 1
ATOM 2888 N N . SER B 1 73 ? -18.281 -10.586 -13.148 1 97.62 73 SER B N 1
ATOM 2889 C CA . SER B 1 73 ? -19.203 -10.188 -12.086 1 97.62 73 SER B CA 1
ATOM 2890 C C . SER B 1 73 ? -18.828 -10.836 -10.758 1 97.62 73 SER B C 1
ATOM 2892 O O . SER B 1 73 ? -18.891 -10.195 -9.703 1 97.62 73 SER B O 1
ATOM 2894 N N . PRO B 1 74 ? -18.422 -12.141 -10.727 1 97.75 74 PRO B N 1
ATOM 2895 C CA . PRO B 1 74 ? -18.031 -12.727 -9.438 1 97.75 74 PRO B CA 1
ATOM 2896 C C . PRO B 1 74 ? -16.812 -12.031 -8.828 1 97.75 74 PRO B C 1
ATOM 2898 O O . PRO B 1 74 ? -16.75 -11.844 -7.609 1 97.75 74 PRO B O 1
ATOM 2901 N N . LEU B 1 75 ? -15.867 -11.648 -9.656 1 98.19 75 LEU B N 1
ATOM 2902 C CA . LEU B 1 75 ? -14.664 -10.977 -9.188 1 98.19 75 LEU B CA 1
ATOM 2903 C C . LEU B 1 75 ? -14.984 -9.586 -8.656 1 98.19 75 LEU B C 1
ATOM 2905 O O . LEU B 1 75 ? -14.453 -9.164 -7.625 1 98.19 75 LEU B O 1
ATOM 2909 N N . ILE B 1 76 ? -15.859 -8.898 -9.359 1 98.19 76 ILE B N 1
ATOM 2910 C CA . ILE B 1 76 ? -16.281 -7.559 -8.945 1 98.19 76 ILE B CA 1
ATOM 2911 C C . ILE B 1 76 ? -17.047 -7.645 -7.633 1 98.19 76 ILE B C 1
ATOM 2913 O O . ILE B 1 76 ? -16.781 -6.875 -6.703 1 98.19 76 ILE B O 1
ATOM 2917 N N . ALA B 1 77 ? -17.953 -8.594 -7.57 1 98.12 77 ALA B N 1
ATOM 2918 C CA . ALA B 1 77 ? -18.734 -8.773 -6.359 1 98.12 77 ALA B CA 1
ATOM 2919 C C . ALA B 1 77 ? -17.844 -9.117 -5.168 1 98.12 77 ALA B C 1
ATOM 2921 O O . ALA B 1 77 ? -18.047 -8.594 -4.066 1 98.12 77 ALA B O 1
ATOM 2922 N N . GLY B 1 78 ? -16.938 -10.023 -5.387 1 98.44 78 GLY B N 1
ATOM 2923 C CA . GLY B 1 78 ? -15.992 -10.352 -4.328 1 98.44 78 GLY B CA 1
ATOM 2924 C C . GLY B 1 78 ? -15.172 -9.164 -3.863 1 98.44 78 GLY B C 1
ATOM 2925 O O . GLY B 1 78 ? -14.984 -8.961 -2.662 1 98.44 78 GLY B O 1
ATOM 2926 N N . THR B 1 79 ? -14.695 -8.359 -4.801 1 98.5 79 THR B N 1
ATOM 2927 C CA . THR B 1 79 ? -13.914 -7.168 -4.5 1 98.5 79 THR B CA 1
ATOM 2928 C C . THR B 1 79 ? -14.727 -6.188 -3.656 1 98.5 79 THR B C 1
ATOM 2930 O O . THR B 1 79 ? -14.25 -5.695 -2.635 1 98.5 79 THR B O 1
ATOM 2933 N N . PHE B 1 80 ? -15.93 -5.977 -4.023 1 98.56 80 PHE B N 1
ATOM 2934 C CA . PHE B 1 80 ? -16.766 -5.008 -3.316 1 98.56 80 PHE B CA 1
ATOM 2935 C C . PHE B 1 80 ? -17.172 -5.539 -1.945 1 98.56 80 PHE B C 1
ATOM 2937 O O . PHE B 1 80 ? -17.281 -4.773 -0.988 1 98.56 80 PHE B O 1
ATOM 2944 N N . LEU B 1 81 ? -17.406 -6.816 -1.862 1 98.69 81 LEU B N 1
ATOM 2945 C CA . LEU B 1 81 ? -17.797 -7.406 -0.585 1 98.69 81 LEU B CA 1
ATOM 2946 C C . LEU B 1 81 ? -16.688 -7.219 0.454 1 98.69 81 LEU B C 1
ATOM 2948 O O . LEU B 1 81 ? -16.953 -6.746 1.563 1 98.69 81 LEU B O 1
ATOM 2952 N N . VAL B 1 82 ? -15.492 -7.594 0.11 1 98.75 82 VAL B N 1
ATOM 2953 C CA . VAL B 1 82 ? -14.383 -7.449 1.042 1 98.75 82 VAL B CA 1
ATOM 2954 C C . VAL B 1 82 ? -14.156 -5.973 1.357 1 98.75 82 VAL B C 1
ATOM 2956 O O . VAL B 1 82 ? -13.875 -5.613 2.502 1 98.75 82 VAL B O 1
ATOM 2959 N N . THR B 1 83 ? -14.242 -5.129 0.354 1 98.69 83 THR B N 1
ATOM 2960 C CA . THR B 1 83 ? -14.047 -3.695 0.521 1 98.69 83 THR B CA 1
ATOM 2961 C C . THR B 1 83 ? -15.086 -3.113 1.475 1 98.69 83 THR B C 1
ATOM 2963 O O . THR B 1 83 ? -14.758 -2.295 2.336 1 98.69 83 THR B O 1
ATOM 2966 N N . LEU B 1 84 ? -16.297 -3.521 1.286 1 98.69 84 LEU B N 1
ATOM 2967 C CA . LEU B 1 84 ? -17.359 -3.035 2.152 1 98.69 84 LEU B CA 1
ATOM 2968 C C . LEU B 1 84 ? -17.094 -3.41 3.607 1 98.69 84 LEU B C 1
ATOM 2970 O O . LEU B 1 84 ? -17.25 -2.582 4.508 1 98.69 84 LEU B O 1
ATOM 2974 N N . ILE B 1 85 ? -16.703 -4.598 3.852 1 98.69 85 ILE B N 1
ATOM 2975 C CA . ILE B 1 85 ? -16.391 -5.051 5.203 1 98.69 85 ILE B CA 1
ATOM 2976 C C . ILE B 1 85 ? -15.242 -4.219 5.766 1 98.69 85 ILE B C 1
ATOM 2978 O O . ILE B 1 85 ? -15.297 -3.773 6.914 1 98.69 85 ILE B O 1
ATOM 2982 N N . ALA B 1 86 ? -14.242 -4.012 4.977 1 98.75 86 ALA B N 1
ATOM 2983 C CA . ALA B 1 86 ? -13.086 -3.23 5.398 1 98.75 86 ALA B CA 1
ATOM 2984 C C . ALA B 1 86 ? -13.492 -1.805 5.77 1 98.75 86 ALA B C 1
ATOM 2986 O O . ALA B 1 86 ? -13.039 -1.27 6.785 1 98.75 86 ALA B O 1
ATOM 2987 N N . LEU B 1 87 ? -14.383 -1.22 4.977 1 98.62 87 LEU B N 1
ATOM 2988 C CA . LEU B 1 87 ? -14.773 0.169 5.188 1 98.62 87 LEU B CA 1
ATOM 2989 C C . LEU B 1 87 ? -15.641 0.305 6.434 1 98.62 87 LEU B C 1
ATOM 2991 O O . LEU B 1 87 ? -15.586 1.324 7.125 1 98.62 87 LEU B O 1
ATOM 2995 N N . LEU B 1 88 ? -16.406 -0.686 6.688 1 98.38 88 LEU B N 1
ATOM 2996 C CA . LEU B 1 88 ? -17.234 -0.668 7.883 1 98.38 88 LEU B CA 1
ATOM 2997 C C . LEU B 1 88 ? -16.375 -0.575 9.141 1 98.38 88 LEU B C 1
ATOM 2999 O O . LEU B 1 88 ? -16.812 0 10.148 1 98.38 88 LEU B O 1
ATOM 3003 N N . VAL B 1 89 ? -15.188 -1.062 9.078 1 96.62 89 VAL B N 1
ATOM 3004 C CA . VAL B 1 89 ? -14.25 -1.002 10.195 1 96.62 89 VAL B CA 1
ATOM 3005 C C . VAL B 1 89 ? -13.438 0.285 10.117 1 96.62 89 VAL B C 1
ATOM 3007 O O . VAL B 1 89 ? -13.367 1.044 11.086 1 96.62 89 VAL B O 1
ATOM 3010 N N . ALA B 1 90 ? -12.93 0.602 9.016 1 97.38 90 ALA B N 1
ATOM 3011 C CA . ALA B 1 90 ? -11.914 1.637 8.836 1 97.38 90 ALA B CA 1
ATOM 3012 C C . ALA B 1 90 ? -12.531 3.029 8.922 1 97.38 90 ALA B C 1
ATOM 3014 O O . ALA B 1 90 ? -11.906 3.961 9.438 1 97.38 90 ALA B O 1
ATOM 3015 N N . VAL B 1 91 ? -13.742 3.207 8.375 1 97.62 91 VAL B N 1
ATOM 3016 C CA . VAL B 1 91 ? -14.312 4.543 8.25 1 97.62 91 VAL B CA 1
ATOM 3017 C C . VAL B 1 91 ? -14.641 5.098 9.633 1 97.62 91 VAL B C 1
ATOM 3019 O O . VAL B 1 91 ? -14.164 6.172 10.008 1 97.62 91 VAL B O 1
ATOM 3022 N N . PRO B 1 92 ? -15.391 4.391 10.477 1 96.44 92 PRO B N 1
ATOM 3023 C CA . PRO B 1 92 ? -15.688 4.957 11.797 1 96.44 92 PRO B CA 1
ATOM 3024 C C . PRO B 1 92 ? -14.445 5.152 12.656 1 96.44 92 PRO B C 1
ATOM 3026 O O . PRO B 1 92 ? -14.273 6.207 13.273 1 96.44 92 PRO B O 1
ATOM 3029 N N . LEU B 1 93 ? -13.539 4.203 12.68 1 93.62 93 LEU B N 1
ATOM 3030 C CA . LEU B 1 93 ? -12.344 4.285 13.516 1 93.62 93 LEU B CA 1
ATOM 3031 C C . LEU B 1 93 ? -11.367 5.316 12.969 1 93.62 93 LEU B C 1
ATOM 3033 O O . LEU B 1 93 ? -10.758 6.066 13.734 1 93.62 93 LEU B O 1
ATOM 3037 N N . GLY B 1 94 ? -11.258 5.332 11.633 1 95.19 94 GLY B N 1
ATOM 3038 C CA . GLY B 1 94 ? -10.367 6.301 11.008 1 95.19 94 GLY B CA 1
ATOM 3039 C C . GLY B 1 94 ? -10.836 7.734 11.188 1 95.19 94 GLY B C 1
ATOM 3040 O O . GLY B 1 94 ? -10.023 8.625 11.438 1 95.19 94 GLY B O 1
ATOM 3041 N N . LEU B 1 95 ? -12.109 7.965 11.047 1 94.88 95 LEU B N 1
ATOM 3042 C CA . LEU B 1 95 ? -12.656 9.305 11.211 1 94.88 95 LEU B CA 1
ATOM 3043 C C . LEU B 1 95 ? -12.57 9.758 12.664 1 94.88 95 LEU B C 1
ATOM 3045 O O . LEU B 1 95 ? -12.289 10.922 12.938 1 94.88 95 LEU B O 1
ATOM 3049 N N . ALA B 1 96 ? -12.844 8.836 13.578 1 92.75 96 ALA B N 1
ATOM 3050 C CA . ALA B 1 96 ? -12.695 9.172 14.992 1 92.75 96 ALA B CA 1
ATOM 3051 C C . ALA B 1 96 ? -11.266 9.609 15.305 1 92.75 96 ALA B C 1
ATOM 3053 O O . ALA B 1 96 ? -11.055 10.586 16.031 1 92.75 96 ALA B O 1
ATOM 3054 N N . LEU B 1 97 ? -10.32 8.945 14.766 1 93.19 97 LEU B N 1
ATOM 3055 C CA . LEU B 1 97 ? -8.922 9.289 14.969 1 93.19 97 LEU B CA 1
ATOM 3056 C C . LEU B 1 97 ? -8.586 10.625 14.312 1 93.19 97 LEU B C 1
ATOM 3058 O O . LEU B 1 97 ? -7.816 11.414 14.859 1 93.19 97 LEU B O 1
ATOM 3062 N N . ALA B 1 98 ? -9.156 10.781 13.141 1 94.06 98 ALA B N 1
ATOM 3063 C CA . ALA B 1 98 ? -8.938 12.039 12.422 1 94.06 98 ALA B CA 1
ATOM 3064 C C . ALA B 1 98 ? -9.445 13.227 13.234 1 94.06 98 ALA B C 1
ATOM 3066 O O . ALA B 1 98 ? -8.781 14.266 13.312 1 94.06 98 ALA B O 1
ATOM 3067 N N . ILE B 1 99 ? -10.602 13.133 13.789 1 92.62 99 ILE B N 1
ATOM 3068 C CA . ILE B 1 99 ? -11.188 14.188 14.609 1 92.62 99 ILE B CA 1
ATOM 3069 C C . ILE B 1 99 ? -10.289 14.469 15.812 1 92.62 99 ILE B C 1
ATOM 3071 O O . ILE B 1 99 ? -10.016 15.625 16.125 1 92.62 99 ILE B O 1
ATOM 3075 N N . TYR B 1 100 ? -9.859 13.445 16.391 1 91.69 100 TYR B N 1
ATOM 3076 C CA . TYR B 1 100 ? -8.992 13.617 17.547 1 91.69 100 TYR B CA 1
ATOM 3077 C C . TYR B 1 100 ? -7.691 14.305 17.156 1 91.69 100 TYR B C 1
ATOM 3079 O O . TYR B 1 100 ? -7.246 15.234 17.828 1 91.69 100 TYR B O 1
ATOM 3087 N N . LEU B 1 101 ? -7.133 13.891 16.141 1 90.06 101 LEU B N 1
ATOM 3088 C CA . LEU B 1 101 ? -5.859 14.438 15.672 1 90.06 101 LEU B CA 1
ATOM 3089 C C . LEU B 1 101 ? -6.004 15.914 15.312 1 90.06 101 LEU B C 1
ATOM 3091 O O . LEU B 1 101 ? -5.117 16.719 15.609 1 90.06 101 LEU B O 1
ATOM 3095 N N . SER B 1 102 ? -7.066 16.219 14.734 1 89.56 102 SER B N 1
ATOM 3096 C CA . SER B 1 102 ? -7.258 17.562 14.211 1 89.56 102 SER B CA 1
ATOM 3097 C C . SER B 1 102 ? -7.668 18.531 15.32 1 89.56 102 SER B C 1
ATOM 3099 O O . SER B 1 102 ? -7.281 19.703 15.305 1 89.56 102 SER B O 1
ATOM 3101 N N . GLU B 1 103 ? -8.461 18.031 16.328 1 88.31 103 GLU B N 1
ATOM 3102 C CA . GLU B 1 103 ? -9.133 19 17.203 1 88.31 103 GLU B CA 1
ATOM 3103 C C . GLU B 1 103 ? -8.672 18.859 18.641 1 88.31 103 GLU B C 1
ATOM 3105 O O . GLU B 1 103 ? -8.82 19.781 19.453 1 88.31 103 GLU B O 1
ATOM 3110 N N . TYR B 1 104 ? -8.109 17.734 18.953 1 86.25 104 TYR B N 1
ATOM 3111 C CA . TYR B 1 104 ? -7.898 17.516 20.375 1 86.25 104 TYR B CA 1
ATOM 3112 C C . TYR B 1 104 ? -6.43 17.266 20.672 1 86.25 104 TYR B C 1
ATOM 3114 O O . TYR B 1 104 ? -5.973 17.5 21.797 1 86.25 104 TYR B O 1
ATOM 3122 N N . ALA B 1 105 ? -5.746 16.812 19.719 1 87.06 105 ALA B N 1
ATOM 3123 C CA . ALA B 1 105 ? -4.371 16.375 19.969 1 87.06 105 ALA B CA 1
ATOM 3124 C C . ALA B 1 105 ? -3.428 17.578 20.062 1 87.06 105 ALA B C 1
ATOM 3126 O O . ALA B 1 105 ? -3.486 18.484 19.219 1 87.06 105 ALA B O 1
ATOM 3127 N N . SER B 1 106 ? -2.658 17.516 21.156 1 82.88 106 SER B N 1
ATOM 3128 C CA . SER B 1 106 ? -1.55 18.469 21.219 1 82.88 106 SER B CA 1
ATOM 3129 C C . SER B 1 106 ? -0.472 18.125 20.188 1 82.88 106 SER B C 1
ATOM 3131 O O . SER B 1 106 ? -0.524 17.062 19.562 1 82.88 106 SER B O 1
ATOM 3133 N N . GLY B 1 107 ? 0.405 18.984 20.078 1 79.25 107 GLY B N 1
ATOM 3134 C CA . GLY B 1 107 ? 1.496 18.75 19.141 1 79.25 107 GLY B CA 1
ATOM 3135 C C . GLY B 1 107 ? 2.232 17.453 19.422 1 79.25 107 GLY B C 1
ATOM 3136 O O . GLY B 1 107 ? 2.441 16.641 18.516 1 79.25 107 GLY B O 1
ATOM 3137 N N . ALA B 1 108 ? 2.486 17.172 20.688 1 77 108 ALA B N 1
ATOM 3138 C CA . ALA B 1 108 ? 3.225 15.977 21.078 1 77 108 ALA B CA 1
ATOM 3139 C C . ALA B 1 108 ? 2.371 14.727 20.906 1 77 108 ALA B C 1
ATOM 3141 O O . ALA B 1 108 ? 2.857 13.695 20.453 1 77 108 ALA B O 1
ATOM 3142 N N . ALA B 1 109 ? 1.136 14.828 21.281 1 82.75 109 ALA B N 1
ATOM 3143 C CA . ALA B 1 109 ? 0.221 13.695 21.141 1 82.75 109 ALA B CA 1
ATOM 3144 C C . ALA B 1 109 ? 0.01 13.359 19.656 1 82.75 109 ALA B C 1
ATOM 3146 O O . ALA B 1 109 ? -0.05 12.18 19.297 1 82.75 109 ALA B O 1
ATOM 3147 N N . ARG B 1 110 ? -0.093 14.359 18.891 1 84.88 110 ARG B N 1
ATOM 3148 C CA . ARG B 1 110 ? -0.256 14.18 17.438 1 84.88 110 ARG B CA 1
ATOM 3149 C C . ARG B 1 110 ? 0.931 13.43 16.844 1 84.88 110 ARG B C 1
ATOM 3151 O O . ARG B 1 110 ? 0.751 12.477 16.078 1 84.88 110 ARG B O 1
ATOM 3158 N N . ALA B 1 111 ? 2.029 13.828 17.281 1 79.25 111 ALA B N 1
ATOM 3159 C CA . ALA B 1 111 ? 3.248 13.203 16.766 1 79.25 111 ALA B CA 1
ATOM 3160 C C . ALA B 1 111 ? 3.33 11.734 17.172 1 79.25 111 ALA B C 1
ATOM 3162 O O . ALA B 1 111 ? 3.723 10.883 16.375 1 79.25 111 ALA B O 1
ATOM 3163 N N . ARG B 1 112 ? 2.975 11.469 18.375 1 80.75 112 ARG B N 1
ATOM 3164 C CA . ARG B 1 112 ? 3.023 10.102 18.875 1 80.75 112 ARG B CA 1
ATOM 3165 C C . ARG B 1 112 ? 1.997 9.219 18.172 1 80.75 112 ARG B C 1
ATOM 3167 O O . ARG B 1 112 ? 2.297 8.086 17.797 1 80.75 112 ARG B O 1
ATOM 3174 N N . ILE B 1 113 ? 0.816 9.805 18.031 1 86.69 113 ILE B N 1
ATOM 3175 C CA . ILE B 1 113 ? -0.25 9.031 17.406 1 86.69 113 ILE B CA 1
ATOM 3176 C C . ILE B 1 113 ? 0.096 8.773 15.938 1 86.69 113 ILE B C 1
ATOM 3178 O O . ILE B 1 113 ? -0.033 7.652 15.445 1 86.69 113 ILE B O 1
ATOM 3182 N N . LYS B 1 114 ? 0.547 9.727 15.281 1 83.44 114 LYS B N 1
ATOM 3183 C CA . LYS B 1 114 ? 0.931 9.562 13.883 1 83.44 114 LYS B CA 1
ATOM 3184 C C . LYS B 1 114 ? 2.086 8.578 13.734 1 83.44 114 LYS B C 1
ATOM 3186 O O . LYS B 1 114 ? 2.111 7.773 12.797 1 83.44 114 LYS B O 1
ATOM 3191 N N . GLY B 1 115 ? 3.006 8.648 14.648 1 80 115 GLY B N 1
ATOM 3192 C CA . GLY B 1 115 ? 4.094 7.688 14.656 1 80 115 GLY B CA 1
ATOM 3193 C C . GLY B 1 115 ? 3.621 6.25 14.797 1 80 115 GLY B C 1
ATOM 3194 O O . GLY B 1 115 ? 4.121 5.359 14.109 1 80 115 GLY B O 1
ATOM 3195 N N . THR B 1 116 ? 2.699 6.074 15.695 1 83.69 116 THR B N 1
ATOM 3196 C CA . THR B 1 116 ? 2.143 4.738 15.891 1 83.69 116 THR B CA 1
ATOM 3197 C C . THR B 1 116 ? 1.405 4.27 14.641 1 83.69 116 THR B C 1
ATOM 3199 O O . THR B 1 116 ? 1.494 3.102 14.258 1 83.69 116 THR B O 1
ATOM 3202 N N . LEU B 1 117 ? 0.691 5.152 14.016 1 87.56 117 LEU B N 1
ATOM 3203 C CA . LEU B 1 117 ? -0.035 4.824 12.789 1 87.56 117 LEU B CA 1
ATOM 3204 C C . LEU B 1 117 ? 0.928 4.43 11.68 1 87.56 117 LEU B C 1
ATOM 3206 O O . LEU B 1 117 ? 0.642 3.52 10.898 1 87.56 117 LEU B O 1
ATOM 3210 N N . GLU B 1 118 ? 2.023 5.031 11.648 1 82.94 118 GLU B N 1
ATOM 3211 C CA . GLU B 1 118 ? 3.025 4.715 10.641 1 82.94 118 GLU B CA 1
ATOM 3212 C C . GLU B 1 118 ? 3.637 3.336 10.875 1 82.94 118 GLU B C 1
ATOM 3214 O O . GLU B 1 118 ? 3.959 2.619 9.93 1 82.94 118 GLU B O 1
ATOM 3219 N N . LEU B 1 119 ? 3.785 2.977 12.133 1 81.75 119 LEU B N 1
ATOM 3220 C CA . LEU B 1 119 ? 4.281 1.645 12.461 1 81.75 119 LEU B CA 1
ATOM 3221 C C . LEU B 1 119 ? 3.32 0.569 11.969 1 81.75 119 LEU B C 1
ATOM 3223 O O . LEU B 1 119 ? 3.75 -0.465 11.453 1 81.75 119 LEU B O 1
ATOM 3227 N N . PHE B 1 120 ? 2.158 0.93 12.133 1 82.88 120 PHE B N 1
ATOM 3228 C CA . PHE B 1 120 ? 1.122 -0.001 11.703 1 82.88 120 PHE B CA 1
ATOM 3229 C C . PHE B 1 120 ? 1.1 -0.118 10.18 1 82.88 120 PHE B C 1
ATOM 3231 O O . PHE B 1 120 ? 0.95 -1.216 9.641 1 82.88 120 PHE B O 1
ATOM 3238 N N . GLU B 1 121 ? 1.292 0.969 9.5 1 84.25 121 GLU B N 1
ATOM 3239 C CA . GLU B 1 121 ? 1.295 1.009 8.039 1 84.25 121 GLU B CA 1
ATOM 3240 C C . GLU B 1 121 ? 2.516 0.291 7.469 1 84.25 121 GLU B C 1
ATOM 3242 O O . GLU B 1 121 ? 2.5 -0.15 6.316 1 84.25 121 GLU B O 1
ATOM 3247 N N . GLY B 1 122 ? 3.492 0.129 8.281 1 82.06 122 GLY B N 1
ATOM 3248 C CA . GLY B 1 122 ? 4.746 -0.459 7.836 1 82.06 122 GLY B CA 1
ATOM 3249 C C . GLY B 1 122 ? 4.719 -1.976 7.816 1 82.06 122 GLY B C 1
ATOM 3250 O O . GLY B 1 122 ? 5.602 -2.609 7.234 1 82.06 122 GLY B O 1
ATOM 3251 N N . ILE B 1 123 ? 3.701 -2.549 8.328 1 85.56 123 ILE B N 1
ATOM 3252 C CA . ILE B 1 123 ? 3.564 -4 8.305 1 85.56 123 ILE B CA 1
ATOM 3253 C C . ILE B 1 123 ? 3.244 -4.465 6.887 1 85.56 123 ILE B C 1
ATOM 3255 O O . ILE B 1 123 ? 2.297 -3.975 6.266 1 85.56 123 ILE B O 1
ATOM 3259 N N . PRO B 1 124 ? 4.047 -5.41 6.355 1 88.44 124 PRO B N 1
ATOM 3260 C CA . PRO B 1 124 ? 3.738 -5.926 5.02 1 88.44 124 PRO B CA 1
ATOM 3261 C C . PRO B 1 124 ? 2.357 -6.57 4.941 1 88.44 124 PRO B C 1
ATOM 3263 O O . PRO B 1 124 ? 1.942 -7.266 5.875 1 88.44 124 PRO B O 1
ATOM 3266 N N . THR B 1 125 ? 1.688 -6.328 3.865 1 93.19 125 THR B N 1
ATOM 3267 C CA . THR B 1 125 ? 0.309 -6.797 3.781 1 93.19 125 THR B CA 1
ATOM 3268 C C . THR B 1 125 ? 0.26 -8.32 3.689 1 93.19 125 THR B C 1
ATOM 3270 O O . THR B 1 125 ? -0.742 -8.938 4.059 1 93.19 125 THR B O 1
ATOM 3273 N N . VAL B 1 126 ? 1.345 -8.93 3.223 1 91.5 126 VAL B N 1
ATOM 3274 C CA . VAL B 1 126 ? 1.435 -10.383 3.219 1 91.5 126 VAL B CA 1
ATOM 3275 C C . VAL B 1 126 ? 1.298 -10.914 4.645 1 91.5 126 VAL B C 1
ATOM 3277 O O . VAL B 1 126 ? 0.675 -11.953 4.871 1 91.5 126 VAL B O 1
ATOM 3280 N N . VAL B 1 127 ? 1.913 -10.25 5.52 1 90.19 127 VAL B N 1
ATOM 3281 C CA . VAL B 1 127 ? 1.865 -10.633 6.926 1 90.19 127 VAL B CA 1
ATOM 3282 C C . VAL B 1 127 ? 0.441 -10.484 7.453 1 90.19 127 VAL B C 1
ATOM 3284 O O . VAL B 1 127 ? -0.06 -11.367 8.164 1 90.19 127 VAL B O 1
ATOM 3287 N N . PHE B 1 128 ? -0.236 -9.43 7.09 1 94.38 128 PHE B N 1
ATOM 3288 C CA . PHE B 1 128 ? -1.64 -9.242 7.438 1 94.38 128 PHE B CA 1
ATOM 3289 C C . PHE B 1 128 ? -2.492 -10.367 6.863 1 94.38 128 PHE B C 1
ATOM 3291 O O . PHE B 1 128 ? -3.447 -10.82 7.5 1 94.38 128 PHE B O 1
ATOM 3298 N N . GLY B 1 129 ? -2.133 -10.758 5.684 1 95.31 129 GLY B N 1
ATOM 3299 C CA . GLY B 1 129 ? -2.871 -11.844 5.055 1 95.31 129 GLY B CA 1
ATOM 3300 C C . GLY B 1 129 ? -2.816 -13.141 5.84 1 95.31 129 GLY B C 1
ATOM 3301 O O . GLY B 1 129 ? -3.85 -13.766 6.09 1 95.31 129 GLY B O 1
ATOM 3302 N N . TYR B 1 130 ? -1.655 -13.5 6.266 1 92.88 130 TYR B N 1
ATOM 3303 C CA . TYR B 1 130 ? -1.509 -14.734 7.023 1 92.88 130 TYR B CA 1
ATOM 3304 C C . TYR B 1 130 ? -2.098 -14.586 8.422 1 92.88 130 TYR B C 1
ATOM 3306 O O . TYR B 1 130 ? -2.633 -15.547 8.984 1 92.88 130 TYR B O 1
ATOM 3314 N N . PHE B 1 131 ? -1.962 -13.406 8.977 1 94.81 131 PHE B N 1
ATOM 3315 C CA . PHE B 1 131 ? -2.637 -13.133 10.242 1 94.81 131 PHE B CA 1
ATOM 3316 C C . PHE B 1 131 ? -4.137 -13.359 10.117 1 94.81 131 PHE B C 1
ATOM 3318 O O . PHE B 1 131 ? -4.758 -13.961 10.992 1 94.81 131 PHE B O 1
ATOM 3325 N N . ALA B 1 132 ? -4.711 -12.875 9.086 1 97.31 132 ALA B N 1
ATOM 3326 C CA . ALA B 1 132 ? -6.141 -13.062 8.844 1 97.31 132 ALA B CA 1
ATOM 3327 C C . ALA B 1 132 ? -6.488 -14.539 8.703 1 97.31 132 ALA B C 1
ATOM 3329 O O . ALA B 1 132 ? -7.465 -15.016 9.297 1 97.31 132 ALA B O 1
ATOM 3330 N N . LEU B 1 133 ? -5.707 -15.273 7.957 1 96.12 133 LEU B N 1
ATOM 3331 C CA . LEU B 1 133 ? -5.98 -16.672 7.621 1 96.12 133 LEU B CA 1
ATOM 3332 C C . LEU B 1 133 ? -5.746 -17.578 8.828 1 96.12 133 LEU B C 1
ATOM 3334 O O . LEU B 1 133 ? -6.582 -18.422 9.141 1 96.12 133 LEU B O 1
ATOM 3338 N N . LEU B 1 134 ? -4.656 -17.359 9.531 1 94.94 134 LEU B N 1
ATOM 3339 C CA . LEU B 1 134 ? -4.191 -18.359 10.484 1 94.94 134 LEU B CA 1
ATOM 3340 C C . LEU B 1 134 ? -4.594 -18 11.906 1 94.94 134 LEU B C 1
ATOM 3342 O O . LEU B 1 134 ? -4.551 -18.844 12.805 1 94.94 134 LEU B O 1
ATOM 3346 N N . PHE B 1 135 ? -4.938 -16.75 12.109 1 95.94 135 PHE B N 1
ATOM 3347 C CA . PHE B 1 135 ? -5.297 -16.328 13.461 1 95.94 135 PHE B CA 1
ATOM 3348 C C . PHE B 1 135 ? -6.742 -15.859 13.516 1 95.94 135 PHE B C 1
ATOM 3350 O O . PHE B 1 135 ? -7.535 -16.375 14.312 1 95.94 135 PHE B O 1
ATOM 3357 N N . VAL B 1 136 ? -7.137 -14.922 12.719 1 97.19 136 VAL B N 1
ATOM 3358 C CA . VAL B 1 136 ? -8.453 -14.297 12.781 1 97.19 136 VAL B CA 1
ATOM 3359 C C . VAL B 1 136 ? -9.523 -15.305 12.367 1 97.19 136 VAL B C 1
ATOM 3361 O O . VAL B 1 136 ? -10.57 -15.406 13.016 1 97.19 136 VAL B O 1
ATOM 3364 N N . THR B 1 137 ? -9.281 -16.016 11.281 1 98 137 THR B N 1
ATOM 3365 C CA . THR B 1 137 ? -10.281 -16.938 10.773 1 98 137 THR B CA 1
ATOM 3366 C C . THR B 1 137 ? -10.602 -18.016 11.812 1 98 137 THR B C 1
ATOM 3368 O O . THR B 1 137 ? -11.766 -18.234 12.141 1 98 137 THR B O 1
ATOM 3371 N N . PRO B 1 138 ? -9.57 -18.688 12.359 1 96.62 138 PRO B N 1
ATOM 3372 C CA . PRO B 1 138 ? -9.906 -19.688 13.383 1 96.62 138 PRO B CA 1
ATOM 3373 C C . PRO B 1 138 ? -10.648 -19.078 14.57 1 96.62 138 PRO B C 1
ATOM 3375 O O . PRO B 1 138 ? -11.523 -19.734 15.148 1 96.62 138 PRO B O 1
ATOM 3378 N N . LEU B 1 139 ? -10.336 -17.891 14.984 1 96.06 139 LEU B N 1
ATOM 3379 C CA . LEU B 1 139 ? -11.047 -17.219 16.062 1 96.06 139 LEU B CA 1
ATOM 3380 C C . LEU B 1 139 ? -12.5 -16.984 15.695 1 96.06 139 LEU B C 1
ATOM 3382 O O . LEU B 1 139 ? -13.398 -17.188 16.516 1 96.06 139 LEU B O 1
ATOM 3386 N N . LEU B 1 140 ? -12.758 -16.547 14.477 1 97.88 140 LEU B N 1
ATOM 3387 C CA . LEU B 1 140 ? -14.109 -16.281 14.016 1 97.88 140 LEU B CA 1
ATOM 3388 C C . LEU B 1 140 ? -14.906 -17.562 13.852 1 97.88 140 LEU B C 1
ATOM 3390 O O . LEU B 1 140 ? -16.125 -17.578 14.062 1 97.88 140 LEU B O 1
ATOM 3394 N N . GLN B 1 141 ? -14.234 -18.609 13.398 1 98.12 141 GLN B N 1
ATOM 3395 C CA . GLN B 1 141 ? -14.891 -19.891 13.188 1 98.12 141 GLN B CA 1
ATOM 3396 C C . GLN B 1 141 ? -15.461 -20.438 14.492 1 98.12 141 GLN B C 1
ATOM 3398 O O . GLN B 1 141 ? -16.391 -21.25 14.484 1 98.12 141 GLN B O 1
ATOM 3403 N N . ARG B 1 142 ? -14.93 -20.016 15.617 1 97.31 142 ARG B N 1
ATOM 3404 C CA . ARG B 1 142 ? -15.445 -20.422 16.922 1 97.31 142 ARG B CA 1
ATOM 3405 C C . ARG B 1 142 ? -16.828 -19.828 17.172 1 97.31 142 ARG B C 1
ATOM 3407 O O . ARG B 1 142 ? -17.625 -20.406 17.906 1 97.31 142 ARG B O 1
ATOM 3414 N N . VAL B 1 143 ? -17.172 -18.719 16.547 1 97.06 143 VAL B N 1
ATOM 3415 C CA . VAL B 1 143 ? -18.406 -18.031 16.859 1 97.06 143 VAL B CA 1
ATOM 3416 C C . VAL B 1 143 ? -19.312 -18.016 15.625 1 97.06 143 VAL B C 1
ATOM 3418 O O . VAL B 1 143 ? -20.531 -17.797 15.742 1 97.06 143 VAL B O 1
ATOM 3421 N N . ILE B 1 144 ? -18.797 -18.172 14.461 1 97.69 144 ILE B N 1
ATOM 3422 C CA . ILE B 1 144 ? -19.562 -18.156 13.219 1 97.69 144 ILE B CA 1
ATOM 3423 C C . ILE B 1 144 ? -19.516 -19.531 12.562 1 97.69 144 ILE B C 1
ATOM 3425 O O . ILE B 1 144 ? -18.547 -19.859 11.867 1 97.69 144 ILE B O 1
ATOM 3429 N N . PRO B 1 145 ? -20.641 -20.172 12.703 1 94.62 145 PRO B N 1
ATOM 3430 C CA . PRO B 1 145 ? -20.672 -21.516 12.109 1 94.62 145 PRO B CA 1
ATOM 3431 C C . PRO B 1 145 ? -20.562 -21.484 10.586 1 94.62 145 PRO B C 1
ATOM 3433 O O . PRO B 1 145 ? -21.078 -20.562 9.945 1 94.62 145 PRO B O 1
ATOM 3436 N N . ASP B 1 146 ? -19.906 -22.391 9.922 1 96.25 146 ASP B N 1
ATOM 3437 C CA . ASP B 1 146 ? -19.828 -22.625 8.477 1 96.25 146 ASP B CA 1
ATOM 3438 C C . ASP B 1 146 ? -18.953 -21.562 7.801 1 96.25 146 ASP B C 1
ATOM 3440 O O . ASP B 1 146 ? -19.109 -21.312 6.605 1 96.25 146 ASP B O 1
ATOM 3444 N N . LEU B 1 147 ? -18.188 -20.906 8.617 1 98.12 147 LEU B N 1
ATOM 3445 C CA . LEU B 1 147 ? -17.219 -20 8.016 1 98.12 147 LEU B CA 1
ATOM 3446 C C . LEU B 1 147 ? -16.094 -20.781 7.348 1 98.12 147 LEU B C 1
ATOM 3448 O O . LEU B 1 147 ? -15.375 -21.531 8.008 1 98.12 147 LEU B O 1
ATOM 3452 N N . ASN B 1 148 ? -15.961 -20.547 6.062 1 98.31 148 ASN B N 1
ATOM 3453 C CA . ASN B 1 148 ? -14.891 -21.219 5.332 1 98.31 148 ASN B CA 1
ATOM 3454 C C . ASN B 1 148 ? -13.516 -20.75 5.777 1 98.31 148 ASN B C 1
ATOM 3456 O O . ASN B 1 148 ? -13.383 -19.656 6.332 1 98.31 148 ASN B O 1
ATOM 3460 N N . ILE B 1 149 ? -12.531 -21.547 5.574 1 97.06 149 ILE B N 1
ATOM 3461 C CA . ILE B 1 149 ? -11.156 -21.219 5.922 1 97.06 149 ILE B CA 1
ATOM 3462 C C . ILE B 1 149 ? -10.742 -19.922 5.219 1 97.06 149 ILE B C 1
ATOM 3464 O O . ILE B 1 149 ? -10.203 -19.016 5.848 1 97.06 149 ILE B O 1
ATOM 3468 N N . PHE B 1 150 ? -10.945 -19.922 3.916 1 97.81 150 PHE B N 1
ATOM 3469 C CA . PHE B 1 150 ? -10.781 -18.688 3.146 1 97.81 150 PHE B CA 1
ATOM 3470 C C . PHE B 1 150 ? -12.102 -17.938 3.047 1 97.81 150 PHE B C 1
ATOM 3472 O O . PHE B 1 150 ? -13.117 -18.5 2.639 1 97.81 150 PHE B O 1
ATOM 3479 N N . ASN B 1 151 ? -12.078 -16.703 3.529 1 98.69 151 ASN B N 1
ATOM 3480 C CA . ASN B 1 151 ? -13.344 -15.969 3.553 1 98.69 151 ASN B CA 1
ATOM 3481 C C . ASN B 1 151 ? -13.117 -14.453 3.529 1 98.69 151 ASN B C 1
ATOM 3483 O O . ASN B 1 151 ? -12.102 -13.969 4.031 1 98.69 151 ASN B O 1
ATOM 3487 N N . PRO B 1 152 ? -14.094 -13.75 2.961 1 98.62 152 PRO B N 1
ATOM 3488 C CA . PRO B 1 152 ? -13.953 -12.297 2.869 1 98.62 152 PRO B CA 1
ATOM 3489 C C . PRO B 1 152 ? -14.156 -11.594 4.215 1 98.62 152 PRO B C 1
ATOM 3491 O O . PRO B 1 152 ? -13.781 -10.43 4.375 1 98.62 152 PRO B O 1
ATOM 3494 N N . LEU B 1 153 ? -14.711 -12.234 5.148 1 98.75 153 LEU B N 1
ATOM 3495 C CA . LEU B 1 153 ? -14.93 -11.617 6.453 1 98.75 153 LEU B CA 1
ATOM 3496 C C . LEU B 1 153 ? -13.602 -11.367 7.164 1 98.75 153 LEU B C 1
ATOM 3498 O O . LEU B 1 153 ? -13.328 -10.242 7.598 1 98.75 153 LEU B O 1
ATOM 3502 N N . SER B 1 154 ? -12.789 -12.43 7.301 1 98.62 154 SER B N 1
ATOM 3503 C CA . SER B 1 154 ? -11.477 -12.289 7.926 1 98.62 154 SER B CA 1
ATOM 3504 C C . SER B 1 154 ? -10.594 -11.32 7.148 1 98.62 154 SER B C 1
ATOM 3506 O O . SER B 1 154 ? -9.93 -10.461 7.738 1 98.62 154 SER B O 1
ATOM 3508 N N . ALA B 1 155 ? -10.617 -11.508 5.801 1 98.69 155 ALA B N 1
ATOM 3509 C CA . ALA B 1 155 ? -9.812 -10.641 4.938 1 98.69 155 ALA B CA 1
ATOM 3510 C C . ALA B 1 155 ? -10.25 -9.188 5.07 1 98.69 155 ALA B C 1
ATOM 3512 O O . ALA B 1 155 ? -9.406 -8.289 5.215 1 98.69 155 ALA B O 1
ATOM 3513 N N . GLY B 1 156 ? -11.547 -8.969 5.027 1 98.69 156 GLY B N 1
ATOM 3514 C CA . GLY B 1 156 ? -12.078 -7.617 5.109 1 98.69 156 GLY B CA 1
ATOM 3515 C C . GLY B 1 156 ? -11.812 -6.953 6.445 1 98.69 156 GLY B C 1
ATOM 3516 O O . GLY B 1 156 ? -11.477 -5.77 6.5 1 98.69 156 GLY B O 1
ATOM 3517 N N . LEU B 1 157 ? -11.945 -7.652 7.508 1 98 157 LEU B N 1
ATOM 3518 C CA . LEU B 1 157 ? -11.703 -7.109 8.836 1 98 157 LEU B CA 1
ATOM 3519 C C . LEU B 1 157 ? -10.25 -6.668 8.992 1 98 157 LEU B C 1
ATOM 3521 O O . LEU B 1 157 ? -9.977 -5.547 9.422 1 98 157 LEU B O 1
ATOM 3525 N N . VAL B 1 158 ? -9.367 -7.543 8.641 1 97.12 158 VAL B N 1
ATOM 3526 C CA . VAL B 1 158 ? -7.949 -7.238 8.773 1 97.12 158 VAL B CA 1
ATOM 3527 C C . VAL B 1 158 ? -7.578 -6.094 7.832 1 97.12 158 VAL B C 1
ATOM 3529 O O . VAL B 1 158 ? -6.812 -5.199 8.203 1 97.12 158 VAL B O 1
ATOM 3532 N N . MET B 1 159 ? -8.125 -6.137 6.621 1 97.31 159 MET B N 1
ATOM 3533 C CA . MET B 1 159 ? -7.914 -5.039 5.684 1 97.31 159 MET B CA 1
ATOM 3534 C C . MET B 1 159 ? -8.438 -3.725 6.254 1 97.31 159 MET B C 1
ATOM 3536 O O . MET B 1 159 ? -7.828 -2.67 6.059 1 97.31 159 MET B O 1
ATOM 3540 N N . GLY B 1 160 ? -9.555 -3.787 6.906 1 96.88 160 GLY B N 1
ATOM 3541 C CA . GLY B 1 160 ? -10.102 -2.6 7.543 1 96.88 160 GLY B CA 1
ATOM 3542 C C . GLY B 1 160 ? -9.148 -1.959 8.531 1 96.88 160 GLY B C 1
ATOM 3543 O O . GLY B 1 160 ? -8.938 -0.745 8.5 1 96.88 160 GLY B O 1
ATOM 3544 N N . PHE B 1 161 ? -8.562 -2.748 9.336 1 93.5 161 PHE B N 1
ATOM 3545 C CA . PHE B 1 161 ? -7.598 -2.238 10.305 1 93.5 161 PHE B CA 1
ATOM 3546 C C . PHE B 1 161 ? -6.371 -1.679 9.594 1 93.5 161 PHE B C 1
ATOM 3548 O O . PHE B 1 161 ? -5.836 -0.643 10 1 93.5 161 PHE B O 1
ATOM 3555 N N . ALA B 1 162 ? -6.004 -2.359 8.57 1 93.62 162 ALA B N 1
ATOM 3556 C CA . ALA B 1 162 ? -4.809 -1.947 7.84 1 93.62 162 ALA B CA 1
ATOM 3557 C C . ALA B 1 162 ? -5.016 -0.588 7.18 1 93.62 162 ALA B C 1
ATOM 3559 O O . ALA B 1 162 ? -4.055 0.157 6.965 1 93.62 162 ALA B O 1
ATOM 3560 N N . ILE B 1 163 ? -6.234 -0.186 6.914 1 94.81 163 ILE B N 1
ATOM 3561 C CA . ILE B 1 163 ? -6.531 1.011 6.133 1 94.81 163 ILE B CA 1
ATOM 3562 C C . ILE B 1 163 ? -6.836 2.176 7.074 1 94.81 163 ILE B C 1
ATOM 3564 O O . ILE B 1 163 ? -6.852 3.334 6.648 1 94.81 163 ILE B O 1
ATOM 3568 N N . ILE B 1 164 ? -6.922 1.982 8.367 1 94.31 164 ILE B N 1
ATOM 3569 C CA . ILE B 1 164 ? -7.266 2.998 9.359 1 94.31 164 ILE B CA 1
ATOM 3570 C C . ILE B 1 164 ? -6.289 4.168 9.258 1 94.31 164 ILE B C 1
ATOM 3572 O O . ILE B 1 164 ? -6.707 5.328 9.18 1 94.31 164 ILE B O 1
ATOM 3576 N N . PRO B 1 165 ? -4.941 3.918 9.219 1 91.81 165 PRO B N 1
ATOM 3577 C CA . PRO B 1 165 ? -4.008 5.043 9.156 1 91.81 165 PRO B CA 1
ATOM 3578 C C . PRO B 1 165 ? -4.238 5.938 7.941 1 91.81 165 PRO B C 1
ATOM 3580 O O . PRO B 1 165 ? -4.125 7.16 8.039 1 91.81 165 PRO B O 1
ATOM 3583 N N . TYR B 1 166 ? -4.582 5.32 6.824 1 92.25 166 TYR B N 1
ATOM 3584 C CA . TYR B 1 166 ? -4.785 6.09 5.602 1 92.25 166 TYR B CA 1
ATOM 3585 C C . TYR B 1 166 ? -5.969 7.039 5.746 1 92.25 166 TYR B C 1
ATOM 3587 O O . TYR B 1 166 ? -5.84 8.242 5.5 1 92.25 166 TYR B O 1
ATOM 3595 N N . ILE B 1 167 ? -7.109 6.543 6.176 1 94.75 167 ILE B N 1
ATOM 3596 C CA . ILE B 1 167 ? -8.305 7.367 6.34 1 94.75 167 ILE B CA 1
ATOM 3597 C C . ILE B 1 167 ? -8.039 8.453 7.379 1 94.75 167 ILE B C 1
ATOM 3599 O O . ILE B 1 167 ? -8.414 9.609 7.184 1 94.75 167 ILE B O 1
ATOM 3603 N N . SER B 1 168 ? -7.438 8.062 8.453 1 93.94 168 SER B N 1
ATOM 3604 C CA . SER B 1 168 ? -7.176 9 9.539 1 93.94 168 SER B CA 1
ATOM 3605 C C . SER B 1 168 ? -6.285 10.148 9.078 1 93.94 168 SER B C 1
ATOM 3607 O O . SER B 1 168 ? -6.594 11.32 9.328 1 93.94 168 SER B O 1
ATOM 3609 N N . ASN B 1 169 ? -5.25 9.828 8.312 1 89.94 169 ASN B N 1
ATOM 3610 C CA . ASN B 1 169 ? -4.301 10.844 7.867 1 89.94 169 ASN B CA 1
ATOM 3611 C C . ASN B 1 169 ? -4.93 11.797 6.859 1 89.94 169 ASN B C 1
ATOM 3613 O O . ASN B 1 169 ? -4.809 13.016 6.988 1 89.94 169 ASN B O 1
ATOM 3617 N N . VAL B 1 170 ? -5.633 11.25 5.902 1 90.81 170 VAL B N 1
ATOM 3618 C CA . VAL B 1 170 ? -6.188 12.062 4.828 1 90.81 170 VAL B CA 1
ATOM 3619 C C . VAL B 1 170 ? -7.344 12.906 5.363 1 90.81 170 VAL B C 1
ATOM 3621 O O . VAL B 1 170 ? -7.461 14.086 5.039 1 90.81 170 VAL B O 1
ATOM 3624 N N . ALA B 1 171 ? -8.156 12.336 6.199 1 94.38 171 ALA B N 1
ATOM 3625 C CA . ALA B 1 171 ? -9.273 13.078 6.785 1 94.38 171 ALA B CA 1
ATOM 3626 C C . ALA B 1 171 ? -8.773 14.148 7.75 1 94.38 171 ALA B C 1
ATOM 3628 O O . ALA B 1 171 ? -9.32 15.25 7.801 1 94.38 171 ALA B O 1
ATOM 3629 N N . ALA B 1 172 ? -7.781 13.828 8.523 1 92.12 172 ALA B N 1
ATOM 3630 C CA . ALA B 1 172 ? -7.203 14.812 9.43 1 92.12 172 ALA B CA 1
ATOM 3631 C C . ALA B 1 172 ? -6.645 16 8.656 1 92.12 172 ALA B C 1
ATOM 3633 O O . ALA B 1 172 ? -6.801 17.156 9.07 1 92.12 172 ALA B O 1
ATOM 3634 N N . ASP B 1 173 ? -5.988 15.711 7.559 1 86.69 173 ASP B N 1
ATOM 3635 C CA . ASP B 1 173 ? -5.453 16.781 6.723 1 86.69 173 ASP B CA 1
ATOM 3636 C C . ASP B 1 173 ? -6.57 17.688 6.215 1 86.69 173 ASP B C 1
ATOM 3638 O O . ASP B 1 173 ? -6.406 18.906 6.168 1 86.69 173 ASP B O 1
ATOM 3642 N N . ALA B 1 174 ? -7.637 17.094 5.824 1 89.94 174 ALA B N 1
ATOM 3643 C CA . ALA B 1 174 ? -8.781 17.859 5.355 1 89.94 174 ALA B CA 1
ATOM 3644 C C . ALA B 1 174 ? -9.336 18.75 6.469 1 89.94 174 ALA B C 1
ATOM 3646 O O . ALA B 1 174 ? -9.656 19.922 6.234 1 89.94 174 ALA B O 1
ATOM 3647 N N . MET B 1 175 ? -9.375 18.281 7.629 1 91.12 175 MET B N 1
ATOM 3648 C CA . MET B 1 175 ? -9.906 19.031 8.758 1 91.12 175 MET B CA 1
ATOM 3649 C C . MET B 1 175 ? -8.938 20.141 9.18 1 91.12 175 MET B C 1
ATOM 3651 O O . MET B 1 175 ? -9.359 21.234 9.547 1 91.12 175 MET B O 1
ATOM 3655 N N . GLU B 1 176 ? -7.711 19.828 9.07 1 87.69 176 GLU B N 1
ATOM 3656 C CA . GLU B 1 176 ? -6.688 20.797 9.445 1 87.69 176 GLU B CA 1
ATOM 3657 C C . GLU B 1 176 ? -6.617 21.938 8.438 1 87.69 176 GLU B C 1
ATOM 3659 O O . GLU B 1 176 ? -6.113 23.016 8.758 1 87.69 176 GLU B O 1
ATOM 3664 N N . SER B 1 177 ? -7.09 21.672 7.277 1 84.69 177 SER B N 1
ATOM 3665 C CA . SER B 1 177 ? -7.059 22.703 6.242 1 84.69 177 SER B CA 1
ATOM 3666 C C . SER B 1 177 ? -8.102 23.781 6.504 1 84.69 177 SER B C 1
ATOM 3668 O O . SER B 1 177 ? -8.055 24.859 5.906 1 84.69 177 SER B O 1
ATOM 3670 N N . VAL B 1 178 ? -9.055 23.531 7.418 1 87.5 178 VAL B N 1
ATOM 3671 C CA . VAL B 1 178 ? -10.031 24.547 7.816 1 87.5 178 VAL B CA 1
ATOM 3672 C C . VAL B 1 178 ? -9.328 25.672 8.562 1 87.5 178 VAL B C 1
ATOM 3674 O O . VAL B 1 178 ? -8.57 25.438 9.5 1 87.5 178 VAL B O 1
ATOM 3677 N N . PRO B 1 179 ? -9.555 26.906 8.156 1 87.38 179 PRO B N 1
ATOM 3678 C CA . PRO B 1 179 ? -8.867 28.047 8.773 1 87.38 179 PRO B CA 1
ATOM 3679 C C . PRO B 1 179 ? -9.062 28.109 10.289 1 87.38 179 PRO B C 1
ATOM 3681 O O . PRO B 1 179 ? -10.156 27.828 10.781 1 87.38 179 PRO B O 1
ATOM 3684 N N . ARG B 1 180 ? -8.102 28.562 10.969 1 87.5 180 ARG B N 1
ATOM 3685 C CA . ARG B 1 180 ? -8.109 28.656 12.422 1 87.5 180 ARG B CA 1
ATOM 3686 C C . ARG B 1 180 ? -9.117 29.719 12.883 1 87.5 180 ARG B C 1
ATOM 3688 O O . ARG B 1 180 ? -9.68 29.594 13.977 1 87.5 180 ARG B O 1
ATOM 3695 N N . SER B 1 181 ? -9.305 30.656 12.008 1 91.5 181 SER B N 1
ATOM 3696 C CA . SER B 1 181 ? -10.211 31.734 12.359 1 91.5 181 SER B CA 1
ATOM 3697 C C . SER B 1 181 ? -11.617 31.219 12.617 1 91.5 181 SER B C 1
ATOM 3699 O O . SER B 1 181 ? -12.336 31.75 13.477 1 91.5 181 SER B O 1
ATOM 3701 N N . ILE B 1 182 ? -11.945 30.188 11.922 1 91.31 182 ILE B N 1
ATOM 3702 C CA . ILE B 1 182 ? -13.273 29.594 12.07 1 91.31 182 ILE B CA 1
ATOM 3703 C C . ILE B 1 182 ? -13.383 28.906 13.43 1 91.31 182 ILE B C 1
ATOM 3705 O O . ILE B 1 182 ? -14.391 29.062 14.133 1 91.31 182 ILE B O 1
ATOM 3709 N N . ARG B 1 183 ? -12.391 28.25 13.828 1 91.88 183 ARG B N 1
ATOM 3710 C CA . ARG B 1 183 ? -12.344 27.625 15.148 1 91.88 183 ARG B CA 1
ATOM 3711 C C . ARG B 1 183 ? -12.398 28.672 16.25 1 91.88 183 ARG B C 1
ATOM 3713 O O . ARG B 1 183 ? -13.164 28.531 17.203 1 91.88 183 ARG B O 1
ATOM 3720 N N . GLU B 1 184 ? -11.617 29.672 16.109 1 92.38 184 GLU B N 1
ATOM 3721 C CA . GLU B 1 184 ? -11.508 30.719 17.125 1 92.38 184 GLU B CA 1
ATOM 3722 C C . GLU B 1 184 ? -12.828 31.453 17.297 1 92.38 184 GLU B C 1
ATOM 3724 O O . GLU B 1 184 ? -13.219 31.797 18.406 1 92.38 184 GLU B O 1
ATOM 3729 N N . ALA B 1 185 ? -13.43 31.672 16.188 1 94.56 185 ALA B N 1
ATOM 3730 C CA . ALA B 1 185 ? -14.734 32.344 16.234 1 94.56 185 ALA B CA 1
ATOM 3731 C C . ALA B 1 185 ? -15.742 31.484 17 1 94.56 185 ALA B C 1
ATOM 3733 O O . ALA B 1 185 ? -16.531 32 17.812 1 94.56 185 ALA B O 1
ATOM 3734 N N . ALA B 1 186 ? -15.734 30.234 16.797 1 93.44 186 ALA B N 1
ATOM 3735 C CA . ALA B 1 186 ? -16.641 29.328 17.484 1 93.44 186 ALA B CA 1
ATOM 3736 C C . ALA B 1 186 ? -16.344 29.281 18.984 1 93.44 186 ALA B C 1
ATOM 3738 O O . ALA B 1 186 ? -17.266 29.297 19.812 1 93.44 186 ALA B O 1
ATOM 3739 N N . TYR B 1 187 ? -15.133 29.281 19.312 1 92.56 187 TYR B N 1
ATOM 3740 C CA . TYR B 1 187 ? -14.727 29.281 20.719 1 92.56 187 TYR B CA 1
ATOM 3741 C C . TYR B 1 187 ? -15.109 30.594 21.406 1 92.56 187 TYR B C 1
ATOM 3743 O O . TYR B 1 187 ? -15.508 30.594 22.562 1 92.56 187 TYR B O 1
ATOM 3751 N N . ALA B 1 188 ? -14.93 31.641 20.719 1 95.94 188 ALA B N 1
ATOM 3752 C CA . ALA B 1 188 ? -15.281 32.969 21.234 1 95.94 188 ALA B CA 1
ATOM 3753 C C . ALA B 1 188 ? -16.781 33.031 21.531 1 95.94 188 ALA B C 1
ATOM 3755 O O . ALA B 1 188 ? -17.203 33.75 22.453 1 95.94 188 ALA B O 1
ATOM 3756 N N . LEU B 1 189 ? -17.531 32.344 20.812 1 95.75 189 LEU B N 1
ATOM 3757 C CA . LEU B 1 189 ? -18.969 32.312 21 1 95.75 189 LEU B CA 1
ATOM 3758 C C . LEU B 1 189 ? -19.359 31.312 22.094 1 95.75 189 LEU B C 1
ATOM 3760 O O . LEU B 1 189 ? -20.531 31.125 22.375 1 95.75 189 LEU B O 1
ATOM 3764 N N . GLY B 1 190 ? -18.375 30.594 22.703 1 93.19 190 GLY B N 1
ATOM 3765 C CA . GLY B 1 190 ? -18.625 29.734 23.859 1 93.19 190 GLY B CA 1
ATOM 3766 C C . GLY B 1 190 ? -18.828 28.281 23.484 1 93.19 190 GLY B C 1
ATOM 3767 O O . GLY B 1 190 ? -19.266 27.484 24.297 1 93.19 190 GLY B O 1
ATOM 3768 N N . ALA B 1 191 ? -18.531 28.031 22.266 1 92.5 191 ALA B N 1
ATOM 3769 C CA . ALA B 1 191 ? -18.719 26.641 21.844 1 92.5 191 ALA B CA 1
ATOM 3770 C C . ALA B 1 191 ? -17.734 25.719 22.547 1 92.5 191 ALA B C 1
ATOM 3772 O O . ALA B 1 191 ? -16.578 26.078 22.766 1 92.5 191 ALA B O 1
ATOM 3773 N N . ARG B 1 192 ? -18.25 24.484 22.875 1 89.75 192 ARG B N 1
ATOM 3774 C CA . ARG B 1 192 ? -17.391 23.453 23.469 1 89.75 192 ARG B CA 1
ATOM 3775 C C . ARG B 1 192 ? -16.562 22.75 22.406 1 89.75 192 ARG B C 1
ATOM 3777 O O . ARG B 1 192 ? -16.922 22.766 21.219 1 89.75 192 ARG B O 1
ATOM 3784 N N . PRO B 1 193 ? -15.484 22.156 22.781 1 87.25 193 PRO B N 1
ATOM 3785 C CA . PRO B 1 193 ? -14.586 21.531 21.812 1 87.25 193 PRO B CA 1
ATOM 3786 C C . PRO B 1 193 ? -15.281 20.484 20.938 1 87.25 193 PRO B C 1
ATOM 3788 O O . PRO B 1 193 ? -15.039 20.406 19.734 1 87.25 193 PRO B O 1
ATOM 3791 N N . TYR B 1 194 ? -16.156 19.734 21.531 1 87.69 194 TYR B N 1
ATOM 3792 C CA . TYR B 1 194 ? -16.812 18.688 20.75 1 87.69 194 TYR B CA 1
ATOM 3793 C C . TYR B 1 194 ? -17.781 19.312 19.75 1 87.69 194 TYR B C 1
ATOM 3795 O O . TYR B 1 194 ? -17.969 18.781 18.656 1 87.69 194 TYR B O 1
ATOM 3803 N N . GLU B 1 195 ? -18.328 20.469 20.062 1 91.31 195 GLU B N 1
ATOM 3804 C CA . GLU B 1 195 ? -19.188 21.188 19.141 1 91.31 195 GLU B CA 1
ATOM 3805 C C . GLU B 1 195 ? -18.391 21.766 17.969 1 91.31 195 GLU B C 1
ATOM 3807 O O . GLU B 1 195 ? -18.844 21.719 16.828 1 91.31 195 GLU B O 1
ATOM 3812 N N . VAL B 1 196 ? -17.266 22.281 18.344 1 92.81 196 VAL B N 1
ATOM 3813 C CA . VAL B 1 196 ? -16.406 22.828 17.297 1 92.81 196 VAL B CA 1
ATOM 3814 C C . VAL B 1 196 ? -15.984 21.719 16.328 1 92.81 196 VAL B C 1
ATOM 3816 O O . VAL B 1 196 ? -16.031 21.891 15.109 1 92.81 196 VAL B O 1
ATOM 3819 N N . ALA B 1 197 ? -15.648 20.594 16.875 1 92.75 197 ALA B N 1
ATOM 3820 C CA . ALA B 1 197 ? -15.188 19.469 16.062 1 92.75 197 ALA B CA 1
ATOM 3821 C C . ALA B 1 197 ? -16.297 18.953 15.156 1 92.75 197 ALA B C 1
ATOM 3823 O O . ALA B 1 197 ? -16.109 18.812 13.945 1 92.75 197 ALA B O 1
ATOM 3824 N N . LEU B 1 198 ? -17.484 18.766 15.68 1 92.75 198 LEU B N 1
ATOM 3825 C CA . LEU B 1 198 ? -18.531 18.031 14.969 1 92.75 198 LEU B CA 1
ATOM 3826 C C . LEU B 1 198 ? -19.438 18.969 14.195 1 92.75 198 LEU B C 1
ATOM 3828 O O . LEU B 1 198 ? -20 18.609 13.164 1 92.75 198 LEU B O 1
ATOM 3832 N N . ARG B 1 199 ? -19.516 20.25 14.656 1 93.19 199 ARG B N 1
ATOM 3833 C CA . ARG B 1 199 ? -20.5 21.141 14.062 1 93.19 199 ARG B CA 1
ATOM 3834 C C . ARG B 1 199 ? -19.828 22.234 13.25 1 93.19 199 ARG B C 1
ATOM 3836 O O . ARG B 1 199 ? -20.484 22.922 12.453 1 93.19 199 ARG B O 1
ATOM 3843 N N . VAL B 1 200 ? -18.625 22.406 13.422 1 93.62 200 VAL B N 1
ATOM 3844 C CA . VAL B 1 200 ? -17.938 23.5 12.727 1 93.62 200 VAL B CA 1
ATOM 3845 C C . VAL B 1 200 ? -16.906 22.938 11.766 1 93.62 200 VAL B C 1
ATOM 3847 O O . VAL B 1 200 ? -17.062 23 10.547 1 93.62 200 VAL B O 1
ATOM 3850 N N . VAL B 1 201 ? -15.977 22.203 12.336 1 94.19 201 VAL B N 1
ATOM 3851 C CA . VAL B 1 201 ? -14.836 21.766 11.539 1 94.19 201 VAL B CA 1
ATOM 3852 C C . VAL B 1 201 ? -15.258 20.609 10.625 1 94.19 201 VAL B C 1
ATOM 3854 O O . VAL B 1 201 ? -14.969 20.625 9.43 1 94.19 201 VAL B O 1
ATOM 3857 N N . PHE B 1 202 ? -15.93 19.625 11.148 1 93.62 202 PHE B N 1
ATOM 3858 C CA . PHE B 1 202 ? -16.328 18.438 10.391 1 93.62 202 PHE B CA 1
ATOM 3859 C C . PHE B 1 202 ? -17.172 18.844 9.18 1 93.62 202 PHE B C 1
ATOM 3861 O O . PHE B 1 202 ? -16.859 18.469 8.047 1 93.62 202 PHE B O 1
ATOM 3868 N N . PRO B 1 203 ? -18.188 19.672 9.375 1 93.75 203 PRO B N 1
ATOM 3869 C CA . PRO B 1 203 ? -19 20.078 8.219 1 93.75 203 PRO B CA 1
ATOM 3870 C C . PRO B 1 203 ? -18.203 20.938 7.23 1 93.75 203 PRO B C 1
ATOM 3872 O O . PRO B 1 203 ? -18.438 20.859 6.02 1 93.75 203 PRO B O 1
ATOM 3875 N N . ALA B 1 204 ? -17.328 21.734 7.77 1 93.12 204 ALA B N 1
ATOM 3876 C CA . ALA B 1 204 ? -16.531 22.594 6.906 1 93.12 204 ALA B CA 1
ATOM 3877 C C . ALA B 1 204 ? -15.555 21.766 6.059 1 93.12 204 ALA B C 1
ATOM 3879 O O . ALA B 1 204 ? -15.18 22.188 4.961 1 93.12 204 ALA B O 1
ATOM 3880 N N . ALA B 1 205 ? -15.172 20.594 6.566 1 94.25 205 ALA B N 1
ATOM 3881 C CA . ALA B 1 205 ? -14.18 19.766 5.891 1 94.25 205 ALA B CA 1
ATOM 3882 C C . ALA B 1 205 ? -14.852 18.578 5.199 1 94.25 205 ALA B C 1
ATOM 3884 O O . ALA B 1 205 ? -14.18 17.609 4.836 1 94.25 205 ALA B O 1
ATOM 3885 N N . ILE B 1 206 ? -16.141 18.609 4.977 1 95.25 206 ILE B N 1
ATOM 3886 C CA . ILE B 1 206 ? -16.906 17.438 4.566 1 95.25 206 ILE B CA 1
ATOM 3887 C C . ILE B 1 206 ? -16.422 16.953 3.203 1 95.25 206 ILE B C 1
ATOM 3889 O O . ILE B 1 206 ? -16.359 15.75 2.953 1 95.25 206 ILE B O 1
ATOM 3893 N N . SER B 1 207 ? -16.109 17.859 2.299 1 93.81 207 SER B N 1
ATOM 3894 C CA . SER B 1 207 ? -15.648 17.453 0.976 1 93.81 207 SER B CA 1
ATOM 3895 C C . SER B 1 207 ? -14.336 16.672 1.067 1 93.81 207 SER B C 1
ATOM 3897 O O . SER B 1 207 ? -14.164 15.664 0.389 1 93.81 207 SER B O 1
ATOM 3899 N N . GLY B 1 208 ? -13.422 17.156 1.959 1 93.31 208 GLY B N 1
ATOM 3900 C CA . GLY B 1 208 ? -12.172 16.453 2.164 1 93.31 208 GLY B CA 1
ATOM 3901 C C . GLY B 1 208 ? -12.352 15.102 2.832 1 93.31 208 GLY B C 1
ATOM 3902 O O . GLY B 1 208 ? -11.648 14.148 2.512 1 93.31 208 GLY B O 1
ATOM 3903 N N . ILE B 1 209 ? -13.312 15.039 3.695 1 95.88 209 ILE B N 1
ATOM 3904 C CA . ILE B 1 209 ? -13.586 13.805 4.418 1 95.88 209 ILE B CA 1
ATOM 3905 C C . ILE B 1 209 ? -14.18 12.773 3.463 1 95.88 209 ILE B C 1
ATOM 3907 O O . ILE B 1 209 ? -13.766 11.609 3.465 1 95.88 209 ILE B O 1
ATOM 3911 N N . ILE B 1 210 ? -15.117 13.211 2.658 1 97 210 ILE B N 1
ATOM 3912 C CA . ILE B 1 210 ? -15.711 12.312 1.666 1 97 210 ILE B CA 1
ATOM 3913 C C . ILE B 1 210 ? -14.633 11.828 0.699 1 97 210 ILE B C 1
ATOM 3915 O O . ILE B 1 210 ? -14.586 10.648 0.354 1 97 210 ILE B O 1
ATOM 3919 N N . ALA B 1 211 ? -13.781 12.734 0.29 1 95.06 211 ALA B N 1
ATOM 3920 C CA . ALA B 1 211 ? -12.68 12.367 -0.588 1 95.06 211 ALA B CA 1
ATOM 3921 C C . ALA B 1 211 ? -11.781 11.32 0.074 1 95.06 211 ALA B C 1
ATOM 3923 O O . ALA B 1 211 ? -11.32 10.383 -0.581 1 95.06 211 ALA B O 1
ATOM 3924 N N . ALA B 1 212 ? -11.539 11.508 1.386 1 95.38 212 ALA B N 1
ATOM 3925 C CA . ALA B 1 212 ? -10.719 10.555 2.131 1 95.38 212 ALA B CA 1
ATOM 3926 C C . ALA B 1 212 ? -11.344 9.156 2.1 1 95.38 212 ALA B C 1
ATOM 3928 O O . ALA B 1 212 ? -10.633 8.164 1.946 1 95.38 212 ALA B O 1
ATOM 3929 N N . ILE B 1 213 ? -12.617 9.117 2.209 1 97.88 213 ILE B N 1
ATOM 3930 C CA . ILE B 1 213 ? -13.328 7.844 2.209 1 97.88 213 ILE B CA 1
ATOM 3931 C C . ILE B 1 213 ? -13.266 7.215 0.818 1 97.88 213 ILE B C 1
ATOM 3933 O O . ILE B 1 213 ? -13.047 6.012 0.682 1 97.88 213 ILE B O 1
ATOM 3937 N N . ILE B 1 214 ? -13.438 7.996 -0.204 1 97.44 214 ILE B N 1
ATOM 3938 C CA . ILE B 1 214 ? -13.383 7.512 -1.578 1 97.44 214 ILE B CA 1
ATOM 3939 C C . ILE B 1 214 ? -11.984 6.984 -1.883 1 97.44 214 ILE B C 1
ATOM 3941 O O . ILE B 1 214 ? -11.828 5.914 -2.473 1 97.44 214 ILE B O 1
ATOM 3945 N N . LEU B 1 215 ? -11.008 7.711 -1.45 1 94.94 215 LEU B N 1
ATOM 3946 C CA . LEU B 1 215 ? -9.633 7.293 -1.686 1 94.94 215 LEU B CA 1
ATOM 3947 C C . LEU B 1 215 ? -9.312 6.02 -0.914 1 94.94 215 LEU B C 1
ATOM 3949 O O . LEU B 1 215 ? -8.578 5.156 -1.407 1 94.94 215 LEU B O 1
ATOM 3953 N N . ALA B 1 216 ? -9.828 5.926 0.279 1 96.5 216 ALA B N 1
ATOM 3954 C CA . ALA B 1 216 ? -9.664 4.699 1.058 1 96.5 216 ALA B CA 1
ATOM 3955 C C . ALA B 1 216 ? -10.32 3.514 0.357 1 96.5 216 ALA B C 1
ATOM 3957 O O . ALA B 1 216 ? -9.805 2.393 0.405 1 96.5 216 ALA B O 1
ATOM 3958 N N . THR B 1 217 ? -11.461 3.758 -0.218 1 97.88 217 THR B N 1
ATOM 3959 C CA . THR B 1 217 ? -12.133 2.725 -1 1 97.88 217 THR B CA 1
ATOM 3960 C C . THR B 1 217 ? -11.25 2.262 -2.156 1 97.88 217 THR B C 1
ATOM 3962 O O . THR B 1 217 ? -11.109 1.062 -2.398 1 97.88 217 THR B O 1
ATOM 3965 N N . SER B 1 218 ? -10.703 3.209 -2.801 1 96.62 218 SER B N 1
ATOM 3966 C CA . SER B 1 218 ? -9.805 2.906 -3.912 1 96.62 218 SER B CA 1
ATOM 3967 C C . SER B 1 218 ? -8.609 2.076 -3.449 1 96.62 218 SER B C 1
ATOM 3969 O O . SER B 1 218 ? -8.211 1.124 -4.121 1 96.62 218 SER B O 1
ATOM 3971 N N . ARG B 1 219 ? -8.086 2.381 -2.328 1 94.06 219 ARG B N 1
ATOM 3972 C CA . ARG B 1 219 ? -6.961 1.648 -1.762 1 94.06 219 ARG B CA 1
ATOM 3973 C C . ARG B 1 219 ? -7.359 0.217 -1.416 1 94.06 219 ARG B C 1
ATOM 3975 O O . ARG B 1 219 ? -6.594 -0.72 -1.656 1 94.06 219 ARG B O 1
ATOM 3982 N N . ALA B 1 220 ? -8.508 0.106 -0.856 1 97.12 220 ALA B N 1
ATOM 3983 C CA . ALA B 1 220 ? -9.008 -1.215 -0.482 1 97.12 220 ALA B CA 1
ATOM 3984 C C . ALA B 1 220 ? -9.211 -2.092 -1.714 1 97.12 220 ALA B C 1
ATOM 3986 O O . ALA B 1 220 ? -8.898 -3.283 -1.697 1 97.12 220 ALA B O 1
ATOM 3987 N N . ILE B 1 221 ? -9.734 -1.517 -2.707 1 97.69 221 ILE B N 1
ATOM 3988 C CA . ILE B 1 221 ? -9.992 -2.227 -3.953 1 97.69 221 ILE B CA 1
ATOM 3989 C C . ILE B 1 221 ? -8.68 -2.727 -4.551 1 97.69 221 ILE B C 1
ATOM 3991 O O . ILE B 1 221 ? -8.633 -3.809 -5.141 1 97.69 221 ILE B O 1
ATOM 3995 N N . GLY B 1 222 ? -7.652 -2.025 -4.32 1 95.56 222 GLY B N 1
ATOM 3996 C CA . GLY B 1 222 ? -6.359 -2.361 -4.895 1 95.56 222 GLY B CA 1
ATOM 3997 C C . GLY B 1 222 ? -5.535 -3.281 -4.016 1 95.56 222 GLY B C 1
ATOM 3998 O O . GLY B 1 222 ? -4.469 -3.748 -4.422 1 95.56 222 GLY B O 1
ATOM 3999 N N . GLU B 1 223 ? -5.984 -3.541 -2.814 1 95.19 223 GLU B N 1
ATOM 4000 C CA . GLU B 1 223 ? -5.273 -4.449 -1.92 1 95.19 223 GLU B CA 1
ATOM 4001 C C . GLU B 1 223 ? -5.18 -5.852 -2.514 1 95.19 223 GLU B C 1
ATOM 4003 O O . GLU B 1 223 ? -6.156 -6.359 -3.074 1 95.19 223 GLU B O 1
ATOM 4008 N N . THR B 1 224 ? -4.039 -6.453 -2.398 1 95.38 224 THR B N 1
ATOM 4009 C CA . THR B 1 224 ? -3.83 -7.695 -3.135 1 95.38 224 THR B CA 1
ATOM 4010 C C . THR B 1 224 ? -3.553 -8.852 -2.18 1 95.38 224 THR B C 1
ATOM 4012 O O . THR B 1 224 ? -4.293 -9.836 -2.156 1 95.38 224 THR B O 1
ATOM 4015 N N . MET B 1 225 ? -2.584 -8.734 -1.325 1 94.75 225 MET B N 1
ATOM 4016 C CA . MET B 1 225 ? -2.062 -9.906 -0.63 1 94.75 225 MET B CA 1
ATOM 4017 C C . MET B 1 225 ? -2.988 -10.32 0.509 1 94.75 225 MET B C 1
ATOM 4019 O O . MET B 1 225 ? -3.137 -11.508 0.793 1 94.75 225 MET B O 1
ATOM 4023 N N . ILE B 1 226 ? -3.615 -9.375 1.187 1 97.06 226 ILE B N 1
ATOM 4024 C CA . ILE B 1 226 ? -4.551 -9.734 2.242 1 97.06 226 ILE B CA 1
ATOM 4025 C C . ILE B 1 226 ? -5.668 -10.602 1.665 1 97.06 226 ILE B C 1
ATOM 4027 O O . ILE B 1 226 ? -5.988 -11.664 2.211 1 97.06 226 ILE B O 1
ATOM 4031 N N . VAL B 1 227 ? -6.164 -10.195 0.527 1 97.81 227 VAL B N 1
ATOM 4032 C CA . VAL B 1 227 ? -7.312 -10.898 -0.037 1 97.81 227 VAL B CA 1
ATOM 4033 C C . VAL B 1 227 ? -6.848 -12.172 -0.733 1 97.81 227 VAL B C 1
ATOM 4035 O O . VAL B 1 227 ? -7.543 -13.188 -0.708 1 97.81 227 VAL B O 1
ATOM 4038 N N . ALA B 1 228 ? -5.707 -12.156 -1.347 1 96.25 228 ALA B N 1
ATOM 4039 C CA . ALA B 1 228 ? -5.195 -13.352 -2.016 1 96.25 228 ALA B CA 1
ATOM 4040 C C . ALA B 1 228 ? -4.957 -14.484 -1.015 1 96.25 228 ALA B C 1
ATOM 4042 O O . ALA B 1 228 ? -5.168 -15.656 -1.332 1 96.25 228 ALA B O 1
ATOM 4043 N N . ILE B 1 229 ? -4.555 -14.141 0.146 1 95.06 229 ILE B N 1
ATOM 4044 C CA . ILE B 1 229 ? -4.168 -15.141 1.129 1 95.06 229 ILE B CA 1
ATOM 4045 C C . ILE B 1 229 ? -5.383 -15.547 1.959 1 95.06 229 ILE B C 1
ATOM 4047 O O . ILE B 1 229 ? -5.582 -16.734 2.242 1 95.06 229 ILE B O 1
ATOM 4051 N N . ALA B 1 230 ? -6.25 -14.609 2.23 1 97.69 230 ALA B N 1
ATOM 4052 C CA . ALA B 1 230 ? -7.223 -14.898 3.279 1 97.69 230 ALA B CA 1
ATOM 4053 C C . ALA B 1 230 ? -8.633 -15.031 2.701 1 97.69 230 ALA B C 1
ATOM 4055 O O . ALA B 1 230 ? -9.492 -15.695 3.289 1 97.69 230 ALA B O 1
ATOM 4056 N N . ALA B 1 231 ? -8.938 -14.336 1.638 1 97.56 231 ALA B N 1
ATOM 4057 C CA . ALA B 1 231 ? -10.281 -14.414 1.076 1 97.56 231 ALA B CA 1
ATOM 4058 C C . ALA B 1 231 ? -10.43 -15.641 0.172 1 97.56 231 ALA B C 1
ATOM 4060 O O . ALA B 1 231 ? -11.508 -16.219 0.074 1 97.56 231 ALA B O 1
ATOM 4061 N N . GLY B 1 232 ? -9.367 -15.93 -0.551 1 93.62 232 GLY B N 1
ATOM 4062 C CA . GLY B 1 232 ? -9.367 -17.109 -1.411 1 93.62 232 GLY B CA 1
ATOM 4063 C C . GLY B 1 232 ? -9.344 -16.75 -2.889 1 93.62 232 GLY B C 1
ATOM 4064 O O . GLY B 1 232 ? -9.031 -15.625 -3.264 1 93.62 232 GLY B O 1
ATOM 4065 N N . GLN B 1 233 ? -9.516 -17.812 -3.697 1 92.56 233 GLN B N 1
ATOM 4066 C CA . GLN B 1 233 ? -9.391 -17.672 -5.145 1 92.56 233 GLN B CA 1
ATOM 4067 C C . GLN B 1 233 ? -10.5 -18.406 -5.875 1 92.56 233 GLN B C 1
ATOM 4069 O O . GLN B 1 233 ? -10.266 -18.984 -6.941 1 92.56 233 GLN B O 1
ATOM 4074 N N . ARG B 1 234 ? -11.656 -18.438 -5.27 1 94.94 234 ARG B N 1
ATOM 4075 C CA . ARG B 1 234 ? -12.805 -19.094 -5.891 1 94.94 234 ARG B CA 1
ATOM 4076 C C . ARG B 1 234 ? -13.805 -18.062 -6.395 1 94.94 234 ARG B C 1
ATOM 4078 O O . ARG B 1 234 ? -14.602 -17.531 -5.617 1 94.94 234 ARG B O 1
ATOM 4085 N N . PRO B 1 235 ? -13.859 -17.906 -7.656 1 95.94 235 PRO B N 1
ATOM 4086 C CA . PRO B 1 235 ? -14.734 -16.859 -8.203 1 95.94 235 PRO B CA 1
ATOM 4087 C C . PRO B 1 235 ? -16.203 -17.281 -8.234 1 95.94 235 PRO B C 1
ATOM 4089 O O . PRO B 1 235 ? -16.672 -17.828 -9.242 1 95.94 235 PRO B O 1
ATOM 4092 N N . ILE B 1 236 ? -16.938 -17.062 -7.211 1 95.81 236 ILE B N 1
ATOM 4093 C CA . ILE B 1 236 ? -18.359 -17.328 -7.145 1 95.81 236 ILE B CA 1
ATOM 4094 C C . ILE B 1 236 ? -19.109 -16.031 -6.883 1 95.81 236 ILE B C 1
ATOM 4096 O O . ILE B 1 236 ? -18.625 -15.156 -6.164 1 95.81 236 ILE B O 1
ATOM 4100 N N . LEU B 1 237 ? -20.266 -15.977 -7.516 1 96.62 237 LEU B N 1
ATOM 4101 C CA . LEU B 1 237 ? -21.109 -14.805 -7.312 1 96.62 237 LEU B CA 1
ATOM 4102 C C . LEU B 1 237 ? -21.953 -14.953 -6.051 1 96.62 237 LEU B C 1
ATOM 4104 O O . LEU B 1 237 ? -22.969 -15.664 -6.062 1 96.62 237 LEU B O 1
ATOM 4108 N N . THR B 1 238 ? -21.516 -14.336 -4.961 1 96.06 238 THR B N 1
ATOM 4109 C CA . THR B 1 238 ? -22.234 -14.43 -3.689 1 96.06 238 THR B CA 1
ATOM 4110 C C . THR B 1 238 ? -21.984 -13.188 -2.84 1 96.06 238 THR B C 1
ATOM 4112 O O . THR B 1 238 ? -21.016 -12.461 -3.068 1 96.06 238 THR B O 1
ATOM 4115 N N . LEU B 1 239 ? -22.906 -12.922 -1.948 1 95.5 239 LEU B N 1
ATOM 4116 C CA . LEU B 1 239 ? -22.734 -11.844 -0.982 1 95.5 239 LEU B CA 1
ATOM 4117 C C . LEU B 1 239 ? -22.594 -12.398 0.432 1 95.5 239 LEU B C 1
ATOM 4119 O O . LEU B 1 239 ? -22.562 -11.633 1.399 1 95.5 239 LEU B O 1
ATOM 4123 N N . ASP B 1 240 ? -22.453 -13.703 0.524 1 97.31 240 ASP B N 1
ATOM 4124 C CA . ASP B 1 240 ? -22.266 -14.352 1.818 1 97.31 240 ASP B CA 1
ATOM 4125 C C . ASP B 1 240 ? -20.812 -14.25 2.277 1 97.31 240 ASP B C 1
ATOM 4127 O O . ASP B 1 240 ? -19.922 -14.852 1.678 1 97.31 240 ASP B O 1
ATOM 4131 N N . PRO B 1 241 ? -20.594 -13.523 3.352 1 97.62 241 PRO B N 1
ATOM 4132 C CA . PRO B 1 241 ? -19.219 -13.297 3.785 1 97.62 241 PRO B CA 1
ATOM 4133 C C . PRO B 1 241 ? -18.562 -14.555 4.355 1 97.62 241 PRO B C 1
ATOM 4135 O O . PRO B 1 241 ? -17.375 -14.547 4.664 1 97.62 241 PRO B O 1
ATOM 4138 N N . ARG B 1 242 ? -19.375 -15.734 4.477 1 97.5 242 ARG B N 1
ATOM 4139 C CA . ARG B 1 242 ? -18.844 -16.984 5.012 1 97.5 242 ARG B CA 1
ATOM 4140 C C . ARG B 1 242 ? -18.234 -17.828 3.906 1 97.5 242 ARG B C 1
ATOM 4142 O O . ARG B 1 242 ? -17.453 -18.75 4.184 1 97.5 242 ARG B O 1
ATOM 4149 N N . GLU B 1 243 ? -18.469 -17.5 2.672 1 98.06 243 GLU B N 1
ATOM 4150 C CA . GLU B 1 243 ? -18.031 -18.312 1.531 1 98.06 243 GLU B CA 1
ATOM 4151 C C . GLU B 1 243 ? -16.688 -17.828 1.004 1 98.06 243 GLU B C 1
ATOM 4153 O O . GLU B 1 243 ? -16.344 -16.656 1.119 1 98.06 243 GLU B O 1
ATOM 4158 N N . THR B 1 244 ? -15.961 -18.859 0.443 1 98.12 244 THR B N 1
ATOM 4159 C CA . THR B 1 244 ? -14.719 -18.516 -0.236 1 98.12 244 THR B CA 1
ATOM 4160 C C . THR B 1 244 ? -15.008 -17.797 -1.556 1 98.12 244 THR B C 1
ATOM 4162 O O . THR B 1 244 ? -15.859 -18.234 -2.334 1 98.12 244 THR B O 1
ATOM 4165 N N . ILE B 1 245 ? -14.359 -16.656 -1.755 1 98.12 245 ILE B N 1
ATOM 4166 C CA . ILE B 1 245 ? -14.578 -15.875 -2.969 1 98.12 245 ILE B CA 1
ATOM 4167 C C . ILE B 1 245 ? -13.234 -15.508 -3.592 1 98.12 245 ILE B C 1
ATOM 4169 O O . ILE B 1 245 ? -12.18 -15.875 -3.076 1 98.12 245 ILE B O 1
ATOM 4173 N N . ALA B 1 246 ? -13.32 -14.922 -4.719 1 97.62 246 ALA B N 1
ATOM 4174 C CA . ALA B 1 246 ? -12.156 -14.32 -5.359 1 97.62 246 ALA B CA 1
ATOM 4175 C C . ALA B 1 246 ? -12.391 -12.844 -5.656 1 97.62 246 ALA B C 1
ATOM 4177 O O . ALA B 1 246 ? -13.492 -12.445 -6.043 1 97.62 246 ALA B O 1
ATOM 4178 N N . THR B 1 247 ? -11.398 -12.055 -5.363 1 98.12 247 THR B N 1
ATOM 4179 C CA . THR B 1 247 ? -11.391 -10.664 -5.805 1 98.12 247 THR B CA 1
ATOM 4180 C C . THR B 1 247 ? -10.641 -10.523 -7.125 1 98.12 247 THR B C 1
ATOM 4182 O O . THR B 1 247 ? -10 -11.469 -7.586 1 98.12 247 THR B O 1
ATOM 4185 N N . MET B 1 248 ? -10.742 -9.344 -7.746 1 97.69 248 MET B N 1
ATOM 4186 C CA . MET B 1 248 ? -9.992 -9.094 -8.969 1 97.69 248 MET B CA 1
ATOM 4187 C C . MET B 1 248 ? -8.492 -9.234 -8.727 1 97.69 248 MET B C 1
ATOM 4189 O O . MET B 1 248 ? -7.789 -9.875 -9.508 1 97.69 248 MET B O 1
ATOM 4193 N N . THR B 1 249 ? -8.039 -8.734 -7.574 1 96.94 249 THR B N 1
ATOM 4194 C CA . THR B 1 249 ? -6.609 -8.766 -7.297 1 96.94 249 THR B CA 1
ATOM 4195 C C . THR B 1 249 ? -6.152 -10.172 -6.934 1 96.94 249 THR B C 1
ATOM 4197 O O . THR B 1 249 ? -5.059 -10.594 -7.312 1 96.94 249 THR B O 1
ATOM 4200 N N . SER B 1 250 ? -6.969 -10.922 -6.211 1 96.19 250 SER B N 1
ATOM 4201 C CA . SER B 1 250 ? -6.57 -12.289 -5.898 1 96.19 250 SER B CA 1
ATOM 4202 C C . SER B 1 250 ? -6.516 -13.156 -7.152 1 96.19 250 SER B C 1
ATOM 4204 O O . SER B 1 250 ? -5.672 -14.039 -7.266 1 96.19 250 SER B O 1
ATOM 4206 N N . TYR B 1 251 ? -7.418 -12.898 -8.109 1 96 251 TYR B N 1
ATOM 4207 C CA . TYR B 1 251 ? -7.355 -13.594 -9.391 1 96 251 TYR B CA 1
ATOM 4208 C C . TYR B 1 251 ? -6.07 -13.258 -10.133 1 96 251 TYR B C 1
ATOM 4210 O O . TYR B 1 251 ? -5.426 -14.141 -10.703 1 96 251 TYR B O 1
ATOM 4218 N N . ILE B 1 252 ? -5.711 -12.008 -10.117 1 94.62 252 ILE B N 1
ATOM 4219 C CA . ILE B 1 252 ? -4.512 -11.57 -10.828 1 94.62 252 ILE B CA 1
ATOM 4220 C C . ILE B 1 252 ? -3.283 -12.258 -10.234 1 94.62 252 ILE B C 1
ATOM 4222 O O . ILE B 1 252 ? -2.4 -12.711 -10.961 1 94.62 252 ILE B O 1
ATOM 4226 N N . VAL B 1 253 ? -3.256 -12.352 -8.938 1 93.25 253 VAL B N 1
ATOM 4227 C CA . VAL B 1 253 ? -2.146 -13.031 -8.273 1 93.25 253 VAL B CA 1
ATOM 4228 C C . VAL B 1 253 ? -2.057 -14.477 -8.75 1 93.25 253 VAL B C 1
ATOM 4230 O O . VAL B 1 253 ? -0.975 -14.953 -9.102 1 93.25 253 VAL B O 1
ATOM 4233 N N . GLN B 1 254 ? -3.148 -15.141 -8.812 1 91.25 254 GLN B N 1
ATOM 4234 C CA . GLN B 1 254 ? -3.195 -16.531 -9.234 1 91.25 254 GLN B CA 1
ATOM 4235 C C . GLN B 1 254 ? -2.805 -16.672 -10.695 1 91.25 254 GLN B C 1
ATOM 4237 O O . GLN B 1 254 ? -2.016 -17.562 -11.055 1 91.25 254 GLN B O 1
ATOM 4242 N N . ALA B 1 255 ? -3.352 -15.82 -11.484 1 89.44 255 ALA B N 1
ATOM 4243 C CA . ALA B 1 255 ? -3.15 -15.914 -12.93 1 89.44 255 ALA B CA 1
ATOM 4244 C C . ALA B 1 255 ? -1.729 -15.516 -13.312 1 89.44 255 ALA B C 1
ATOM 4246 O O . ALA B 1 255 ? -1.156 -16.062 -14.258 1 89.44 255 ALA B O 1
ATOM 4247 N N . ALA B 1 256 ? -1.169 -14.578 -12.617 1 86 256 ALA B N 1
ATOM 4248 C CA . ALA B 1 256 ? 0.165 -14.062 -12.922 1 86 256 ALA B CA 1
ATOM 4249 C C . ALA B 1 256 ? 1.235 -15.109 -12.617 1 86 256 ALA B C 1
ATOM 4251 O O . ALA B 1 256 ? 2.318 -15.094 -13.203 1 86 256 ALA B O 1
ATOM 4252 N N . THR B 1 257 ? 0.993 -15.945 -11.727 1 80.94 257 THR B N 1
ATOM 4253 C CA . THR B 1 257 ? 1.983 -16.938 -11.336 1 80.94 257 THR B CA 1
ATOM 4254 C C . THR B 1 257 ? 1.637 -18.312 -11.922 1 80.94 257 THR B C 1
ATOM 4256 O O . THR B 1 257 ? 2.369 -19.281 -11.727 1 80.94 257 THR B O 1
ATOM 4259 N N . GLY B 1 258 ? 0.519 -18.328 -12.578 1 78.88 258 GLY B N 1
ATOM 4260 C CA . GLY B 1 258 ? 0.084 -19.594 -13.148 1 78.88 258 GLY B CA 1
ATOM 4261 C C . GLY B 1 258 ? 0.726 -19.891 -14.484 1 78.88 258 GLY B C 1
ATOM 4262 O O . GLY B 1 258 ? 1.517 -19.094 -15 1 78.88 258 GLY B O 1
ATOM 4263 N N . ASP B 1 259 ? 0.364 -21.109 -14.984 1 74.88 259 ASP B N 1
ATOM 4264 C CA . ASP B 1 259 ? 1.004 -21.641 -16.188 1 74.88 259 ASP B CA 1
ATOM 4265 C C . ASP B 1 259 ? 0.099 -21.5 -17.406 1 74.88 259 ASP B C 1
ATOM 4267 O O . ASP B 1 259 ? 0.083 -22.359 -18.281 1 74.88 259 ASP B O 1
ATOM 4271 N N . GLN B 1 260 ? -0.571 -20.344 -17.406 1 80.19 260 GLN B N 1
ATOM 4272 C CA . GLN B 1 260 ? -1.395 -20.156 -18.594 1 80.19 260 GLN B CA 1
ATOM 4273 C C . GLN B 1 260 ? -0.531 -19.859 -19.828 1 80.19 260 GLN B C 1
ATOM 4275 O O . GLN B 1 260 ? 0.359 -19.016 -19.781 1 80.19 260 GLN B O 1
ATOM 4280 N N . PRO B 1 261 ? -0.854 -20.594 -20.938 1 84.5 261 PRO B N 1
ATOM 4281 C CA . PRO B 1 261 ? -0.064 -20.359 -22.141 1 84.5 261 PRO B CA 1
ATOM 4282 C C . PRO B 1 261 ? -0.214 -18.938 -22.672 1 84.5 261 PRO B C 1
ATOM 4284 O O . PRO B 1 261 ? -1.323 -18.391 -22.703 1 84.5 261 PRO B O 1
ATOM 4287 N N . THR B 1 262 ? 0.908 -18.438 -23.031 1 87.38 262 THR B N 1
ATOM 4288 C CA . THR B 1 262 ? 0.898 -17.109 -23.625 1 87.38 262 THR B CA 1
ATOM 4289 C C . THR B 1 262 ? 0.047 -17.078 -24.891 1 87.38 262 THR B C 1
ATOM 4291 O O . THR B 1 262 ? 0.119 -18 -25.719 1 87.38 262 THR B O 1
ATOM 4294 N N . GLY B 1 263 ? -0.815 -16.141 -24.969 1 90.88 263 GLY B N 1
ATOM 4295 C CA . GLY B 1 263 ? -1.639 -15.992 -26.156 1 90.88 263 GLY B CA 1
ATOM 4296 C C . GLY B 1 263 ? -3.006 -16.641 -26.016 1 90.88 263 GLY B C 1
ATOM 4297 O O . GLY B 1 263 ? -3.873 -16.453 -26.875 1 90.88 263 GLY B O 1
ATOM 4298 N N . SER B 1 264 ? -3.182 -17.344 -24.984 1 92 264 SER B N 1
ATOM 4299 C CA . SER B 1 264 ? -4.488 -17.938 -24.75 1 92 264 SER B CA 1
ATOM 4300 C C . SER B 1 264 ? -5.5 -16.906 -24.281 1 92 264 SER B C 1
ATOM 4302 O O . SER B 1 264 ? -5.125 -15.781 -23.922 1 92 264 SER B O 1
ATOM 4304 N N . THR B 1 265 ? -6.734 -17.312 -24.422 1 94.19 265 THR B N 1
ATOM 4305 C CA . THR B 1 265 ? -7.781 -16.406 -23.953 1 94.19 265 THR B CA 1
ATOM 4306 C C . THR B 1 265 ? -7.629 -16.141 -22.453 1 94.19 265 THR B C 1
ATOM 4308 O O . THR B 1 265 ? -7.828 -15.008 -22 1 94.19 265 THR B O 1
ATOM 4311 N N . ALA B 1 266 ? -7.258 -17.203 -21.766 1 92.38 266 ALA B N 1
ATOM 4312 C CA . ALA B 1 266 ? -7.035 -17.062 -20.344 1 92.38 266 ALA B CA 1
ATOM 4313 C C . ALA B 1 266 ? -5.883 -16.109 -20.047 1 92.38 266 ALA B C 1
ATOM 4315 O O . ALA B 1 266 ? -5.918 -15.352 -19.078 1 92.38 266 ALA B O 1
ATOM 4316 N N . TYR B 1 267 ? -4.984 -16.156 -20.906 1 91.88 267 TYR B N 1
ATOM 4317 C CA . TYR B 1 267 ? -3.855 -15.242 -20.812 1 91.88 267 TYR B CA 1
ATOM 4318 C C . TYR B 1 267 ? -4.312 -13.797 -20.969 1 91.88 267 TYR B C 1
ATOM 4320 O O . TYR B 1 267 ? -3.971 -12.93 -20.156 1 91.88 267 TYR B O 1
ATOM 4328 N N . TYR B 1 268 ? -5.062 -13.508 -21.922 1 94.88 268 TYR B N 1
ATOM 4329 C CA . TYR B 1 268 ? -5.531 -12.156 -22.188 1 94.88 268 TYR B CA 1
ATOM 4330 C C . TYR B 1 268 ? -6.547 -11.719 -21.141 1 94.88 268 TYR B C 1
ATOM 4332 O O . TYR B 1 268 ? -6.703 -10.523 -20.875 1 94.88 268 TYR B O 1
ATOM 4340 N N . ALA B 1 269 ? -7.211 -12.688 -20.5 1 95.69 269 ALA B N 1
ATOM 4341 C CA . ALA B 1 269 ? -8.195 -12.383 -19.453 1 95.69 269 ALA B CA 1
ATOM 4342 C C . ALA B 1 269 ? -7.547 -11.672 -18.281 1 95.69 269 ALA B C 1
ATOM 4344 O O . ALA B 1 269 ? -8.164 -10.812 -17.641 1 95.69 269 ALA B O 1
ATOM 4345 N N . LEU B 1 270 ? -6.352 -12.047 -18.031 1 94.44 270 LEU B N 1
ATOM 4346 C CA . LEU B 1 270 ? -5.586 -11.422 -16.953 1 94.44 270 LEU B CA 1
ATOM 4347 C C . LEU B 1 270 ? -5.496 -9.914 -17.172 1 94.44 270 LEU B C 1
ATOM 4349 O O . LEU B 1 270 ? -5.715 -9.141 -16.234 1 94.44 270 LEU B O 1
ATOM 4353 N N . PHE B 1 271 ? -5.281 -9.5 -18.328 1 95.19 271 PHE B N 1
ATOM 4354 C CA . PHE B 1 271 ? -5.094 -8.094 -18.656 1 95.19 271 PHE B CA 1
ATOM 4355 C C . PHE B 1 271 ? -6.43 -7.359 -18.688 1 95.19 271 PHE B C 1
ATOM 4357 O O . PHE B 1 271 ? -6.508 -6.18 -18.328 1 95.19 271 PHE B O 1
ATOM 4364 N N . ALA B 1 272 ? -7.418 -8.055 -19.062 1 96.69 272 ALA B N 1
ATOM 4365 C CA . ALA B 1 272 ? -8.75 -7.461 -19.031 1 96.69 272 ALA B CA 1
ATOM 4366 C C . ALA B 1 272 ? -9.18 -7.168 -17.594 1 96.69 272 ALA B C 1
ATOM 4368 O O . ALA B 1 272 ? -9.742 -6.109 -17.312 1 96.69 272 ALA B O 1
ATOM 4369 N N . VAL B 1 273 ? -8.938 -8.141 -16.703 1 96.75 273 VAL B N 1
ATOM 4370 C CA . VAL B 1 273 ? -9.273 -7.949 -15.297 1 96.75 273 VAL B CA 1
ATOM 4371 C C . VAL B 1 273 ? -8.43 -6.816 -14.711 1 96.75 273 VAL B C 1
ATOM 4373 O O . VAL B 1 273 ? -8.945 -5.953 -14 1 96.75 273 VAL B O 1
ATOM 4376 N N . GLY B 1 274 ? -7.113 -6.824 -15.062 1 95.88 274 GLY B N 1
ATOM 4377 C CA . GLY B 1 274 ? -6.234 -5.75 -14.625 1 95.88 274 GLY B CA 1
ATOM 4378 C C . GLY B 1 274 ? -6.668 -4.383 -15.109 1 95.88 274 GLY B C 1
ATOM 4379 O O . GLY B 1 274 ? -6.621 -3.404 -14.367 1 95.88 274 GLY B O 1
ATOM 4380 N N . PHE B 1 275 ? -7.094 -4.324 -16.297 1 95.88 275 PHE B N 1
ATOM 4381 C CA . PHE B 1 275 ? -7.559 -3.074 -16.891 1 95.88 275 PHE B CA 1
ATOM 4382 C C . PHE B 1 275 ? -8.836 -2.596 -16.203 1 95.88 275 PHE B C 1
ATOM 4384 O O . PHE B 1 275 ? -9 -1.401 -15.953 1 95.88 275 PHE B O 1
ATOM 4391 N N . THR B 1 276 ? -9.727 -3.49 -15.969 1 96.88 276 THR B N 1
ATOM 4392 C CA . THR B 1 276 ? -10.953 -3.152 -15.25 1 96.88 276 THR B CA 1
ATOM 4393 C C . THR B 1 276 ? -10.633 -2.584 -13.875 1 96.88 276 THR B C 1
ATOM 4395 O O . THR B 1 276 ? -11.219 -1.578 -13.461 1 96.88 276 THR B O 1
ATOM 4398 N N . LEU B 1 277 ? -9.758 -3.271 -13.195 1 96.69 277 LEU B N 1
ATOM 4399 C CA . LEU B 1 277 ? -9.312 -2.799 -11.891 1 96.69 277 LEU B CA 1
ATOM 4400 C C . LEU B 1 277 ? -8.75 -1.384 -11.984 1 96.69 277 LEU B C 1
ATOM 4402 O O . LEU B 1 277 ? -9.055 -0.532 -11.148 1 96.69 277 LEU B O 1
ATOM 4406 N N . PHE B 1 278 ? -7.906 -1.142 -12.945 1 94.69 278 PHE B N 1
ATOM 4407 C CA . PHE B 1 278 ? -7.293 0.163 -13.164 1 94.69 278 PHE B CA 1
ATOM 4408 C C . PHE B 1 278 ? -8.359 1.226 -13.414 1 94.69 278 PHE B C 1
ATOM 4410 O O . PHE B 1 278 ? -8.312 2.307 -12.82 1 94.69 278 PHE B O 1
ATOM 4417 N N . LEU B 1 279 ? -9.281 0.948 -14.273 1 95.25 279 LEU B N 1
ATOM 4418 C CA . LEU B 1 279 ? -10.344 1.899 -14.594 1 95.25 279 LEU B CA 1
ATOM 4419 C C . LEU B 1 279 ? -11.18 2.217 -13.367 1 95.25 279 LEU B C 1
ATOM 4421 O O . LEU B 1 279 ? -11.578 3.367 -13.156 1 95.25 279 LEU B O 1
ATOM 4425 N N . LEU B 1 280 ? -11.469 1.193 -12.617 1 96.69 280 LEU B N 1
ATOM 4426 C CA . LEU B 1 280 ? -12.266 1.391 -11.414 1 96.69 280 LEU B CA 1
ATOM 4427 C C . LEU B 1 280 ? -11.531 2.289 -10.422 1 96.69 280 LEU B C 1
ATOM 4429 O O . LEU B 1 280 ? -12.125 3.217 -9.859 1 96.69 280 LEU B O 1
ATOM 4433 N N . THR B 1 281 ? -10.273 2.025 -10.211 1 94.62 281 THR B N 1
ATOM 4434 C CA . THR B 1 281 ? -9.508 2.83 -9.266 1 94.62 281 THR B CA 1
ATOM 4435 C C . THR B 1 281 ? -9.289 4.238 -9.805 1 94.62 281 THR B C 1
ATOM 4437 O O . THR B 1 281 ? -9.32 5.215 -9.047 1 94.62 281 THR B O 1
ATOM 4440 N N . LEU B 1 282 ? -9.023 4.324 -11.109 1 91.62 282 LEU B N 1
ATOM 4441 C CA . LEU B 1 282 ? -8.898 5.641 -11.727 1 91.62 282 LEU B CA 1
ATOM 4442 C C . LEU B 1 282 ? -10.18 6.453 -11.555 1 91.62 282 LEU B C 1
ATOM 4444 O O . LEU B 1 282 ? -10.125 7.645 -11.258 1 91.62 282 LEU B O 1
ATOM 4448 N N . PHE B 1 283 ? -11.289 5.82 -11.773 1 96.12 283 PHE B N 1
ATOM 4449 C CA . PHE B 1 283 ? -12.586 6.473 -11.617 1 96.12 283 PHE B CA 1
ATOM 4450 C C . PHE B 1 283 ? -12.758 6.988 -10.188 1 96.12 283 PHE B C 1
ATOM 4452 O O . PHE B 1 283 ? -13.125 8.148 -9.984 1 96.12 283 PHE B O 1
ATOM 4459 N N . LEU B 1 284 ? -12.5 6.188 -9.211 1 96.62 284 LEU B N 1
ATOM 4460 C CA . LEU B 1 284 ? -12.648 6.578 -7.816 1 96.62 284 LEU B CA 1
ATOM 4461 C C . LEU B 1 284 ? -11.688 7.703 -7.461 1 96.62 284 LEU B C 1
ATOM 4463 O O . LEU B 1 284 ? -12.055 8.633 -6.738 1 96.62 284 LEU B O 1
ATOM 4467 N N . ASN B 1 285 ? -10.484 7.621 -7.973 1 92.06 285 ASN B N 1
ATOM 4468 C CA . ASN B 1 285 ? -9.5 8.656 -7.684 1 92.06 285 ASN B CA 1
ATOM 4469 C C . ASN B 1 285 ? -9.891 9.992 -8.289 1 92.06 285 ASN B C 1
ATOM 4471 O O . ASN B 1 285 ? -9.766 11.039 -7.648 1 92.06 285 ASN B O 1
ATOM 4475 N N . ILE B 1 286 ? -10.383 9.992 -9.5 1 90.88 286 ILE B N 1
ATOM 4476 C CA . ILE B 1 286 ? -10.859 11.211 -10.148 1 90.88 286 ILE B CA 1
ATOM 4477 C C . ILE B 1 286 ? -12.078 11.742 -9.406 1 90.88 286 ILE B C 1
ATOM 4479 O O . ILE B 1 286 ? -12.219 12.953 -9.219 1 90.88 286 ILE B O 1
ATOM 4483 N N . LEU B 1 287 ? -12.922 10.828 -9.023 1 95.31 287 LEU B N 1
ATOM 4484 C CA . LEU B 1 287 ? -14.109 11.211 -8.266 1 95.31 287 LEU B CA 1
ATOM 4485 C C . LEU B 1 287 ? -13.711 11.898 -6.961 1 95.31 287 LEU B C 1
ATOM 4487 O O . LEU B 1 287 ? -14.32 12.898 -6.574 1 95.31 287 LEU B O 1
ATOM 4491 N N . ALA B 1 288 ? -12.742 11.352 -6.285 1 93.94 288 ALA B N 1
ATOM 4492 C CA . ALA B 1 288 ? -12.258 11.953 -5.043 1 93.94 288 ALA B CA 1
ATOM 4493 C C . ALA B 1 288 ? -11.758 13.375 -5.277 1 93.94 288 ALA B C 1
ATOM 4495 O O . ALA B 1 288 ? -12.07 14.281 -4.504 1 93.94 288 ALA B O 1
ATOM 4496 N N . GLN B 1 289 ? -11.047 13.609 -6.301 1 87.5 289 GLN B N 1
ATOM 4497 C CA . GLN B 1 289 ? -10.531 14.93 -6.633 1 87.5 289 GLN B CA 1
ATOM 4498 C C . GLN B 1 289 ? -11.656 15.891 -6.984 1 87.5 289 GLN B C 1
ATOM 4500 O O . GLN B 1 289 ? -11.617 17.062 -6.621 1 87.5 289 GLN B O 1
ATOM 4505 N N . TYR B 1 290 ? -12.57 15.367 -7.723 1 89.94 290 TYR B N 1
ATOM 4506 C CA . TYR B 1 290 ? -13.727 16.156 -8.125 1 89.94 290 TYR B CA 1
ATOM 4507 C C . TYR B 1 290 ? -14.508 16.641 -6.906 1 89.94 290 TYR B C 1
ATOM 4509 O O . TYR B 1 290 ? -14.945 17.781 -6.852 1 89.94 290 TYR B O 1
ATOM 4517 N N . VAL B 1 291 ? -14.672 15.812 -5.957 1 91.44 291 VAL B N 1
ATOM 4518 C CA . VAL B 1 291 ? -15.414 16.125 -4.742 1 91.44 291 VAL B CA 1
ATOM 4519 C C . VAL B 1 291 ? -14.703 17.219 -3.965 1 91.44 291 VAL B C 1
ATOM 4521 O O . VAL B 1 291 ? -15.344 18.141 -3.451 1 91.44 291 VAL B O 1
ATOM 4524 N N . VAL B 1 292 ? -13.445 17.203 -3.906 1 85.88 292 VAL B N 1
ATOM 4525 C CA . VAL B 1 292 ? -12.672 18.203 -3.18 1 85.88 292 VAL B CA 1
ATOM 4526 C C . VAL B 1 292 ? -12.773 19.547 -3.891 1 85.88 292 VAL B C 1
ATOM 4528 O O . VAL B 1 292 ? -12.953 20.594 -3.248 1 85.88 292 VAL B O 1
ATOM 4531 N N . GLU B 1 293 ? -12.719 19.609 -5.18 1 81.69 293 GLU B N 1
ATOM 4532 C CA . GLU B 1 293 ? -12.711 20.844 -5.961 1 81.69 293 GLU B CA 1
ATOM 4533 C C . GLU B 1 293 ? -14.086 21.5 -5.977 1 81.69 293 GLU B C 1
ATOM 4535 O O . GLU B 1 293 ? -14.203 22.734 -5.977 1 81.69 293 GLU B O 1
ATOM 4540 N N . ARG B 1 294 ? -14.977 20.75 -6.082 1 77.56 294 ARG B N 1
ATOM 4541 C CA . ARG B 1 294 ? -16.328 21.281 -6.176 1 77.56 294 ARG B CA 1
ATOM 4542 C C . ARG B 1 294 ? -16.75 21.969 -4.879 1 77.56 294 ARG B C 1
ATOM 4544 O O . ARG B 1 294 ? -17.438 22.984 -4.906 1 77.56 294 ARG B O 1
ATOM 4551 N N . TYR B 1 295 ? -16.25 21.547 -3.797 1 67.62 295 TYR B N 1
ATOM 4552 C CA . TYR B 1 295 ? -16.703 22.109 -2.533 1 67.62 295 TYR B CA 1
ATOM 4553 C C . TYR B 1 295 ? -15.711 23.141 -1.998 1 67.62 295 TYR B C 1
ATOM 4555 O O . TYR B 1 295 ? -16.016 23.891 -1.075 1 67.62 295 TYR B O 1
ATOM 4563 N N . ARG B 1 296 ? -14.414 23.031 -2.301 1 62.66 296 ARG B N 1
ATOM 4564 C CA . ARG B 1 296 ? -13.484 24.094 -1.938 1 62.66 296 ARG B CA 1
ATOM 4565 C C . ARG B 1 296 ? -13.969 25.453 -2.465 1 62.66 296 ARG B C 1
ATOM 4567 O O . ARG B 1 296 ? -13.758 26.484 -1.824 1 62.66 296 ARG B O 1
ATOM 4574 N N . GLU B 1 297 ? -14.484 25.5 -3.621 1 50.09 297 GLU B N 1
ATOM 4575 C CA . GLU B 1 297 ? -14.977 26.75 -4.18 1 50.09 297 GLU B CA 1
ATOM 4576 C C . GLU B 1 297 ? -16 27.406 -3.256 1 50.09 297 GLU B C 1
ATOM 4578 O O . GLU B 1 297 ? -16.156 28.625 -3.264 1 50.09 297 GLU B O 1
ATOM 4583 N N . ARG B 1 298 ? -16.484 26.641 -2.363 1 46.03 298 ARG B N 1
ATOM 4584 C CA . ARG B 1 298 ? -17.531 27.281 -1.581 1 46.03 298 ARG B CA 1
ATOM 4585 C C . ARG B 1 298 ? -16.938 28.078 -0.421 1 46.03 298 ARG B C 1
ATOM 4587 O O . ARG B 1 298 ? -17.594 28.953 0.148 1 46.03 298 ARG B O 1
ATOM 4594 N N . TYR B 1 299 ? -15.727 27.734 -0.057 1 46.25 299 TYR B N 1
ATOM 4595 C CA . TYR B 1 299 ? -15.203 28.516 1.064 1 46.25 299 TYR B CA 1
ATOM 4596 C C . TYR B 1 299 ? -14.312 29.656 0.577 1 46.25 299 TYR B C 1
ATOM 4598 O O . TYR B 1 299 ? -13.906 30.5 1.363 1 46.25 299 TYR B O 1
ATOM 4606 N N . GLU B 1 300 ? -13.734 29.516 -0.644 1 43.75 300 GLU B N 1
ATOM 4607 C CA . GLU B 1 300 ? -13.102 30.75 -1.11 1 43.75 300 GLU B CA 1
ATOM 4608 C C . GLU B 1 300 ? -14.141 31.719 -1.69 1 43.75 300 GLU B C 1
ATOM 4610 O O . GLU B 1 300 ? -15.109 31.281 -2.311 1 43.75 300 GLU B O 1
#

InterPro domains:
  IPR000515 ABC transporter ty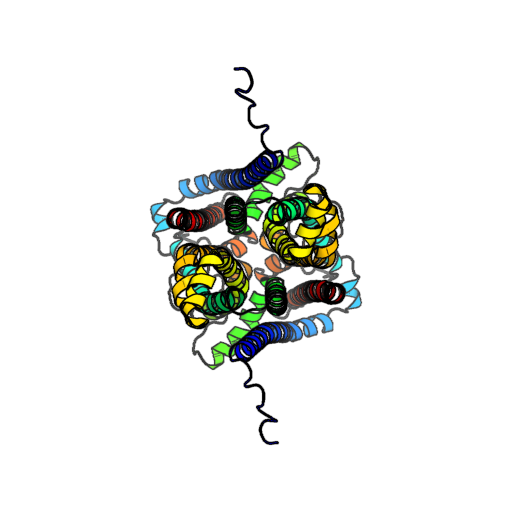pe 1, transmembrane domain MetI-like [PF00528] (91-296)
  IPR000515 ABC transporter type 1, transmembrane domain MetI-like [PS50928] (76-288)
  IPR000515 ABC transporter type 1, transmembrane domain MetI-like [cd06261] (76-235)
  IPR011864 Phosphate ABC transporter, permease protein PstC [TIGR02138] (19-295)
  IPR035906 MetI-like superfamily [G3DSA:1.10.3720.10] (14-298)
  IPR035906 MetI-like superfamily [SSF161098] (19-291)

Radius of gyration: 25.16 Å; Cα contacts (8 Å, |Δi|>4): 972; chains: 2; bounding box: 47×90×84 Å

Solvent-accessible surface area (backbone atoms only — not comparable to full-atom values): 29207 Å² total; per-residue (Å²): 125,85,84,58,77,70,67,77,70,74,51,69,63,57,55,50,50,50,51,48,52,49,50,53,50,45,50,48,49,49,50,51,49,41,35,48,64,42,37,48,62,45,28,51,54,28,50,75,74,41,54,67,67,43,31,65,64,30,68,40,51,32,66,86,46,94,76,58,33,64,5,48,39,7,24,52,42,28,34,48,50,25,33,51,47,11,43,67,49,15,49,62,57,7,48,54,47,11,50,38,49,55,69,66,41,47,75,67,53,35,52,50,51,51,50,52,37,49,45,56,61,32,53,37,46,57,54,51,5,46,23,17,35,60,38,44,28,60,59,46,44,74,77,38,83,81,44,42,72,30,10,29,47,36,20,7,48,48,49,6,61,62,42,20,48,57,29,17,53,45,24,19,51,29,40,58,65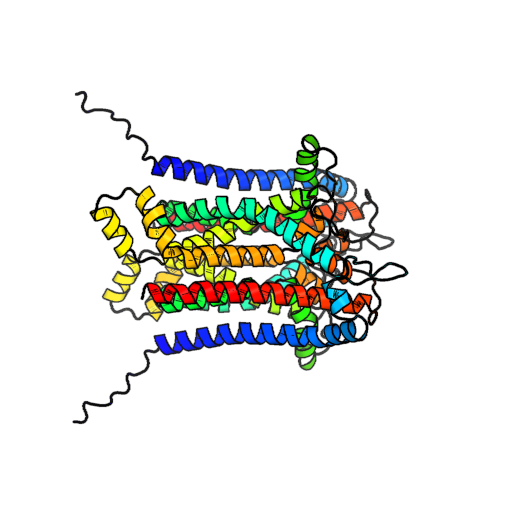,53,60,64,66,59,54,50,53,42,46,74,72,65,49,50,70,70,48,41,42,63,67,44,41,42,63,73,19,40,37,34,37,52,22,21,51,37,42,44,49,23,42,48,59,42,48,34,44,28,37,40,59,8,10,22,73,39,50,44,70,61,88,58,51,38,44,52,22,8,27,54,42,17,44,43,56,48,57,72,69,44,87,64,55,85,83,36,65,60,40,21,43,49,37,40,51,51,48,50,52,48,51,52,27,50,49,34,36,50,48,21,52,49,42,35,55,67,49,50,56,70,76,101,125,84,88,58,79,73,67,76,74,73,51,69,64,56,54,50,51,50,50,48,52,48,49,53,51,45,50,48,49,48,48,52,49,40,36,47,64,41,38,48,63,45,28,50,55,29,50,74,73,40,55,67,66,43,31,65,64,31,68,40,50,33,65,86,46,96,75,58,33,64,6,46,39,6,24,52,43,27,33,49,51,24,35,50,47,11,44,68,49,16,48,62,58,6,48,54,48,10,51,38,49,55,70,65,43,47,75,68,53,34,52,52,52,52,51,52,38,49,45,54,61,30,54,36,46,58,57,50,6,46,24,16,35,60,37,46,28,60,59,46,44,74,77,37,82,81,45,42,71,30,10,30,46,36,20,8,50,49,48,6,63,62,42,20,48,58,29,16,51,45,25,19,51,28,39,58,66,52,61,63,67,60,55,51,52,42,45,74,73,66,48,50,70,70,49,42,44,63,66,44,40,44,62,72,18,40,38,34,38,53,22,21,51,36,42,44,49,24,43,48,57,41,48,35,46,29,38,39,59,6,11,22,73,38,48,43,72,61,87,58,51,39,43,52,21,7,25,56,41,18,43,43,56,49,58,72,67,45,87,63,54,84,86,35,67,62,40,20,43,49,38,40,52,51,48,51,52,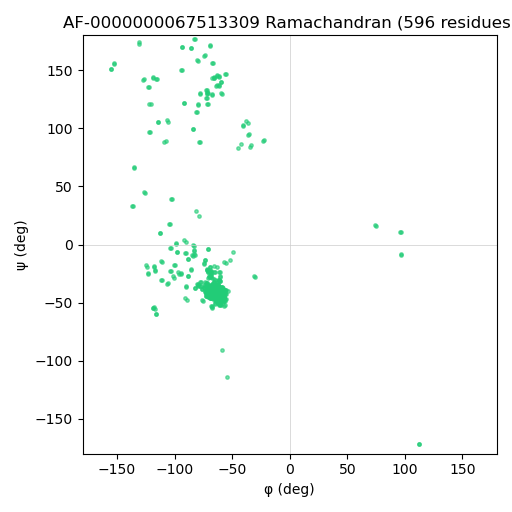49,52,52,27,50,50,35,37,52,49,22,52,49,41,35,56,66,48,50,56,71,76,100

Secondary structure (DSSP, 8-state):
-TTS-------HHHHHHHHHHHHHHHHHHHHHHHHHHHHHHHHHHHHHHS-HHHHHH-S-B-TTSSS--B--HHHHHHHHHHHHHHHHHHHHHHHHHHHIIIII--HHHHHHHHHHHHHHHTS-HHHHHHHIIIIIHHHHHTTSTT--SS-HHHHHHHHHHHHHHHHHHHHHHHHHTS-HHHHHHHHHTT--HHHIIIIIIHHHTHHHHHHHHHHHHHHHHH--HHHHHHT-S-------TTS----HHHHHHHHHSS-PPTTSHHHHHHHHHHHHHHHHHHHHHHHHHHHHHHHHTTT-/--S--------HHHHHHHHHHHHHHHHHHHHHHHHHHHHHHHHHHHHHHS-HHHHHH-S-B-TTSSS--B--HHHHHHHHHHHHHHHHHHHHHHHHHHHIIIII--HHHHHHHHHHHHHHHTS-HHHHHHHIIIIIHHHHHTTSTT--SS-HHHHHHHHHHHHHHHHHHHHHHHHHTS-HHHHHHHHHTT--HHHIIIIIIHHHTHHHHHHHHHHHHHHHHH--HHHHHHT-S-------TTS----HHHHHHHHHHS-PPTTSHHHHHHHHHHHHHHHHHHHHHHHHHHHHHHHHTTT-